Protein AF-A0A2S8ZU62-F1 (afdb_monomer_lite)

Structure (mmCIF, N/CA/C/O backbone):
data_AF-A0A2S8ZU62-F1
#
_entry.id   AF-A0A2S8ZU62-F1
#
loop_
_atom_site.group_PDB
_atom_site.id
_atom_site.type_symbol
_atom_site.label_atom_id
_atom_site.label_alt_id
_atom_site.label_comp_id
_atom_site.label_asym_id
_atom_site.label_entity_id
_atom_site.label_seq_id
_atom_site.pdbx_PDB_ins_code
_atom_site.Cartn_x
_atom_site.Cartn_y
_atom_site.Cartn_z
_atom_site.occupancy
_atom_site.B_iso_or_equiv
_atom_site.auth_seq_id
_atom_site.auth_comp_id
_atom_site.auth_asym_id
_atom_site.auth_atom_id
_atom_site.pdbx_PDB_model_num
ATOM 1 N N . MET A 1 1 ? -13.035 4.120 -35.395 1.00 57.38 1 MET A N 1
ATOM 2 C CA . MET A 1 1 ? -12.995 4.668 -34.028 1.00 57.38 1 MET A CA 1
ATOM 3 C C . MET A 1 1 ? -13.255 3.510 -33.087 1.00 57.38 1 MET A C 1
ATOM 5 O O . MET A 1 1 ? -14.255 2.832 -33.309 1.00 57.38 1 MET A O 1
ATOM 9 N N . PRO A 1 2 ? -12.337 3.222 -32.157 1.00 61.81 2 PRO A N 1
ATOM 10 C CA . PRO A 1 2 ? -12.504 2.146 -31.186 1.00 61.81 2 PRO A CA 1
ATOM 11 C C . PRO A 1 2 ? -13.718 2.410 -30.284 1.00 61.81 2 PRO A C 1
ATOM 13 O O . PRO A 1 2 ? -14.044 3.564 -30.000 1.00 61.81 2 PRO A O 1
ATOM 16 N N . ASP A 1 3 ? -14.416 1.350 -29.869 1.00 70.69 3 ASP A N 1
ATOM 17 C CA . ASP A 1 3 ? -15.508 1.461 -28.899 1.00 70.69 3 ASP A CA 1
ATOM 18 C C . ASP A 1 3 ? -14.925 1.646 -27.494 1.00 70.69 3 ASP A C 1
ATOM 20 O O . ASP A 1 3 ? -14.430 0.697 -26.888 1.00 70.69 3 ASP A O 1
ATOM 24 N N . LEU A 1 4 ? -15.007 2.876 -26.981 1.00 71.31 4 LEU A N 1
ATOM 25 C CA . LEU A 1 4 ? -14.471 3.280 -25.674 1.00 71.31 4 LEU A CA 1
ATOM 26 C C . LEU A 1 4 ? -15.235 2.676 -24.484 1.00 71.31 4 LEU A C 1
ATOM 28 O O . LEU A 1 4 ? -14.855 2.886 -23.337 1.00 71.31 4 LEU A O 1
ATOM 32 N N . ARG A 1 5 ? -16.328 1.946 -24.742 1.00 73.62 5 ARG A N 1
ATOM 33 C CA . ARG A 1 5 ? -17.139 1.253 -23.728 1.00 73.62 5 ARG A CA 1
ATOM 34 C C . ARG A 1 5 ? -16.839 -0.240 -23.654 1.00 73.62 5 ARG A C 1
ATOM 36 O O . ARG A 1 5 ? -17.509 -0.953 -22.910 1.00 73.62 5 ARG A O 1
ATOM 43 N N . SER A 1 6 ? -15.882 -0.724 -24.442 1.00 82.69 6 SER A N 1
ATOM 44 C CA . SER A 1 6 ? -15.531 -2.137 -24.494 1.00 82.69 6 SER A CA 1
ATOM 45 C C . SER A 1 6 ? -14.022 -2.339 -24.565 1.00 82.69 6 SER A C 1
ATOM 47 O O . SER A 1 6 ? -13.287 -1.535 -25.140 1.00 82.69 6 SER A O 1
ATOM 49 N N . VAL A 1 7 ? -13.573 -3.453 -23.997 1.00 88.12 7 VAL A N 1
ATOM 50 C CA . VAL A 1 7 ? -12.202 -3.936 -24.134 1.00 88.12 7 VAL A CA 1
ATOM 51 C C . VAL A 1 7 ? -12.211 -5.072 -25.156 1.00 88.12 7 VAL A C 1
ATOM 53 O O . VAL A 1 7 ? -13.008 -6.004 -25.053 1.00 88.12 7 VAL A O 1
ATOM 56 N N . PHE A 1 8 ? -11.355 -4.983 -26.170 1.00 89.19 8 PHE A N 1
ATOM 57 C CA . PHE A 1 8 ? -11.278 -5.936 -27.278 1.00 89.19 8 PHE A CA 1
ATOM 58 C C . PHE A 1 8 ? -9.836 -6.055 -27.779 1.00 89.19 8 PHE A C 1
ATOM 60 O O . PHE A 1 8 ? -8.986 -5.229 -27.441 1.00 89.19 8 PHE A O 1
ATOM 67 N N . GLY A 1 9 ? -9.576 -7.075 -28.599 1.00 89.19 9 GLY A N 1
ATOM 68 C CA . GLY A 1 9 ? -8.265 -7.285 -29.213 1.00 89.19 9 GLY A CA 1
ATOM 69 C C . GLY A 1 9 ? -7.166 -7.531 -28.183 1.00 89.19 9 GLY A C 1
ATOM 70 O O . GLY A 1 9 ? -7.408 -8.213 -27.185 1.00 89.19 9 GLY A O 1
ATOM 71 N N . THR A 1 10 ? -5.978 -6.969 -28.413 1.00 87.56 10 THR A N 1
ATOM 72 C CA . THR A 1 10 ? -4.809 -7.143 -27.532 1.00 87.56 10 THR A CA 1
ATOM 73 C C . THR A 1 10 ? -5.120 -6.725 -26.094 1.00 87.56 10 THR A C 1
ATOM 75 O O . THR A 1 10 ? -4.904 -7.511 -25.175 1.00 87.56 10 THR A O 1
ATOM 78 N N . ARG A 1 11 ? -5.774 -5.572 -25.890 1.00 90.56 11 ARG A N 1
ATOM 79 C CA . ARG A 1 11 ? -6.209 -5.123 -24.554 1.00 90.56 11 ARG A CA 1
ATOM 80 C C . ARG A 1 11 ? -7.122 -6.109 -23.827 1.00 90.56 11 ARG A C 1
ATOM 82 O O . ARG A 1 11 ? -7.123 -6.120 -22.606 1.00 90.56 11 ARG A O 1
ATOM 89 N N . LEU A 1 12 ? -7.921 -6.923 -24.526 1.00 93.12 12 LEU A N 1
ATOM 90 C CA . LEU A 1 12 ? -8.775 -7.908 -23.847 1.00 93.12 12 LEU A CA 1
ATOM 91 C C . LEU A 1 12 ? -7.947 -9.038 -23.236 1.00 93.12 12 LEU A C 1
ATOM 93 O O . LEU A 1 12 ? -8.287 -9.515 -22.157 1.00 93.12 12 LEU A O 1
ATOM 97 N N . ALA A 1 13 ? -6.869 -9.455 -23.903 1.00 91.69 13 ALA A N 1
ATOM 98 C CA . ALA A 1 13 ? -5.940 -10.424 -23.332 1.00 91.69 13 ALA A CA 1
ATOM 99 C C . ALA A 1 13 ? -5.269 -9.843 -22.078 1.00 91.69 13 ALA A C 1
ATOM 101 O O . ALA A 1 13 ? -5.358 -10.446 -21.014 1.00 91.69 13 ALA A O 1
ATOM 102 N N . GLU A 1 14 ? -4.730 -8.625 -22.179 1.00 93.38 14 GLU A N 1
ATOM 103 C CA . GLU A 1 14 ? -4.063 -7.937 -21.064 1.00 93.38 14 GLU A CA 1
ATOM 104 C C . GLU A 1 14 ? -5.015 -7.696 -19.881 1.00 93.38 14 GLU A C 1
ATOM 106 O O . GLU A 1 14 ? -4.686 -7.991 -18.735 1.00 93.38 14 GLU A O 1
ATOM 111 N N . TYR A 1 15 ? -6.241 -7.247 -20.158 1.00 94.06 15 TYR A N 1
ATOM 112 C CA . TYR A 1 15 ? -7.294 -7.084 -19.159 1.00 94.06 15 TYR A CA 1
ATOM 113 C C . TYR A 1 15 ? -7.600 -8.393 -18.421 1.00 94.06 15 TYR A C 1
ATOM 115 O O . TYR A 1 15 ? -7.717 -8.387 -17.198 1.00 94.06 15 TYR A O 1
ATOM 123 N N . ASN A 1 16 ? -7.719 -9.515 -19.144 1.00 91.88 16 ASN A N 1
ATOM 124 C CA . ASN A 1 16 ? -8.004 -10.824 -18.547 1.00 91.88 16 ASN A CA 1
ATOM 125 C C . ASN A 1 16 ? -6.834 -11.357 -17.703 1.00 91.88 16 ASN A C 1
ATOM 127 O O . ASN 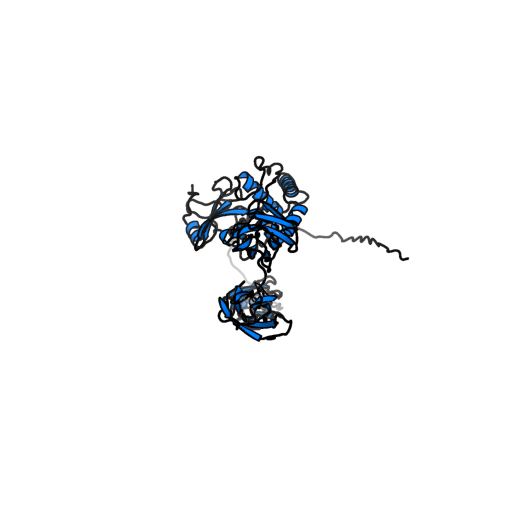A 1 16 ? -7.061 -12.149 -16.791 1.00 91.88 16 ASN A O 1
ATOM 131 N N . GLU A 1 17 ? -5.608 -10.916 -17.986 1.00 92.31 17 GLU A N 1
ATOM 132 C CA . GLU A 1 17 ? -4.413 -11.168 -17.168 1.00 92.31 17 GLU A CA 1
ATOM 133 C C . GLU A 1 17 ? -4.345 -10.261 -15.925 1.00 92.31 17 GLU A C 1
ATOM 135 O O . GLU A 1 17 ? -3.444 -10.405 -15.105 1.00 92.31 17 GLU A O 1
ATOM 140 N N . GLY A 1 18 ? -5.300 -9.339 -15.759 1.00 90.50 18 GLY A N 1
ATOM 141 C CA . GLY A 1 18 ? -5.355 -8.396 -14.641 1.00 90.50 18 GLY A CA 1
ATOM 142 C C . GLY A 1 18 ? -4.547 -7.116 -14.860 1.00 90.50 18 GLY A C 1
ATOM 143 O O . GLY A 1 18 ? -4.494 -6.276 -13.960 1.00 90.50 18 GLY A O 1
ATOM 144 N N . ARG A 1 19 ? -3.958 -6.928 -16.048 1.00 92.69 19 ARG A N 1
ATOM 145 C CA . ARG A 1 19 ? -3.233 -5.702 -16.402 1.00 92.69 19 ARG A CA 1
ATOM 146 C C . ARG A 1 19 ? -4.217 -4.555 -16.616 1.00 92.69 19 ARG A C 1
ATOM 148 O O . ARG A 1 19 ? -5.331 -4.743 -17.114 1.00 92.69 19 ARG A O 1
ATOM 155 N N . VAL A 1 20 ? -3.793 -3.352 -16.243 1.00 93.56 20 VAL A N 1
ATOM 156 C CA . VAL A 1 20 ? -4.570 -2.136 -16.482 1.00 93.56 20 VAL A CA 1
ATOM 157 C C . VAL A 1 20 ? -4.518 -1.755 -17.957 1.00 93.56 20 VAL A C 1
ATOM 159 O O . VAL A 1 20 ? -3.448 -1.690 -18.560 1.00 93.56 20 VAL A O 1
ATOM 162 N N . VAL A 1 21 ? -5.684 -1.500 -18.550 1.00 94.69 21 VAL A N 1
ATOM 163 C CA . VAL A 1 21 ? -5.797 -1.089 -19.952 1.00 94.69 21 VAL A CA 1
ATOM 164 C C . VAL A 1 21 ? -6.487 0.272 -20.077 1.00 94.69 21 VAL A C 1
ATOM 166 O O . VAL A 1 21 ? -7.536 0.484 -19.459 1.00 94.69 21 VAL A O 1
ATOM 169 N N . PRO A 1 22 ? -5.946 1.205 -20.884 1.00 94.06 22 PRO A N 1
ATOM 170 C CA . PRO A 1 22 ? -6.581 2.497 -21.119 1.00 94.06 22 PRO A CA 1
ATOM 171 C C . PRO A 1 22 ? -7.913 2.369 -21.861 1.00 94.06 22 PRO A C 1
ATOM 173 O O . PRO A 1 22 ? -8.057 1.553 -22.781 1.00 94.06 22 PRO A O 1
ATOM 176 N N . LEU A 1 23 ? -8.873 3.215 -21.488 1.00 92.69 23 LEU A N 1
ATOM 177 C CA . LEU A 1 23 ? -10.160 3.368 -22.162 1.00 92.69 23 LEU A CA 1
ATOM 178 C C . LEU A 1 23 ? -10.238 4.698 -22.913 1.00 92.69 23 LEU A C 1
ATOM 180 O O . LEU A 1 23 ? -10.484 4.694 -24.117 1.00 92.69 23 LEU A O 1
ATOM 184 N N . TYR A 1 24 ? -10.065 5.814 -22.201 1.00 92.88 24 TYR A N 1
ATOM 185 C CA . TYR A 1 24 ? -10.188 7.172 -22.735 1.00 92.88 24 TYR A CA 1
ATOM 186 C C . TYR A 1 24 ? -9.576 8.207 -21.781 1.00 92.88 24 TYR A C 1
ATOM 188 O O . TYR A 1 24 ? -9.400 7.939 -20.597 1.00 92.88 24 TYR A O 1
ATOM 196 N N . ASP A 1 25 ? -9.279 9.399 -22.281 1.00 93.25 25 ASP A N 1
ATOM 197 C CA . ASP A 1 25 ? -8.664 10.495 -21.524 1.00 93.25 25 ASP A CA 1
ATOM 198 C C . ASP A 1 25 ? -9.664 11.292 -20.653 1.00 93.25 25 ASP A C 1
ATOM 200 O O . ASP A 1 25 ? -10.862 10.998 -20.626 1.00 93.25 25 ASP A O 1
ATOM 204 N N . SER A 1 26 ? -9.220 12.330 -19.933 1.00 92.06 26 SER A N 1
ATOM 205 C CA . SER A 1 26 ? -10.101 13.104 -19.032 1.00 92.06 26 SER A CA 1
ATOM 206 C C . SER A 1 26 ? -11.332 13.709 -19.733 1.00 92.06 26 SER A C 1
ATOM 208 O O . SER A 1 26 ? -12.353 13.973 -19.088 1.00 92.06 26 SER A O 1
ATOM 210 N N . PHE A 1 27 ? -11.286 13.885 -21.057 1.00 91.94 27 PHE A N 1
ATOM 211 C CA . PHE A 1 27 ? -12.355 14.454 -21.880 1.00 91.94 27 PHE A CA 1
ATOM 212 C C . PHE A 1 27 ? -13.092 13.403 -22.722 1.00 91.94 27 PHE A C 1
ATOM 214 O O . PHE A 1 27 ? -13.802 13.750 -23.669 1.00 91.94 27 PHE A O 1
ATOM 221 N N . ALA A 1 28 ? -12.984 12.128 -22.334 1.00 90.88 28 ALA A N 1
ATOM 222 C CA . ALA A 1 28 ? -13.614 10.991 -22.996 1.00 90.88 28 ALA A CA 1
ATOM 223 C C . ALA A 1 28 ? -13.187 10.818 -24.466 1.00 90.88 28 ALA A C 1
ATOM 225 O O . ALA A 1 28 ? -13.968 10.334 -25.293 1.00 90.88 28 ALA A O 1
ATOM 226 N N . ALA A 1 29 ? -11.951 11.205 -24.789 1.00 91.12 29 ALA A N 1
ATOM 227 C CA . ALA A 1 29 ? -11.347 11.017 -26.097 1.00 91.12 29 ALA A CA 1
ATOM 228 C C . ALA A 1 29 ? -10.373 9.830 -26.109 1.00 91.12 29 ALA A C 1
ATOM 230 O O . ALA A 1 29 ? -9.827 9.420 -25.087 1.00 91.12 29 ALA A O 1
ATOM 231 N N . ASN A 1 30 ? -10.155 9.283 -27.303 1.00 91.69 30 ASN A N 1
ATOM 232 C CA . ASN A 1 30 ? -9.070 8.352 -27.581 1.00 91.69 30 ASN A CA 1
ATOM 233 C C . ASN A 1 30 ? -8.105 9.023 -28.554 1.00 91.69 30 ASN A C 1
ATOM 235 O O . ASN A 1 30 ? -8.405 9.112 -29.747 1.00 91.69 30 ASN A O 1
ATOM 239 N N . ASP A 1 31 ? -6.993 9.511 -28.017 1.00 89.94 31 ASP A N 1
ATOM 240 C CA . ASP A 1 31 ? -5.998 10.318 -28.717 1.00 89.94 31 ASP A CA 1
ATOM 241 C C . ASP A 1 31 ? -4.593 9.792 -28.386 1.00 89.94 31 ASP A C 1
ATOM 243 O O . ASP A 1 31 ? -4.336 9.343 -27.267 1.00 89.94 31 ASP A O 1
ATOM 247 N N . THR A 1 32 ? -3.684 9.827 -29.358 1.00 89.75 32 THR A N 1
ATOM 248 C CA . THR A 1 32 ? -2.269 9.498 -29.133 1.00 89.75 32 THR A CA 1
ATOM 249 C C . THR A 1 32 ? -1.590 10.567 -28.274 1.00 89.75 32 THR A C 1
ATOM 251 O O . THR A 1 32 ? -0.676 10.258 -27.513 1.00 89.75 32 THR A O 1
ATOM 254 N N . ASN A 1 33 ? -2.107 11.799 -28.306 1.00 89.69 33 ASN A N 1
ATOM 255 C CA . ASN A 1 33 ? -1.737 12.905 -27.429 1.00 89.69 33 ASN A CA 1
ATOM 256 C C . ASN A 1 33 ? -2.850 13.208 -26.404 1.00 89.69 33 ASN A C 1
ATOM 258 O O . ASN A 1 33 ? -3.328 14.337 -26.282 1.00 89.69 33 ASN A O 1
ATOM 262 N N . ALA A 1 34 ? -3.301 12.162 -25.710 1.00 90.69 34 ALA A N 1
ATOM 263 C CA . ALA A 1 34 ? -4.347 12.229 -24.693 1.00 90.69 34 ALA A CA 1
ATOM 264 C C . ALA A 1 34 ? -4.051 13.251 -23.586 1.00 90.69 34 ALA A C 1
ATOM 266 O O . ALA A 1 34 ? -2.909 13.395 -23.147 1.00 90.69 34 ALA A O 1
ATOM 267 N N . TYR A 1 35 ? -5.099 13.900 -23.069 1.00 91.50 35 TYR A N 1
ATOM 268 C CA . TYR A 1 35 ? -4.960 14.782 -21.913 1.00 91.50 35 TYR A CA 1
ATOM 269 C C . TYR A 1 35 ? -5.184 14.018 -20.593 1.00 91.50 35 TYR A C 1
ATOM 271 O O . TYR A 1 35 ? -6.276 13.483 -20.376 1.00 91.50 35 TYR A O 1
ATOM 279 N N . PRO A 1 36 ? -4.204 13.979 -19.673 1.00 94.50 36 PRO A N 1
ATOM 280 C CA . PRO A 1 36 ? -4.322 13.198 -18.446 1.00 94.50 36 PRO A CA 1
ATOM 281 C C . PRO A 1 36 ? -5.242 13.847 -17.384 1.00 94.50 36 PRO A C 1
ATOM 283 O O . PRO A 1 36 ? -5.488 15.057 -17.422 1.00 94.50 36 PRO A O 1
ATOM 286 N N . PRO A 1 37 ? -5.753 13.076 -16.404 1.00 96.44 37 PRO A N 1
ATOM 287 C CA . PRO A 1 37 ? -5.545 11.638 -16.218 1.00 96.44 37 PRO A CA 1
ATOM 288 C C . PRO A 1 37 ? -6.330 10.803 -17.234 1.00 96.44 37 PRO A C 1
ATOM 290 O O . PRO A 1 37 ? -7.167 11.319 -17.975 1.00 96.44 37 PRO A O 1
ATOM 293 N N . VAL A 1 38 ? -6.070 9.500 -17.261 1.00 95.75 38 VAL A N 1
ATOM 294 C CA . VAL A 1 38 ? -6.700 8.567 -18.202 1.00 95.75 38 VAL A CA 1
ATOM 295 C C . VAL A 1 38 ? -7.619 7.615 -17.445 1.00 95.75 38 VAL A C 1
ATOM 297 O O . VAL A 1 38 ? -7.269 7.108 -16.385 1.00 95.75 38 VAL A O 1
ATOM 300 N N . CYS A 1 39 ? -8.815 7.367 -17.965 1.00 94.38 39 CYS A N 1
ATOM 301 C CA . CYS A 1 39 ? -9.698 6.332 -17.451 1.00 94.38 39 CYS A CA 1
ATOM 302 C C . CYS A 1 39 ? -9.232 4.974 -17.970 1.00 94.38 39 CYS A C 1
ATOM 304 O O . CYS A 1 39 ? -8.975 4.801 -19.164 1.00 94.38 39 CYS A O 1
ATOM 306 N N . SER A 1 40 ? -9.144 4.003 -17.074 1.00 93.06 40 SER A N 1
ATOM 307 C CA . SER A 1 40 ? -8.636 2.670 -17.362 1.00 93.06 40 SER A CA 1
ATOM 308 C C . SER A 1 40 ? -9.499 1.595 -16.708 1.00 93.06 40 SER A C 1
ATOM 310 O O . SER A 1 40 ? -10.382 1.889 -15.896 1.00 93.06 40 SER A O 1
ATOM 312 N N . THR A 1 41 ? -9.281 0.337 -17.080 1.00 93.31 41 THR A N 1
ATOM 313 C CA . THR A 1 41 ? -9.930 -0.798 -16.422 1.00 93.31 41 THR A CA 1
ATOM 314 C C . THR A 1 41 ? -9.017 -2.010 -16.346 1.00 93.31 41 THR A C 1
ATOM 316 O O . THR A 1 41 ? -8.133 -2.180 -17.182 1.00 93.31 41 THR A O 1
ATOM 319 N N . ARG A 1 42 ? -9.250 -2.868 -15.355 1.00 92.12 42 ARG A N 1
ATOM 320 C CA . ARG A 1 42 ? -8.594 -4.168 -15.190 1.00 92.12 42 ARG A CA 1
ATOM 321 C C . ARG A 1 42 ? -9.568 -5.200 -14.642 1.00 92.12 42 ARG A C 1
ATOM 323 O O . ARG A 1 42 ? -10.590 -4.847 -14.044 1.00 92.12 42 ARG A O 1
ATOM 330 N N . TYR A 1 43 ? -9.260 -6.475 -14.845 1.00 91.38 43 TYR A N 1
ATOM 331 C CA . TYR A 1 43 ? -9.984 -7.558 -14.196 1.00 91.38 43 TYR A CA 1
ATOM 332 C C . TYR A 1 43 ? -9.380 -7.841 -12.821 1.00 91.38 43 TYR A C 1
ATOM 334 O O . TYR A 1 43 ? -8.177 -8.061 -12.702 1.00 91.38 43 TYR A O 1
ATOM 342 N N . VAL A 1 44 ? -10.216 -7.874 -11.784 1.00 87.06 44 VAL A N 1
ATOM 343 C CA . VAL A 1 44 ? -9.805 -8.274 -10.435 1.00 87.06 44 VAL A CA 1
ATOM 344 C C . VAL A 1 44 ? -10.509 -9.573 -10.072 1.00 87.06 44 VAL A C 1
ATOM 346 O O . VAL A 1 44 ? -11.740 -9.645 -10.055 1.00 87.06 44 VAL A O 1
ATOM 349 N N . SER A 1 45 ? -9.733 -10.622 -9.798 1.00 84.06 45 SER A N 1
ATOM 350 C CA . SER A 1 45 ? -10.281 -11.935 -9.446 1.00 84.06 45 SER A CA 1
ATOM 351 C C . SER A 1 45 ? -11.203 -11.835 -8.225 1.00 84.06 45 SER A C 1
ATOM 353 O O . SER A 1 45 ? -10.873 -11.183 -7.241 1.00 84.06 45 SER A O 1
ATOM 355 N N . GLY A 1 46 ? -12.387 -12.447 -8.297 1.00 84.06 46 GLY A N 1
ATOM 356 C CA . GLY A 1 46 ? -13.395 -12.393 -7.229 1.00 84.06 46 GLY A CA 1
ATOM 357 C C . GLY A 1 46 ? -14.238 -11.110 -7.173 1.00 84.06 46 GLY A C 1
ATOM 358 O O . GLY A 1 46 ? -15.296 -11.132 -6.550 1.00 84.06 46 GLY A O 1
ATOM 359 N N . ILE A 1 47 ? -13.835 -10.036 -7.863 1.00 85.50 47 ILE A N 1
ATOM 360 C CA . ILE A 1 47 ? -14.562 -8.751 -7.903 1.00 85.50 47 ILE A CA 1
ATOM 361 C C . ILE A 1 47 ? -15.161 -8.493 -9.292 1.00 85.50 47 ILE A C 1
ATOM 363 O O . ILE A 1 47 ? -16.321 -8.100 -9.408 1.00 85.50 47 ILE A O 1
ATOM 367 N N . GLY A 1 48 ? -14.403 -8.767 -10.356 1.00 87.94 48 GLY A N 1
ATOM 368 C CA . GLY A 1 48 ? -14.774 -8.489 -11.742 1.00 87.94 48 GLY A CA 1
ATOM 369 C C . GLY A 1 48 ? -14.096 -7.226 -12.299 1.00 87.94 48 GLY A C 1
ATOM 370 O O . GLY A 1 48 ? -12.982 -6.905 -11.881 1.00 87.94 48 GLY A O 1
ATOM 371 N N . PRO A 1 49 ? -14.706 -6.527 -13.280 1.00 89.50 49 PRO A N 1
ATOM 372 C CA . PRO A 1 49 ? -14.147 -5.297 -13.840 1.00 89.50 49 PRO A CA 1
ATOM 373 C C . PRO A 1 49 ? -14.063 -4.193 -12.788 1.00 89.50 49 PRO A C 1
ATOM 375 O O . PRO A 1 49 ? -15.076 -3.808 -12.206 1.00 89.50 49 PRO A O 1
ATOM 378 N N . VAL A 1 50 ? -12.870 -3.631 -12.625 1.00 89.25 50 VAL A N 1
ATOM 379 C CA . VAL A 1 50 ? -12.643 -2.408 -11.853 1.00 89.25 50 VAL A CA 1
ATOM 380 C C . VAL A 1 50 ? -12.192 -1.325 -12.823 1.00 89.25 50 VAL A C 1
ATOM 382 O O . VAL A 1 50 ? -11.308 -1.560 -13.650 1.00 89.25 50 VAL A O 1
ATOM 385 N N . SER A 1 51 ? -12.839 -0.163 -12.769 1.00 90.12 51 SER A N 1
ATOM 386 C CA . SER A 1 51 ? -12.454 1.017 -13.544 1.00 90.12 51 SER A CA 1
ATOM 387 C C . SER A 1 51 ? -11.897 2.075 -12.612 1.00 90.12 51 SER A C 1
ATOM 389 O O . SER A 1 51 ? -12.484 2.353 -11.568 1.00 90.12 51 SER A O 1
ATOM 391 N N . GLU A 1 52 ? -10.780 2.668 -13.007 1.00 90.12 52 GLU A N 1
ATOM 392 C CA . GLU A 1 52 ? -10.050 3.634 -12.195 1.00 90.12 52 GLU A CA 1
ATOM 393 C C . GLU A 1 52 ? -9.398 4.711 -13.065 1.00 90.12 52 GLU A C 1
ATOM 395 O O . GLU A 1 52 ? -9.114 4.505 -14.252 1.00 90.12 52 GLU A O 1
ATOM 400 N N . TRP A 1 53 ? -9.187 5.883 -12.470 1.00 94.06 53 TRP A N 1
ATOM 401 C CA . TRP A 1 53 ? -8.394 6.944 -13.078 1.00 94.06 53 TRP A CA 1
ATOM 402 C C . TRP A 1 53 ? -6.920 6.687 -12.804 1.00 94.06 53 TRP A C 1
ATOM 404 O O . TRP A 1 53 ? -6.526 6.501 -11.655 1.00 94.06 53 TRP A O 1
ATOM 414 N N . MET A 1 54 ? -6.122 6.702 -13.864 1.00 95.50 54 MET A N 1
ATOM 415 C CA . MET A 1 54 ? -4.681 6.552 -13.799 1.00 95.50 54 MET A CA 1
ATOM 416 C C . MET A 1 54 ? -4.006 7.901 -14.068 1.00 95.50 54 MET A C 1
ATOM 418 O O . MET A 1 54 ? -4.307 8.578 -15.058 1.00 95.50 54 MET A O 1
ATOM 422 N N . PHE A 1 55 ? -3.126 8.314 -13.160 1.00 97.50 55 PHE A N 1
ATOM 423 C CA . PHE A 1 55 ? -2.530 9.648 -13.151 1.00 97.50 55 PHE A CA 1
ATOM 424 C C . PHE A 1 55 ? -1.070 9.614 -13.587 1.00 97.50 55 PHE A C 1
ATOM 426 O O . PHE A 1 55 ? -0.288 8.771 -13.165 1.00 97.50 55 PHE A O 1
ATOM 433 N N . CYS A 1 56 ? -0.694 10.568 -14.420 1.00 97.50 56 CYS A N 1
ATOM 434 C CA . CYS A 1 56 ? 0.656 10.770 -14.916 1.00 97.50 56 CYS A CA 1
ATOM 435 C C . CYS A 1 56 ? 1.623 11.188 -13.791 1.00 97.50 56 CYS A C 1
ATOM 437 O O . CYS A 1 56 ? 1.298 12.108 -13.045 1.00 97.50 56 CYS A O 1
ATOM 439 N N . THR A 1 57 ? 2.815 10.586 -13.697 1.00 97.00 57 THR A N 1
ATOM 440 C CA . THR A 1 57 ? 3.857 10.973 -12.710 1.00 97.00 57 THR A CA 1
ATOM 441 C C . THR A 1 57 ? 5.156 11.502 -13.308 1.00 97.00 57 THR A C 1
ATOM 443 O O . THR A 1 57 ? 6.111 11.802 -12.598 1.00 97.00 57 THR A O 1
ATOM 446 N N . ASP A 1 58 ? 5.196 11.665 -14.620 1.00 94.44 58 ASP A N 1
ATOM 447 C CA . ASP A 1 58 ? 6.283 12.331 -15.314 1.00 94.44 58 ASP A CA 1
ATOM 448 C C . ASP A 1 58 ? 5.710 13.388 -16.252 1.00 94.44 58 ASP A C 1
ATOM 450 O O . ASP A 1 58 ? 5.060 13.070 -17.246 1.00 94.44 58 ASP A O 1
ATOM 454 N N . TYR A 1 59 ? 5.899 14.657 -15.912 1.00 93.31 59 TYR A N 1
ATOM 455 C CA . TYR A 1 59 ? 5.351 15.764 -16.695 1.00 93.31 59 TYR A CA 1
ATOM 456 C C . TYR A 1 59 ? 5.889 15.830 -18.136 1.00 93.31 59 TYR A C 1
ATOM 458 O O . TYR A 1 59 ? 5.206 16.353 -19.016 1.00 93.31 59 TYR A O 1
ATOM 466 N N . PHE A 1 60 ? 7.092 15.309 -18.392 1.00 91.81 60 PHE A N 1
ATOM 467 C CA . PHE A 1 60 ? 7.770 15.416 -19.686 1.00 91.81 60 PHE A CA 1
ATOM 468 C C . PHE A 1 60 ? 7.666 14.147 -20.542 1.00 91.81 60 PHE A C 1
ATOM 470 O O . PHE A 1 60 ? 8.117 14.155 -21.686 1.00 91.81 60 PHE A O 1
ATOM 477 N N . SER A 1 61 ? 7.084 13.074 -20.006 1.00 94.75 61 SER A N 1
ATOM 478 C CA . SER A 1 61 ? 6.848 11.822 -20.732 1.00 94.75 61 SER A CA 1
ATOM 479 C C . SER A 1 61 ? 5.556 11.857 -21.545 1.00 94.75 61 SER A C 1
ATOM 481 O O . SER A 1 61 ? 4.598 12.556 -21.202 1.00 94.75 61 SER A O 1
ATOM 483 N N . HIS A 1 62 ? 5.495 11.049 -22.603 1.00 95.50 62 HIS A N 1
ATOM 484 C CA . HIS A 1 62 ? 4.282 10.919 -23.410 1.00 95.50 62 HIS A CA 1
ATOM 485 C C . HIS A 1 62 ? 3.223 10.104 -22.681 1.00 95.50 62 HIS A C 1
ATOM 487 O O . HIS A 1 62 ? 3.526 9.113 -22.022 1.00 95.50 62 HIS A O 1
ATOM 493 N N . VAL A 1 63 ? 1.951 10.473 -22.833 1.00 95.19 63 VAL A N 1
ATOM 494 C CA . VAL A 1 63 ? 0.859 9.783 -22.128 1.00 95.19 63 VAL A CA 1
ATOM 495 C C . VAL A 1 63 ? 0.703 8.338 -22.611 1.00 95.19 63 VAL A C 1
ATOM 497 O O . VAL A 1 63 ? 0.439 7.468 -21.794 1.00 95.19 63 VAL A O 1
ATOM 500 N N . CYS A 1 64 ? 0.886 8.058 -23.906 1.00 95.06 64 CYS A N 1
ATOM 501 C CA . CYS A 1 64 ? 0.801 6.701 -24.468 1.00 95.06 64 CYS A CA 1
ATOM 502 C C . CYS A 1 64 ? -0.445 5.923 -24.005 1.00 95.06 64 CYS A C 1
ATOM 504 O O . CYS A 1 64 ? -0.344 4.848 -23.415 1.00 95.06 64 CYS A O 1
ATOM 506 N N . SER A 1 65 ? -1.632 6.496 -24.214 1.00 93.75 65 SER A N 1
ATOM 507 C CA . SER A 1 65 ? -2.905 5.867 -23.824 1.00 93.75 65 SER A CA 1
ATOM 508 C C . SER A 1 65 ? -3.885 5.665 -24.976 1.00 93.75 65 SER A C 1
ATOM 510 O O . SER A 1 65 ? -4.921 5.025 -24.794 1.00 93.75 65 SER A O 1
ATOM 512 N N . GLY A 1 66 ? -3.556 6.189 -26.159 1.00 93.38 66 GLY A N 1
ATOM 513 C CA . GLY A 1 66 ? -4.358 6.013 -27.359 1.00 93.38 66 GLY A CA 1
ATOM 514 C C . GLY A 1 66 ? -4.365 4.558 -27.817 1.00 93.38 66 GLY A C 1
ATOM 515 O O . GLY A 1 66 ? -3.394 3.828 -27.626 1.00 93.38 66 GLY A O 1
ATOM 516 N N . VAL A 1 67 ? -5.464 4.133 -28.435 1.00 93.00 67 VAL A N 1
ATOM 517 C CA . VAL A 1 67 ? -5.630 2.769 -28.950 1.00 93.00 67 VAL A CA 1
ATOM 518 C C . VAL A 1 67 ? -6.111 2.765 -30.397 1.00 93.00 67 VAL A C 1
ATOM 520 O O . VAL A 1 67 ? -6.903 3.623 -30.806 1.00 93.00 67 VAL A O 1
ATOM 523 N N . ASP A 1 68 ? -5.659 1.789 -31.181 1.00 92.62 68 ASP A N 1
ATOM 524 C CA . ASP A 1 68 ? -6.120 1.599 -32.560 1.00 92.62 68 ASP A CA 1
ATOM 525 C C . ASP A 1 68 ? -7.422 0.772 -32.654 1.00 92.62 68 ASP A C 1
ATOM 527 O O . ASP A 1 68 ? -8.082 0.446 -31.663 1.00 92.62 68 ASP A O 1
ATOM 531 N N . ALA A 1 69 ? -7.837 0.466 -33.887 1.00 89.25 69 ALA A N 1
ATOM 532 C CA . ALA A 1 69 ? -9.041 -0.316 -34.165 1.00 89.25 69 ALA A CA 1
ATOM 533 C C . ALA A 1 69 ? -8.914 -1.807 -33.808 1.00 89.25 69 ALA A C 1
ATOM 535 O O . ALA A 1 69 ? -9.944 -2.467 -33.675 1.00 89.25 69 ALA A O 1
ATOM 536 N N . ASP A 1 70 ? -7.690 -2.311 -33.642 1.00 89.75 70 ASP A N 1
ATOM 537 C CA . ASP A 1 70 ? -7.392 -3.683 -33.231 1.00 89.75 70 ASP A CA 1
ATOM 538 C C . ASP A 1 70 ? -7.158 -3.777 -31.713 1.00 89.75 70 ASP A C 1
ATOM 540 O O . ASP A 1 70 ? -7.005 -4.867 -31.163 1.00 89.75 70 ASP A O 1
ATOM 544 N N . GLY A 1 71 ? -7.200 -2.639 -31.014 1.00 89.69 71 GLY A N 1
ATOM 545 C CA . GLY A 1 71 ? -7.042 -2.551 -29.574 1.00 89.69 71 GLY A CA 1
ATOM 546 C C . GLY A 1 71 ? -5.586 -2.634 -29.130 1.00 89.69 71 GLY A C 1
ATOM 547 O O . GLY A 1 71 ? -5.359 -3.043 -27.997 1.00 89.69 71 GLY A O 1
ATOM 548 N N . ASN A 1 72 ? -4.623 -2.274 -29.981 1.00 93.44 72 ASN A N 1
ATOM 549 C CA . ASN A 1 72 ? -3.231 -2.093 -29.570 1.00 93.44 72 ASN A CA 1
ATOM 550 C C . ASN A 1 72 ? -3.052 -0.721 -28.918 1.00 93.44 72 ASN A C 1
ATOM 552 O O . ASN A 1 72 ? -3.689 0.247 -29.338 1.00 93.44 72 ASN A O 1
ATOM 556 N N . LEU A 1 73 ? -2.174 -0.646 -27.916 1.00 94.75 73 LEU A N 1
ATOM 557 C CA . LEU A 1 73 ? -1.734 0.620 -27.336 1.00 94.75 73 LEU A CA 1
ATOM 558 C C . LEU A 1 73 ? -0.838 1.360 -28.335 1.00 94.75 73 LEU A C 1
ATOM 560 O O . LEU A 1 73 ? -0.056 0.722 -29.038 1.00 94.75 73 LEU A O 1
ATOM 564 N N . LEU A 1 74 ? -0.951 2.684 -28.392 1.00 95.12 74 LEU A N 1
ATOM 565 C CA . LEU A 1 74 ? -0.211 3.536 -29.318 1.00 95.12 74 LEU A CA 1
ATOM 566 C C . LEU A 1 74 ? 0.723 4.501 -28.582 1.00 95.12 74 LEU A C 1
ATOM 568 O O . LEU A 1 74 ? 0.375 5.036 -27.525 1.00 95.12 74 LEU A O 1
ATOM 572 N N . ASP A 1 75 ? 1.885 4.755 -29.183 1.00 95.12 75 ASP A N 1
ATOM 573 C CA . ASP A 1 75 ? 2.718 5.912 -28.848 1.00 95.12 75 ASP A CA 1
ATOM 574 C C . ASP A 1 75 ? 2.089 7.224 -29.365 1.00 95.12 75 ASP A C 1
ATOM 576 O O . ASP A 1 75 ? 1.022 7.226 -29.991 1.00 95.12 75 ASP A O 1
ATOM 580 N N . ILE A 1 76 ? 2.748 8.360 -29.110 1.00 94.62 76 ILE A N 1
ATOM 581 C CA . ILE A 1 76 ? 2.267 9.675 -29.567 1.00 94.62 76 ILE A CA 1
ATOM 582 C C . ILE A 1 76 ? 2.213 9.798 -31.102 1.00 94.62 76 ILE A C 1
ATOM 584 O O . ILE A 1 76 ? 1.366 10.519 -31.637 1.00 94.62 76 ILE A O 1
ATOM 588 N N . ASP A 1 77 ? 3.074 9.060 -31.805 1.00 94.00 77 ASP A N 1
ATOM 589 C CA . ASP A 1 77 ? 3.189 9.040 -33.265 1.00 94.00 77 ASP A CA 1
ATOM 590 C C . ASP A 1 77 ? 2.130 8.133 -33.927 1.00 94.00 77 ASP A C 1
ATOM 592 O O . ASP A 1 77 ? 1.976 8.133 -35.153 1.00 94.00 77 ASP A O 1
ATOM 596 N N . GLY A 1 78 ? 1.367 7.381 -33.127 1.00 94.25 78 GLY A N 1
ATOM 597 C CA . GLY A 1 78 ? 0.334 6.453 -33.580 1.00 94.25 78 GLY A CA 1
ATOM 598 C C . GLY A 1 78 ? 0.856 5.071 -33.967 1.00 94.25 78 GLY A C 1
ATOM 599 O O . GLY A 1 78 ? 0.140 4.327 -34.642 1.00 94.25 78 GLY A O 1
ATOM 600 N N . ASN A 1 79 ? 2.073 4.710 -33.558 1.00 95.31 79 ASN A N 1
ATOM 601 C CA . ASN A 1 79 ? 2.621 3.375 -33.762 1.00 95.31 79 ASN A CA 1
ATOM 602 C C . ASN A 1 79 ? 2.214 2.437 -32.616 1.00 95.31 79 ASN A C 1
ATOM 604 O O . ASN A 1 79 ? 2.241 2.846 -31.453 1.00 95.31 79 ASN A O 1
ATOM 608 N N . PRO A 1 80 ? 1.892 1.164 -32.912 1.00 95.44 80 PRO A N 1
ATOM 609 C CA . PRO A 1 80 ? 1.646 0.163 -31.884 1.00 95.44 80 PRO A CA 1
ATOM 610 C C . PRO A 1 80 ? 2.861 -0.067 -30.983 1.00 95.44 80 PRO A C 1
ATOM 612 O O . PRO A 1 80 ? 3.965 -0.329 -31.465 1.00 95.44 80 PRO A O 1
ATOM 615 N N . ILE A 1 81 ? 2.625 -0.045 -29.676 1.00 95.62 81 ILE A N 1
ATOM 616 C CA . ILE A 1 81 ? 3.601 -0.327 -28.621 1.00 95.62 81 ILE A CA 1
ATOM 617 C C . ILE A 1 81 ? 3.082 -1.441 -27.699 1.00 95.62 81 ILE A C 1
ATOM 619 O O . ILE A 1 81 ? 1.881 -1.728 -27.690 1.00 95.62 81 ILE A O 1
ATOM 623 N N . PRO A 1 82 ? 3.958 -2.097 -26.913 1.00 95.25 82 PRO A N 1
ATOM 624 C CA . PRO A 1 82 ? 3.511 -3.046 -25.895 1.00 95.25 82 PRO A CA 1
ATOM 625 C C . PRO A 1 82 ? 2.555 -2.379 -24.894 1.00 95.25 82 PRO A C 1
ATOM 627 O O . PRO A 1 82 ? 2.702 -1.191 -24.607 1.00 95.25 82 PRO A O 1
ATOM 630 N N . GLY A 1 83 ? 1.591 -3.120 -24.342 1.00 94.12 83 GLY A N 1
ATOM 631 C CA . GLY A 1 83 ? 0.668 -2.571 -23.345 1.00 94.12 83 GLY A CA 1
ATOM 632 C C . GLY A 1 83 ? 1.340 -2.211 -22.015 1.00 94.12 83 GLY A C 1
ATOM 633 O O . GLY A 1 83 ? 2.547 -2.381 -21.830 1.00 94.12 83 GLY A O 1
ATOM 634 N N . LEU A 1 84 ? 0.539 -1.748 -21.057 1.00 95.56 84 LEU A N 1
ATOM 635 C CA . LEU A 1 84 ? 1.025 -1.304 -19.748 1.00 95.56 84 LEU A CA 1
ATOM 636 C C . LEU A 1 84 ? 1.410 -2.490 -18.859 1.00 95.56 84 LEU A C 1
ATOM 638 O O . LEU A 1 84 ? 0.624 -3.419 -18.672 1.00 95.56 84 LEU A O 1
ATOM 642 N N . ASN A 1 85 ? 2.625 -2.475 -18.323 1.00 93.62 85 ASN A N 1
ATOM 643 C CA . ASN A 1 85 ? 3.080 -3.421 -17.313 1.00 93.62 85 ASN A CA 1
ATOM 644 C C . ASN A 1 85 ? 3.117 -2.736 -15.959 1.00 93.62 85 ASN A C 1
ATOM 646 O O . ASN A 1 85 ? 3.516 -1.575 -15.862 1.00 93.62 85 ASN A O 1
ATOM 650 N N . GLU A 1 86 ? 2.746 -3.479 -14.926 1.00 92.31 86 GLU A N 1
ATOM 651 C CA . GLU A 1 86 ? 2.998 -3.048 -13.564 1.00 92.31 86 GLU A CA 1
ATOM 652 C C . GLU A 1 86 ? 4.506 -3.094 -13.280 1.00 92.31 86 GLU A C 1
ATOM 654 O O . GLU A 1 86 ? 5.180 -4.078 -13.598 1.00 92.31 86 GLU A O 1
ATOM 659 N N . LEU A 1 87 ? 5.039 -2.020 -12.704 1.00 91.06 87 LEU A N 1
ATOM 660 C CA . LEU A 1 87 ? 6.415 -1.957 -12.232 1.00 91.06 87 LEU A CA 1
ATOM 661 C C . LEU A 1 87 ? 6.528 -2.693 -10.895 1.00 91.06 87 LEU A C 1
ATOM 663 O O . LEU A 1 87 ? 5.662 -2.576 -10.031 1.00 91.06 87 LEU A O 1
ATOM 667 N N . ALA A 1 88 ? 7.618 -3.436 -10.710 1.00 83.06 88 ALA A N 1
ATOM 668 C CA . ALA A 1 88 ? 7.868 -4.133 -9.458 1.00 83.06 88 ALA A CA 1
ATOM 669 C C . ALA A 1 88 ? 8.196 -3.130 -8.338 1.00 83.06 88 ALA A C 1
ATOM 671 O O . ALA A 1 88 ? 9.243 -2.483 -8.361 1.00 83.06 88 ALA A O 1
ATOM 672 N N . GLY A 1 89 ? 7.318 -3.032 -7.339 1.00 81.25 89 GLY A N 1
ATOM 673 C CA . GLY A 1 89 ? 7.535 -2.204 -6.154 1.00 81.25 89 GLY A CA 1
ATOM 674 C C . GLY A 1 89 ? 7.255 -0.720 -6.399 1.00 81.25 89 GLY A C 1
ATOM 675 O O . GLY A 1 89 ? 6.101 -0.324 -6.522 1.00 81.25 89 GLY A O 1
ATOM 676 N N . ALA A 1 90 ? 8.307 0.097 -6.407 1.00 86.00 90 ALA A N 1
ATOM 677 C CA . ALA A 1 90 ? 8.231 1.559 -6.394 1.00 86.00 90 ALA A CA 1
ATOM 678 C C . ALA A 1 90 ? 8.379 2.181 -7.793 1.00 86.00 90 ALA A C 1
ATOM 680 O O . ALA A 1 90 ? 8.894 1.564 -8.729 1.00 86.00 90 ALA A O 1
ATOM 681 N N . ASN A 1 91 ? 7.983 3.445 -7.927 1.00 92.50 91 ASN A N 1
ATOM 682 C CA . ASN A 1 91 ? 8.309 4.254 -9.089 1.00 92.50 91 ASN A CA 1
ATOM 683 C C . ASN A 1 91 ? 9.779 4.698 -8.991 1.00 92.50 91 ASN A C 1
ATOM 685 O O . ASN A 1 91 ? 10.117 5.480 -8.102 1.00 92.50 91 ASN A O 1
ATOM 689 N N . PRO A 1 92 ? 10.663 4.284 -9.918 1.00 90.06 92 PRO A N 1
ATOM 690 C CA . PRO A 1 92 ? 12.104 4.525 -9.804 1.00 90.06 92 PRO A CA 1
ATOM 691 C C . PRO A 1 92 ? 12.498 6.010 -9.825 1.00 90.06 92 PRO A C 1
ATOM 693 O O . PRO A 1 92 ? 13.631 6.350 -9.487 1.00 90.06 92 PRO A O 1
ATOM 696 N N . LYS A 1 93 ? 11.591 6.902 -10.239 1.00 93.75 93 LYS A N 1
ATOM 697 C CA . LYS A 1 93 ? 11.815 8.351 -10.256 1.00 93.75 93 LYS A CA 1
ATOM 698 C C . LYS A 1 93 ? 11.473 9.031 -8.925 1.00 93.75 93 LYS A C 1
ATOM 700 O O . LYS A 1 93 ? 11.974 10.125 -8.668 1.00 93.75 93 LYS A O 1
ATOM 705 N N . LEU A 1 94 ? 10.597 8.437 -8.117 1.00 95.00 94 LEU A N 1
ATOM 706 C CA . LEU A 1 94 ? 9.998 9.090 -6.954 1.00 95.00 94 LEU A CA 1
ATOM 707 C C . LEU A 1 94 ? 10.680 8.671 -5.650 1.00 95.00 94 LEU A C 1
ATOM 709 O O . LEU A 1 94 ? 11.128 7.538 -5.498 1.00 95.00 94 LEU A O 1
ATOM 713 N N . THR A 1 95 ? 10.734 9.585 -4.681 1.00 94.50 95 THR A N 1
ATOM 714 C CA . THR A 1 95 ? 11.073 9.236 -3.296 1.00 94.50 95 THR A CA 1
ATOM 715 C C . THR A 1 95 ? 9.863 8.624 -2.580 1.00 94.50 95 THR A C 1
ATOM 717 O O . THR A 1 95 ? 8.723 8.916 -2.956 1.00 94.50 95 THR A O 1
ATOM 720 N N . PRO A 1 96 ? 10.061 7.852 -1.495 1.00 91.00 96 PRO A N 1
ATOM 721 C CA . PRO A 1 96 ? 8.954 7.313 -0.700 1.00 91.00 96 PRO A CA 1
ATOM 722 C C . PRO A 1 96 ? 7.981 8.385 -0.181 1.00 91.00 96 PRO A C 1
ATOM 724 O O . PRO A 1 96 ? 6.770 8.162 -0.112 1.00 91.00 96 PRO A O 1
ATOM 727 N N . GLU A 1 97 ? 8.479 9.582 0.151 1.00 92.44 97 GLU A N 1
ATOM 728 C CA . GLU A 1 97 ? 7.624 10.706 0.545 1.00 92.44 97 GLU A CA 1
ATOM 729 C C . GLU A 1 97 ? 6.764 11.205 -0.622 1.00 92.44 97 GLU A C 1
ATOM 731 O O . GLU A 1 97 ? 5.582 11.491 -0.433 1.00 92.44 97 GLU A O 1
ATOM 736 N N . GLN A 1 98 ? 7.325 11.290 -1.834 1.00 95.00 98 GLN A N 1
ATOM 737 C CA . GLN A 1 98 ? 6.566 11.672 -3.027 1.00 95.00 98 GLN A CA 1
ATOM 738 C C . GLN A 1 98 ? 5.481 10.639 -3.347 1.00 95.00 98 GLN A C 1
ATOM 740 O O . GLN A 1 98 ? 4.348 11.021 -3.636 1.00 95.00 98 GLN A O 1
ATOM 745 N N . GLU A 1 99 ? 5.792 9.346 -3.242 1.00 93.38 99 GLU A N 1
ATOM 746 C CA . GLU A 1 99 ? 4.799 8.280 -3.405 1.00 93.38 99 GLU A CA 1
ATOM 747 C C . GLU A 1 99 ? 3.670 8.397 -2.376 1.00 93.38 99 GLU A C 1
ATOM 749 O O . GLU A 1 99 ? 2.495 8.321 -2.736 1.00 93.38 99 GLU A O 1
ATOM 754 N N . SER A 1 100 ? 4.012 8.669 -1.112 1.00 90.94 100 SER A N 1
ATOM 755 C CA . SER A 1 100 ? 3.041 8.852 -0.025 1.00 90.94 100 SER A CA 1
ATOM 756 C C . SER A 1 100 ? 2.120 10.051 -0.267 1.00 90.94 100 SER A C 1
ATOM 758 O O . SER A 1 100 ? 0.905 9.956 -0.090 1.00 90.94 100 SER A O 1
ATOM 760 N N . LEU A 1 101 ? 2.678 11.175 -0.724 1.00 93.69 101 LEU A N 1
ATOM 761 C CA . LEU A 1 101 ? 1.914 12.371 -1.082 1.00 93.69 101 LEU A CA 1
ATOM 762 C C . LEU A 1 101 ? 0.967 12.124 -2.264 1.00 93.69 101 LEU A C 1
ATOM 764 O O . LEU A 1 101 ? -0.181 12.570 -2.235 1.00 93.69 101 LEU A O 1
ATOM 768 N N . ILE A 1 102 ? 1.428 11.413 -3.296 1.00 94.44 102 ILE A N 1
ATOM 769 C CA . ILE A 1 102 ? 0.611 11.086 -4.473 1.00 94.44 102 ILE A CA 1
ATOM 770 C C . ILE A 1 102 ? -0.511 10.117 -4.091 1.00 94.44 102 ILE A C 1
ATOM 772 O O . ILE A 1 102 ? -1.658 10.350 -4.469 1.00 94.44 102 ILE A O 1
ATOM 776 N N . ALA A 1 103 ? -0.216 9.081 -3.300 1.00 91.19 103 ALA A N 1
ATOM 777 C CA . ALA A 1 103 ? -1.224 8.150 -2.795 1.00 91.19 103 ALA A CA 1
ATOM 778 C C . ALA A 1 103 ? -2.310 8.883 -1.990 1.00 91.19 103 ALA A C 1
ATOM 780 O O . ALA A 1 103 ? -3.501 8.703 -2.253 1.00 91.19 103 ALA A O 1
ATOM 781 N N . TYR A 1 104 ? -1.905 9.783 -1.086 1.00 91.62 104 TYR A N 1
ATOM 782 C CA . TYR A 1 104 ? -2.828 10.636 -0.337 1.00 91.62 104 TYR A CA 1
ATOM 783 C C . TYR A 1 104 ? -3.708 11.486 -1.261 1.00 91.62 104 TYR A C 1
ATOM 785 O O . TYR A 1 104 ? -4.927 11.519 -1.099 1.00 91.62 104 TYR A O 1
ATOM 793 N N . LEU A 1 105 ? -3.114 12.160 -2.250 1.00 93.12 105 LEU A N 1
ATOM 794 C CA . LEU A 1 105 ? -3.854 13.022 -3.170 1.00 93.12 105 LEU A CA 1
ATOM 795 C C . LEU A 1 105 ? -4.857 12.259 -4.033 1.00 93.12 105 LEU A C 1
ATOM 797 O O . LEU A 1 105 ? -5.950 12.762 -4.267 1.00 93.12 105 LEU A O 1
ATOM 801 N N . ILE A 1 106 ? -4.518 11.066 -4.517 1.00 92.06 106 ILE A N 1
ATOM 802 C CA . ILE A 1 106 ? -5.445 10.281 -5.342 1.00 92.06 106 ILE A CA 1
ATOM 803 C C . ILE A 1 106 ? -6.669 9.849 -4.522 1.00 92.06 106 ILE A C 1
ATOM 805 O O . ILE A 1 106 ? -7.790 9.865 -5.040 1.00 92.06 106 ILE A O 1
ATOM 809 N N . GLN A 1 107 ? -6.460 9.506 -3.247 1.00 87.75 107 GLN A N 1
ATOM 810 C CA . GLN A 1 107 ? -7.516 9.044 -2.349 1.00 87.75 107 GLN A CA 1
ATOM 811 C C . GLN A 1 107 ? -8.383 10.180 -1.792 1.00 87.75 107 GLN A C 1
ATOM 813 O O . GLN A 1 107 ? -9.600 10.035 -1.713 1.00 87.75 107 GLN A O 1
ATOM 818 N N . HIS A 1 108 ? -7.769 11.291 -1.382 1.00 87.81 108 HIS A N 1
ATOM 819 C CA . HIS A 1 108 ? -8.458 12.372 -0.669 1.00 87.81 108 HIS A CA 1
ATOM 820 C C . HIS A 1 108 ? -8.708 13.609 -1.530 1.00 87.81 108 HIS A C 1
ATOM 822 O O . HIS A 1 108 ? -9.623 14.381 -1.251 1.00 87.81 108 HIS A O 1
ATOM 828 N N . GLY A 1 109 ? -7.901 13.813 -2.570 1.00 93.12 109 GLY A N 1
ATOM 829 C CA . GLY A 1 109 ? -7.890 15.042 -3.348 1.00 93.12 109 GLY A CA 1
ATOM 830 C C . GLY A 1 109 ? -7.625 16.285 -2.494 1.00 93.12 109 GLY A C 1
ATOM 831 O O . GLY A 1 109 ? -6.964 16.236 -1.454 1.00 93.12 109 GLY A O 1
ATOM 832 N N . GLN A 1 110 ? -8.129 17.424 -2.962 1.00 93.19 110 GLN A N 1
ATOM 833 C CA . GLN A 1 110 ? -8.162 18.689 -2.236 1.00 93.19 110 GLN A CA 1
ATOM 834 C C . GLN A 1 110 ? -9.455 19.455 -2.523 1.00 93.19 110 GLN A C 1
ATOM 836 O O . GLN A 1 110 ? -9.803 19.699 -3.678 1.00 93.19 110 GLN A O 1
ATOM 841 N N . ASP A 1 111 ? -10.122 19.910 -1.463 1.00 92.25 111 ASP A N 1
ATOM 842 C CA . ASP A 1 111 ? -11.371 20.682 -1.551 1.00 92.25 111 ASP A CA 1
ATOM 843 C C . ASP A 1 111 ? -11.175 22.163 -1.907 1.00 92.25 111 ASP A C 1
ATOM 845 O O . ASP A 1 111 ? -12.145 22.873 -2.173 1.00 92.25 111 ASP A O 1
ATOM 849 N N . ALA A 1 112 ? -9.934 22.647 -1.892 1.00 95.25 112 ALA A N 1
ATOM 850 C CA . ALA A 1 112 ? -9.593 24.012 -2.260 1.00 95.25 112 ALA A CA 1
ATOM 851 C C . ALA A 1 112 ? -8.435 23.988 -3.255 1.00 95.25 112 ALA A C 1
ATOM 853 O O . ALA A 1 112 ? -7.293 23.756 -2.871 1.00 95.25 112 ALA A O 1
ATOM 854 N N . TYR A 1 113 ? -8.751 24.239 -4.523 1.00 97.56 113 TYR A N 1
ATOM 855 C CA . TYR A 1 113 ? -7.785 24.362 -5.605 1.00 97.56 113 TYR A CA 1
ATOM 856 C C . TYR A 1 113 ? -7.717 25.804 -6.121 1.00 97.56 113 TYR A C 1
ATOM 858 O O . TYR A 1 113 ? -8.739 26.465 -6.316 1.00 97.56 113 TYR A O 1
ATOM 866 N N . GLN A 1 114 ? -6.503 26.293 -6.364 1.00 97.06 114 GLN A N 1
ATOM 867 C CA . GLN A 1 114 ? -6.223 27.610 -6.933 1.00 97.06 114 GLN A CA 1
ATOM 868 C C . GLN A 1 114 ? -5.269 27.484 -8.119 1.00 97.06 114 GLN A C 1
ATOM 870 O O . GLN A 1 114 ? -4.052 27.434 -7.961 1.00 97.06 114 GLN A O 1
ATOM 875 N N . GLY A 1 115 ? -5.821 27.432 -9.329 1.00 96.56 115 GLY A N 1
ATOM 876 C CA . GLY A 1 115 ? -5.023 27.349 -10.548 1.00 96.56 115 GLY A CA 1
ATOM 877 C C . GLY A 1 115 ? -4.653 28.714 -11.131 1.00 96.56 115 GLY A C 1
ATOM 878 O O . GLY A 1 115 ? -5.495 29.613 -11.239 1.00 96.56 115 GLY A O 1
ATOM 879 N N . THR A 1 116 ? -3.405 28.844 -11.584 1.00 96.44 116 THR A N 1
ATOM 880 C CA . THR A 1 116 ? -2.885 30.039 -12.261 1.00 96.44 116 THR A CA 1
ATOM 881 C C . THR A 1 116 ? -2.806 29.824 -13.773 1.00 96.44 116 THR A C 1
ATOM 883 O O . THR A 1 116 ? -2.311 28.799 -14.239 1.00 96.44 116 THR A O 1
ATOM 886 N N . GLY A 1 117 ? -3.264 30.812 -14.551 1.00 95.69 117 GLY A N 1
ATOM 887 C CA . GLY A 1 117 ? -3.114 30.825 -16.011 1.00 95.69 117 GLY A CA 1
ATOM 888 C C . GLY A 1 117 ? -3.733 29.598 -16.681 1.00 95.69 117 GLY A C 1
ATOM 889 O O . GLY A 1 117 ? -4.918 29.315 -16.487 1.00 95.69 117 GLY A O 1
ATOM 890 N N . TYR A 1 118 ? -2.927 28.864 -17.450 1.00 93.75 118 TYR A N 1
ATOM 891 C CA . TYR A 1 118 ? -3.336 27.629 -18.122 1.00 93.75 118 TYR A CA 1
ATOM 892 C C . TYR A 1 118 ? -3.911 26.571 -17.163 1.00 93.75 118 TYR A C 1
ATOM 894 O O . TYR A 1 118 ? -4.828 25.837 -17.527 1.00 93.75 118 TYR A O 1
ATOM 902 N N . PHE A 1 119 ? -3.442 26.536 -15.913 1.00 96.31 119 PHE A N 1
ATOM 903 C CA . PHE A 1 119 ? -3.827 25.536 -14.913 1.00 96.31 119 PHE A CA 1
ATOM 904 C C . PHE A 1 119 ? -5.063 25.918 -14.097 1.00 96.31 119 PHE A C 1
ATOM 906 O O . PHE A 1 119 ? -5.413 25.237 -13.139 1.00 96.31 119 PHE A O 1
ATOM 913 N N . ASN A 1 120 ? -5.759 26.998 -14.455 1.00 95.38 120 ASN A N 1
ATOM 914 C CA . ASN A 1 120 ? -7.009 27.384 -13.800 1.00 95.38 120 ASN A CA 1
ATOM 915 C C . ASN A 1 120 ? -8.156 26.378 -14.044 1.00 95.38 120 ASN A C 1
ATOM 917 O O . ASN A 1 120 ? -9.079 26.305 -13.237 1.00 95.38 120 ASN A O 1
ATOM 921 N N . PHE A 1 121 ? -8.091 25.600 -15.135 1.00 94.81 121 PHE A N 1
ATOM 922 C CA . PHE A 1 121 ? -9.047 24.536 -15.478 1.00 94.81 121 PHE A CA 1
ATOM 923 C C . PHE A 1 121 ? -10.512 24.948 -15.321 1.00 94.81 121 PHE A C 1
ATOM 925 O O . PHE A 1 121 ? -11.255 24.387 -14.526 1.00 94.81 121 PHE A O 1
ATOM 932 N N . ASN A 1 122 ? -10.935 25.962 -16.079 1.00 94.00 122 ASN A N 1
ATOM 933 C CA . ASN A 1 122 ? -12.313 26.460 -16.046 1.00 94.00 122 ASN A CA 1
ATOM 934 C C . ASN A 1 122 ? -12.802 26.839 -14.626 1.00 94.00 122 ASN A C 1
ATOM 936 O O . ASN A 1 122 ? -13.971 26.663 -14.291 1.00 94.00 122 ASN A O 1
ATOM 940 N N . ASN A 1 123 ? -11.911 27.407 -13.812 1.00 94.44 123 ASN A N 1
ATOM 941 C CA . ASN A 1 123 ? -12.124 27.742 -12.405 1.00 94.44 123 ASN A CA 1
ATOM 942 C C . ASN A 1 123 ? -12.527 26.531 -11.556 1.00 94.44 123 ASN A C 1
ATOM 944 O O . ASN A 1 123 ? -13.460 26.622 -10.754 1.00 94.44 123 ASN A O 1
ATOM 948 N N . ALA A 1 124 ? -11.828 25.406 -11.732 1.00 96.50 124 ALA A N 1
ATOM 949 C CA . ALA A 1 124 ? -11.961 24.261 -10.843 1.00 96.50 124 ALA A CA 1
ATOM 950 C C . ALA A 1 124 ? -11.768 24.722 -9.389 1.00 96.50 124 ALA A C 1
ATOM 952 O O . ALA A 1 124 ? -10.791 25.394 -9.064 1.00 96.50 124 ALA A O 1
ATOM 953 N N . ALA A 1 125 ? -12.726 24.396 -8.523 1.00 95.88 125 ALA A N 1
ATOM 954 C CA . ALA A 1 125 ? -12.666 24.760 -7.107 1.00 95.88 125 ALA A CA 1
ATOM 955 C C . ALA A 1 125 ? -11.961 23.690 -6.264 1.00 95.88 125 ALA A C 1
ATOM 957 O O . ALA A 1 125 ? -11.525 23.974 -5.151 1.00 95.88 125 ALA A O 1
ATOM 958 N N . ARG A 1 126 ? -11.862 22.469 -6.797 1.00 97.81 126 ARG A N 1
ATOM 959 C CA . ARG A 1 126 ? -11.323 21.279 -6.140 1.00 97.81 126 ARG A CA 1
ATOM 960 C C . ARG A 1 126 ? -10.397 20.532 -7.092 1.00 97.81 126 ARG A C 1
ATOM 962 O O . ARG A 1 126 ? -10.475 20.698 -8.308 1.00 97.81 126 ARG A O 1
ATOM 969 N N . ALA A 1 127 ? -9.568 19.674 -6.522 1.00 97.94 127 ALA A N 1
ATOM 970 C CA . ALA A 1 127 ? -8.698 18.752 -7.229 1.00 97.94 127 ALA A CA 1
ATOM 971 C C . ALA A 1 127 ? -8.963 17.337 -6.701 1.00 97.94 127 ALA A C 1
ATOM 973 O O . ALA A 1 127 ? -8.386 16.936 -5.697 1.00 97.94 127 ALA A O 1
ATOM 974 N N . VAL A 1 128 ? -9.879 16.601 -7.333 1.00 96.19 128 VAL A N 1
ATOM 975 C CA . VAL A 1 128 ? -10.381 15.303 -6.842 1.00 96.19 128 VAL A CA 1
ATOM 976 C C . VAL A 1 128 ? -10.498 14.288 -7.982 1.00 96.19 128 VAL A C 1
ATOM 978 O O . VAL A 1 128 ? -10.712 14.654 -9.139 1.00 96.19 128 VAL A O 1
ATOM 981 N N . SER A 1 129 ? -10.344 13.001 -7.667 1.00 92.50 129 SER A N 1
ATOM 982 C CA . SER A 1 129 ? -10.333 11.912 -8.653 1.00 92.50 129 SER A CA 1
ATOM 983 C C . SER A 1 129 ? -11.735 11.552 -9.168 1.00 92.50 129 SER A C 1
ATOM 985 O O . SER A 1 129 ? -11.893 11.163 -10.328 1.00 92.50 129 SER A O 1
ATOM 987 N N . ASP A 1 130 ? -12.766 11.755 -8.351 1.00 91.50 130 ASP A N 1
ATOM 988 C CA . ASP A 1 130 ? -14.179 11.484 -8.643 1.00 91.50 130 ASP A CA 1
ATOM 989 C C . ASP A 1 130 ? -14.957 12.705 -9.179 1.00 91.50 130 ASP A C 1
ATOM 991 O O . ASP A 1 130 ? -16.162 12.618 -9.425 1.00 91.50 130 ASP A O 1
ATOM 995 N N . GLY A 1 131 ? -14.270 13.833 -9.388 1.00 94.12 131 GLY A N 1
ATOM 996 C CA . GLY A 1 131 ? -14.853 15.096 -9.847 1.00 94.12 131 GLY A CA 1
ATOM 997 C C . GLY A 1 131 ? -15.233 15.129 -11.327 1.00 94.12 131 GLY A C 1
ATOM 998 O O . GLY A 1 131 ? -15.377 14.104 -11.995 1.00 94.12 131 GLY A O 1
ATOM 999 N N . ASP A 1 132 ? -15.399 16.323 -11.886 1.00 95.62 132 ASP A N 1
ATOM 1000 C CA . ASP A 1 132 ? -15.510 16.483 -13.340 1.00 95.62 132 ASP A CA 1
ATOM 1001 C C . ASP A 1 132 ? -14.136 16.415 -14.050 1.00 95.62 132 ASP A C 1
ATOM 1003 O O . ASP A 1 132 ? -13.099 16.150 -13.437 1.00 95.62 132 ASP A O 1
ATOM 1007 N N . SER A 1 133 ? -14.113 16.591 -15.376 1.00 95.94 133 SER A N 1
ATOM 1008 C CA . SER A 1 133 ? -12.865 16.547 -16.155 1.00 95.94 133 SER A CA 1
ATOM 1009 C C . SER A 1 133 ? -11.853 17.606 -15.717 1.00 95.94 133 SER A C 1
ATOM 1011 O O . SER A 1 133 ? -10.657 17.334 -15.724 1.00 95.94 133 SER A O 1
ATOM 1013 N N . TRP A 1 134 ? -12.320 18.789 -15.313 1.00 97.00 134 TRP A N 1
ATOM 1014 C CA . TRP A 1 134 ? -11.470 19.900 -14.898 1.00 97.00 134 TRP A CA 1
ATOM 1015 C C . TRP A 1 134 ? -10.907 19.690 -13.495 1.00 97.00 134 TRP A C 1
ATOM 1017 O O . TRP A 1 134 ? -9.722 19.927 -13.279 1.00 97.00 134 TRP A O 1
ATOM 1027 N N . GLU A 1 135 ? -11.719 19.190 -12.563 1.00 97.50 135 GLU A N 1
ATOM 1028 C CA . GLU A 1 135 ? -11.277 18.832 -11.209 1.00 97.50 135 GLU A CA 1
ATOM 1029 C C . GLU A 1 135 ? -10.249 17.685 -11.235 1.00 97.50 135 GLU A C 1
ATOM 1031 O O . GLU A 1 135 ? -9.263 17.709 -10.496 1.00 97.50 135 GLU A O 1
ATOM 1036 N N . ARG A 1 136 ? -10.407 16.716 -12.148 1.00 96.62 136 ARG A N 1
ATOM 1037 C CA . ARG A 1 136 ? -9.397 15.672 -12.384 1.00 96.62 136 ARG A CA 1
ATOM 1038 C C . ARG A 1 136 ? -8.107 16.211 -12.990 1.00 96.62 136 ARG A C 1
ATOM 1040 O O . ARG A 1 136 ? -7.024 15.790 -12.590 1.00 96.62 136 ARG A O 1
ATOM 1047 N N . SER A 1 137 ? -8.203 17.135 -13.944 1.00 96.69 137 SER A N 1
ATOM 1048 C CA . SER A 1 137 ? -7.029 17.805 -14.514 1.00 96.69 137 SER A CA 1
ATOM 1049 C C . SER A 1 137 ? -6.301 18.659 -13.472 1.00 96.69 137 SER A C 1
ATOM 1051 O O . SER A 1 137 ? -5.072 18.678 -13.451 1.00 96.69 137 SER A O 1
ATOM 1053 N N . ALA A 1 138 ? -7.034 19.293 -12.552 1.00 98.12 138 ALA A N 1
ATOM 1054 C CA . ALA A 1 138 ? -6.455 19.978 -11.400 1.00 98.12 138 ALA A CA 1
ATOM 1055 C C . ALA A 1 138 ? -5.663 19.005 -10.512 1.00 98.12 138 ALA A C 1
ATOM 1057 O O . ALA A 1 138 ? -4.499 19.265 -10.211 1.00 98.12 138 ALA A O 1
ATOM 1058 N N . LEU A 1 139 ? -6.239 17.844 -10.175 1.00 98.06 139 LEU A N 1
ATOM 1059 C CA . LEU A 1 139 ? -5.544 16.800 -9.413 1.00 98.06 139 LEU A CA 1
ATOM 1060 C C . LEU A 1 139 ? -4.286 16.288 -10.126 1.00 98.06 139 LEU A C 1
ATOM 1062 O O . LEU A 1 139 ? -3.235 16.156 -9.502 1.00 98.06 139 LEU A O 1
ATOM 1066 N N . GLN A 1 140 ? -4.361 16.073 -11.439 1.00 97.88 140 GLN A N 1
ATOM 1067 C CA . GLN A 1 140 ? -3.214 15.667 -12.246 1.00 97.88 140 GLN A CA 1
ATOM 1068 C C . GLN A 1 140 ? -2.045 16.658 -12.148 1.00 97.88 140 GLN A C 1
ATOM 1070 O O . GLN A 1 140 ? -0.885 16.252 -12.064 1.00 97.88 140 GLN A O 1
ATOM 1075 N N . VAL A 1 141 ? -2.328 17.959 -12.117 1.00 97.50 141 VAL A N 1
ATOM 1076 C CA . VAL A 1 141 ? -1.278 18.971 -11.956 1.00 97.50 141 VAL A CA 1
ATOM 1077 C C . VAL A 1 141 ? -0.679 18.948 -10.560 1.00 97.50 141 VAL A C 1
ATOM 1079 O O . VAL A 1 141 ? 0.534 19.088 -10.441 1.00 97.50 141 VAL A O 1
ATOM 1082 N N . LEU A 1 142 ? -1.479 18.719 -9.515 1.00 97.88 142 LEU A N 1
ATOM 1083 C CA . LEU A 1 142 ? -0.949 18.583 -8.155 1.00 97.88 142 LEU A CA 1
ATOM 1084 C C . LEU A 1 142 ? -0.021 17.371 -8.014 1.00 97.88 142 LEU A C 1
ATOM 1086 O O . LEU A 1 142 ? 0.990 17.462 -7.322 1.00 97.88 142 LEU A O 1
ATOM 1090 N N . ILE A 1 143 ? -0.309 16.276 -8.721 1.00 97.69 143 ILE A N 1
ATOM 1091 C CA . ILE A 1 143 ? 0.590 15.117 -8.793 1.00 97.69 143 ILE A CA 1
ATOM 1092 C C . ILE A 1 143 ? 1.921 15.514 -9.443 1.00 97.69 143 ILE A C 1
ATOM 1094 O O . ILE A 1 143 ? 2.976 15.227 -8.882 1.00 97.69 143 ILE A O 1
ATOM 1098 N N . TRP A 1 144 ? 1.901 16.276 -10.541 1.00 97.44 144 TRP A N 1
ATOM 1099 C CA . TRP A 1 144 ? 3.128 16.808 -11.150 1.00 97.44 144 TRP A CA 1
ATOM 1100 C C . TRP A 1 144 ? 3.855 17.850 -10.300 1.00 97.44 144 TRP A C 1
ATOM 1102 O O . TRP A 1 144 ? 5.067 18.000 -10.417 1.00 97.44 144 TRP A O 1
ATOM 1112 N N . CYS A 1 145 ? 3.156 18.571 -9.425 1.00 97.25 145 CYS A N 1
ATOM 1113 C CA . CYS A 1 145 ? 3.804 19.443 -8.448 1.00 97.25 145 CYS A CA 1
ATOM 1114 C C . CYS A 1 145 ? 4.665 18.661 -7.449 1.00 97.25 145 CYS A C 1
ATOM 1116 O O . CYS A 1 145 ? 5.637 19.211 -6.932 1.00 97.25 145 CYS A O 1
ATOM 1118 N N . ILE A 1 146 ? 4.316 17.396 -7.196 1.00 97.25 146 ILE A N 1
ATOM 1119 C CA . ILE A 1 146 ? 5.078 16.486 -6.342 1.00 97.25 146 ILE A CA 1
ATOM 1120 C C . ILE A 1 146 ? 6.166 15.788 -7.156 1.00 97.25 146 ILE A C 1
ATOM 1122 O O . ILE A 1 146 ? 7.328 15.844 -6.763 1.00 97.25 146 ILE A O 1
ATOM 1126 N N . SER A 1 147 ? 5.813 15.151 -8.277 1.00 96.88 147 SER A N 1
ATOM 1127 C CA . SER A 1 147 ? 6.738 14.314 -9.055 1.00 96.88 147 SER A CA 1
ATOM 1128 C C . SER A 1 147 ? 7.784 15.103 -9.842 1.00 96.88 147 SER A C 1
ATOM 1130 O O . SER A 1 147 ? 8.906 14.635 -10.025 1.00 96.88 147 SER A O 1
ATOM 1132 N N . ASP A 1 148 ? 7.427 16.309 -10.294 1.00 95.44 148 ASP A N 1
ATOM 1133 C CA . ASP A 1 148 ? 8.221 17.156 -11.185 1.00 95.44 148 ASP A CA 1
ATOM 1134 C C . ASP A 1 148 ? 8.261 18.611 -10.683 1.00 95.44 148 ASP A C 1
ATOM 1136 O O . ASP A 1 148 ? 7.646 19.507 -11.289 1.00 95.44 148 ASP A O 1
ATOM 1140 N N . PRO A 1 149 ? 8.977 18.891 -9.576 1.00 90.38 149 PRO A N 1
ATOM 1141 C CA . PRO A 1 149 ? 9.079 20.239 -9.032 1.00 90.38 149 PRO A CA 1
ATOM 1142 C C . PRO A 1 149 ? 9.564 21.250 -10.078 1.00 90.38 149 PRO A C 1
ATOM 1144 O O . PRO A 1 149 ? 10.533 21.022 -10.804 1.00 90.38 149 PRO A O 1
ATOM 1147 N N . VAL A 1 150 ? 8.890 22.399 -10.146 1.00 92.38 150 VAL A N 1
ATOM 1148 C CA . VAL A 1 150 ? 9.204 23.457 -11.116 1.00 92.38 150 VAL A CA 1
ATOM 1149 C C . VAL A 1 150 ? 10.559 24.087 -10.799 1.00 92.38 150 VAL A C 1
ATOM 1151 O O . VAL A 1 150 ? 10.825 24.498 -9.668 1.00 92.38 150 VAL A O 1
ATOM 1154 N N . ALA A 1 151 ? 11.412 24.222 -11.816 1.00 87.38 151 ALA A N 1
ATOM 1155 C CA . ALA A 1 151 ? 12.715 24.858 -11.664 1.00 87.38 151 ALA A CA 1
ATOM 1156 C C . ALA A 1 151 ? 12.588 26.356 -11.284 1.00 87.38 151 ALA A C 1
ATOM 1158 O O . ALA A 1 151 ? 11.728 27.056 -11.825 1.00 87.38 151 ALA A O 1
ATOM 1159 N N . PRO A 1 152 ? 13.492 26.916 -10.450 1.00 80.00 152 PRO A N 1
ATOM 1160 C CA . PRO A 1 152 ? 13.390 28.298 -9.954 1.00 80.00 152 PRO A CA 1
ATOM 1161 C C . PRO A 1 152 ? 13.368 29.408 -11.021 1.00 80.00 152 PRO A C 1
ATOM 1163 O O . PRO A 1 152 ? 12.989 30.538 -10.726 1.00 80.00 152 PRO A O 1
ATOM 1166 N N . SER A 1 153 ? 13.804 29.120 -12.248 1.00 87.56 153 SER A N 1
ATOM 1167 C CA . SER A 1 153 ? 13.874 30.070 -13.366 1.00 87.56 153 SER A CA 1
ATOM 1168 C C . SER A 1 153 ? 12.887 29.745 -14.493 1.00 87.56 153 SER A C 1
ATOM 1170 O O . SER A 1 153 ? 13.162 30.045 -15.657 1.00 87.56 153 SER A O 1
ATOM 1172 N N . ALA A 1 154 ? 11.775 29.082 -14.171 1.00 89.31 154 ALA A N 1
ATOM 1173 C CA . ALA A 1 154 ? 10.740 28.730 -15.134 1.00 89.31 154 ALA A CA 1
ATOM 1174 C C . ALA A 1 154 ? 10.141 29.960 -15.838 1.00 89.31 154 ALA A C 1
ATOM 1176 O O . ALA A 1 154 ? 10.057 31.057 -15.284 1.00 89.31 154 ALA A O 1
ATOM 1177 N N . THR A 1 155 ? 9.710 29.768 -17.086 1.00 92.00 155 THR A N 1
ATOM 1178 C CA . THR A 1 155 ? 9.063 30.804 -17.904 1.00 92.00 155 THR A CA 1
ATOM 1179 C C . THR A 1 155 ? 7.841 30.225 -18.611 1.00 92.00 155 THR A C 1
ATOM 1181 O O . THR A 1 155 ? 7.697 29.008 -18.707 1.00 92.00 155 THR A O 1
ATOM 1184 N N . GLY A 1 156 ? 6.953 31.091 -19.106 1.00 93.12 156 GLY A N 1
ATOM 1185 C CA . GLY A 1 156 ? 5.750 30.657 -19.818 1.00 93.12 156 GLY A CA 1
ATOM 1186 C C . GLY A 1 156 ? 4.832 29.807 -18.939 1.00 93.12 156 GLY A C 1
ATOM 1187 O O . GLY A 1 156 ? 4.632 30.123 -17.768 1.00 93.12 156 GLY A O 1
ATOM 1188 N N . THR A 1 157 ? 4.304 28.720 -19.498 1.00 92.06 157 THR A N 1
ATOM 1189 C CA . THR A 1 157 ? 3.401 27.805 -18.786 1.00 92.06 157 THR A CA 1
ATOM 1190 C C . THR A 1 157 ? 4.058 27.183 -17.556 1.00 92.06 157 THR A C 1
ATOM 1192 O O . THR A 1 157 ? 3.408 27.070 -16.529 1.00 92.06 157 THR A O 1
ATOM 1195 N N . GLU A 1 158 ? 5.359 26.885 -17.569 1.00 94.19 158 GLU A N 1
ATOM 1196 C CA . GLU A 1 158 ? 6.031 26.348 -16.376 1.00 94.19 158 GLU A CA 1
ATOM 1197 C C . GLU A 1 158 ? 6.067 27.343 -15.206 1.00 94.19 158 GLU A C 1
ATOM 1199 O O . GLU A 1 158 ? 6.014 26.933 -14.049 1.00 94.19 158 GLU A O 1
ATOM 1204 N N . LEU A 1 159 ? 6.090 28.655 -15.473 1.00 95.00 159 LEU A N 1
ATOM 1205 C CA . LEU A 1 159 ? 5.969 29.664 -14.414 1.00 95.00 159 LEU A CA 1
ATOM 1206 C C . LEU A 1 159 ? 4.565 29.646 -13.785 1.00 95.00 159 LEU A C 1
ATOM 1208 O O . LEU A 1 159 ? 4.428 29.747 -12.567 1.00 95.00 159 LEU A O 1
ATOM 1212 N N . GLU A 1 160 ? 3.527 29.490 -14.609 1.00 96.31 160 GLU A N 1
ATOM 1213 C CA . GLU A 1 160 ? 2.134 29.366 -14.160 1.00 96.31 160 GLU A CA 1
ATOM 1214 C C . GLU A 1 160 ? 1.908 28.062 -13.376 1.00 96.31 160 GLU A C 1
ATOM 1216 O O . GLU A 1 160 ? 1.194 28.059 -12.368 1.00 96.31 160 GLU A O 1
ATOM 1221 N N . ARG A 1 161 ? 2.572 26.970 -13.788 1.00 96.19 161 ARG A N 1
ATOM 1222 C CA . ARG A 1 161 ? 2.592 25.703 -13.046 1.00 96.19 161 ARG A CA 1
ATOM 1223 C C . ARG A 1 161 ? 3.246 25.897 -11.690 1.00 96.19 161 ARG A C 1
ATOM 1225 O O . ARG A 1 161 ? 2.680 25.484 -10.690 1.00 96.19 161 ARG A O 1
ATOM 1232 N N . GLY A 1 162 ? 4.384 26.591 -11.639 1.00 96.19 162 GLY A N 1
ATOM 1233 C CA . GLY A 1 162 ? 5.101 26.883 -10.395 1.00 96.19 162 GLY A CA 1
ATOM 1234 C C . GLY A 1 162 ? 4.257 27.657 -9.390 1.00 96.19 162 GLY A C 1
ATOM 1235 O O . GLY A 1 162 ? 4.232 27.295 -8.216 1.00 96.19 162 GLY A O 1
ATOM 1236 N N . ALA A 1 163 ? 3.516 28.668 -9.853 1.00 95.69 163 ALA A N 1
ATOM 1237 C CA . ALA A 1 163 ? 2.568 29.403 -9.017 1.00 95.69 163 ALA A CA 1
ATOM 1238 C C . ALA A 1 163 ? 1.448 28.488 -8.492 1.00 95.69 163 ALA A C 1
ATOM 1240 O O . ALA A 1 163 ? 1.216 28.428 -7.289 1.00 95.69 163 ALA A O 1
ATOM 1241 N N . THR A 1 164 ? 0.838 27.694 -9.377 1.00 96.94 164 THR A N 1
ATOM 1242 C CA . THR A 1 164 ? -0.190 26.708 -9.004 1.00 96.94 164 THR A CA 1
ATOM 1243 C C . THR A 1 164 ? 0.339 25.696 -7.980 1.00 96.94 164 THR A C 1
ATOM 1245 O O . THR A 1 164 ? -0.329 25.399 -6.993 1.00 96.94 164 THR A O 1
ATOM 1248 N N . CYS A 1 165 ? 1.560 25.193 -8.160 1.00 96.94 165 CYS A N 1
ATOM 1249 C CA . CYS A 1 165 ? 2.182 24.273 -7.217 1.00 96.94 165 CYS A CA 1
ATOM 1250 C C . CYS A 1 165 ? 2.421 24.921 -5.858 1.00 96.94 165 CYS A C 1
ATOM 1252 O O . CYS A 1 165 ? 2.154 24.289 -4.845 1.00 96.94 165 CYS A O 1
ATOM 1254 N N . LEU A 1 166 ? 2.878 26.172 -5.812 1.00 95.06 166 LEU A N 1
ATOM 1255 C CA . LEU A 1 166 ? 3.113 26.868 -4.551 1.00 95.06 166 LEU A CA 1
ATOM 1256 C C . LEU A 1 166 ? 1.814 27.100 -3.764 1.00 95.06 166 LEU A C 1
ATOM 1258 O O . LEU A 1 166 ? 1.808 26.896 -2.552 1.00 95.06 166 LEU A O 1
ATOM 1262 N N . ASP A 1 167 ? 0.730 27.470 -4.451 1.00 95.44 167 ASP A N 1
ATOM 1263 C CA . ASP A 1 167 ? -0.557 27.792 -3.821 1.00 95.44 167 ASP A CA 1
ATOM 1264 C C . ASP A 1 167 ? -1.287 26.557 -3.263 1.00 95.44 167 ASP A C 1
ATOM 1266 O O . ASP A 1 167 ? -2.048 26.676 -2.304 1.00 95.44 167 ASP A O 1
ATOM 1270 N N . ASN A 1 168 ? -1.056 25.370 -3.837 1.00 96.31 168 ASN A N 1
ATOM 1271 C CA . ASN A 1 168 ? -1.826 24.158 -3.511 1.00 96.31 168 ASN A CA 1
ATOM 1272 C C . ASN A 1 168 ? -0.989 23.023 -2.906 1.00 96.31 168 ASN A C 1
ATOM 1274 O O . ASN A 1 168 ? -1.487 22.216 -2.121 1.00 96.31 168 ASN A O 1
ATOM 1278 N N . MET A 1 169 ? 0.285 22.929 -3.289 1.00 95.94 169 MET A N 1
ATOM 1279 C CA . MET A 1 169 ? 1.183 21.823 -2.950 1.00 95.94 169 MET A CA 1
ATOM 1280 C C . MET A 1 169 ? 2.608 22.319 -2.667 1.00 95.94 169 MET A C 1
ATOM 1282 O O . MET A 1 169 ? 3.599 21.691 -3.046 1.00 95.94 169 MET A O 1
ATOM 1286 N N . GLY A 1 170 ? 2.717 23.478 -2.013 1.00 94.31 170 GLY A N 1
ATOM 1287 C CA . GLY A 1 170 ? 3.994 24.023 -1.566 1.00 94.31 170 GLY A CA 1
ATOM 1288 C C . GLY A 1 170 ? 4.649 23.166 -0.469 1.00 94.31 170 GLY A C 1
ATOM 1289 O O . GLY A 1 170 ? 3.998 22.290 0.108 1.00 94.31 170 GLY A O 1
ATOM 1290 N N . PRO A 1 171 ? 5.921 23.433 -0.118 1.00 93.31 171 PRO A N 1
ATOM 1291 C CA . PRO A 1 171 ? 6.665 22.620 0.850 1.00 93.31 171 PRO A CA 1
ATOM 1292 C C . PRO A 1 171 ? 5.986 22.485 2.220 1.00 93.31 171 PRO A C 1
ATOM 1294 O O . PRO A 1 171 ? 6.018 21.415 2.818 1.00 93.31 171 PRO A O 1
ATOM 1297 N N . GLU A 1 172 ? 5.342 23.551 2.710 1.00 93.50 172 GLU A N 1
ATOM 1298 C CA . GLU A 1 172 ? 4.616 23.524 3.988 1.00 93.50 172 GLU A CA 1
ATOM 1299 C C . GLU A 1 172 ? 3.409 22.583 3.934 1.00 93.50 172 GLU A C 1
ATOM 1301 O O . GLU A 1 172 ? 3.213 21.782 4.846 1.00 93.50 172 GLU A O 1
ATOM 1306 N N . ARG A 1 173 ? 2.642 22.623 2.838 1.00 94.25 173 ARG A N 1
ATOM 1307 C CA . ARG A 1 173 ? 1.481 21.749 2.645 1.00 94.25 173 ARG A CA 1
ATOM 1308 C C . ARG A 1 173 ? 1.894 20.288 2.488 1.00 94.25 173 ARG A C 1
ATOM 1310 O O . ARG A 1 173 ? 1.253 19.413 3.059 1.00 94.25 173 ARG A O 1
ATOM 1317 N N . GLN A 1 174 ? 2.975 20.020 1.757 1.00 95.19 174 GLN A N 1
ATOM 1318 C CA . GLN A 1 174 ? 3.527 18.668 1.644 1.00 95.19 174 GLN A CA 1
ATOM 1319 C C . GLN A 1 174 ? 3.973 18.129 3.009 1.00 95.19 174 GLN A C 1
ATOM 1321 O O . GLN A 1 174 ? 3.625 17.009 3.371 1.00 95.19 174 GLN A O 1
ATOM 1326 N N . ALA A 1 175 ? 4.682 18.938 3.802 1.00 93.69 175 ALA A N 1
ATOM 1327 C CA . ALA A 1 175 ? 5.101 18.548 5.146 1.00 93.69 175 ALA A CA 1
ATOM 1328 C C . ALA A 1 175 ? 3.909 18.293 6.085 1.00 93.69 175 ALA A C 1
ATOM 1330 O O . ALA A 1 175 ? 3.946 17.354 6.875 1.00 93.69 175 ALA A O 1
ATOM 1331 N N . GLU A 1 176 ? 2.846 19.096 5.985 1.00 91.38 176 GLU A N 1
ATOM 1332 C CA . GLU A 1 176 ? 1.603 18.894 6.738 1.00 91.38 176 GLU A CA 1
ATOM 1333 C C . GLU A 1 176 ? 0.940 17.554 6.390 1.00 91.38 176 GLU A C 1
ATOM 1335 O O . GLU A 1 176 ? 0.596 16.788 7.290 1.00 91.38 176 GLU A O 1
ATOM 1340 N N . ILE A 1 177 ? 0.801 17.249 5.094 1.00 91.69 177 ILE A N 1
ATOM 1341 C CA . ILE A 1 177 ? 0.216 15.986 4.630 1.00 91.69 177 ILE A CA 1
ATOM 1342 C C . ILE A 1 177 ? 1.065 14.808 5.114 1.00 91.69 177 ILE A C 1
ATOM 1344 O O . ILE A 1 177 ? 0.525 13.895 5.732 1.00 91.69 177 ILE A O 1
ATOM 1348 N N . LEU A 1 178 ? 2.384 14.846 4.910 1.00 91.06 178 LEU A N 1
ATOM 1349 C CA . LEU A 1 178 ? 3.293 13.786 5.358 1.00 91.06 178 LEU A CA 1
ATOM 1350 C C . LEU A 1 178 ? 3.210 13.555 6.869 1.00 91.06 178 LEU A C 1
ATOM 1352 O O . LEU A 1 178 ? 3.173 12.414 7.308 1.00 91.06 178 LEU A O 1
ATOM 1356 N N . ALA A 1 179 ? 3.108 14.618 7.669 1.00 88.75 179 ALA A N 1
ATOM 1357 C CA . ALA A 1 179 ? 2.965 14.500 9.119 1.00 88.75 179 ALA A CA 1
ATOM 1358 C C . ALA A 1 179 ? 1.620 13.888 9.564 1.00 88.75 179 ALA A C 1
ATOM 1360 O O . ALA A 1 179 ? 1.507 13.446 10.712 1.00 88.75 179 ALA A O 1
ATOM 1361 N N . SER A 1 180 ? 0.611 13.885 8.684 1.00 87.25 180 SER A N 1
ATOM 1362 C CA . SER A 1 180 ? -0.704 13.270 8.914 1.00 87.25 180 SER A CA 1
ATOM 1363 C C . SER A 1 180 ? -0.784 11.800 8.484 1.00 87.25 180 SER A C 1
ATOM 1365 O O . SER A 1 180 ? -1.737 11.111 8.852 1.00 87.25 180 SER A O 1
ATOM 1367 N N . ILE A 1 181 ? 0.189 11.326 7.701 1.00 87.50 181 ILE A N 1
ATOM 1368 C CA . ILE A 1 181 ? 0.262 9.948 7.213 1.00 87.50 181 ILE A CA 1
ATOM 1369 C C . ILE A 1 181 ? 1.141 9.158 8.183 1.00 87.50 181 ILE A C 1
ATOM 1371 O O . ILE A 1 181 ? 2.338 9.414 8.298 1.00 87.50 181 ILE A O 1
ATOM 1375 N N . SER A 1 182 ? 0.546 8.193 8.884 1.00 84.06 182 SER A N 1
ATOM 1376 C CA . SER A 1 182 ? 1.319 7.216 9.653 1.00 84.06 182 SER A CA 1
ATOM 1377 C C . SER A 1 182 ? 1.840 6.123 8.724 1.00 84.06 182 SER A C 1
ATOM 1379 O O . SER A 1 182 ? 1.093 5.611 7.890 1.00 84.06 182 SER A O 1
ATOM 1381 N N . ALA A 1 183 ? 3.119 5.768 8.869 1.00 75.44 183 ALA A N 1
ATOM 1382 C CA . ALA A 1 183 ? 3.732 4.672 8.117 1.00 75.44 183 ALA A CA 1
ATOM 1383 C C . ALA A 1 183 ? 3.198 3.295 8.552 1.00 75.44 183 ALA A C 1
ATOM 1385 O O . ALA A 1 183 ? 3.192 2.364 7.751 1.00 75.44 183 ALA A O 1
ATOM 1386 N N . ASP A 1 184 ? 2.741 3.179 9.803 1.00 79.38 184 ASP A N 1
ATOM 1387 C CA . ASP A 1 184 ? 2.111 1.978 10.353 1.00 79.38 184 ASP A CA 1
ATOM 1388 C C . ASP A 1 184 ? 0.884 2.398 11.180 1.00 79.38 184 ASP A C 1
ATOM 1390 O O . ASP A 1 184 ? 0.985 2.596 12.393 1.00 79.38 184 ASP A O 1
ATOM 1394 N N . PRO A 1 185 ? -0.256 2.662 10.520 1.00 86.12 185 PRO A N 1
ATOM 1395 C CA . PRO A 1 185 ? -1.414 3.258 11.165 1.00 86.12 185 PRO A CA 1
ATOM 1396 C C . PRO A 1 185 ? -2.033 2.314 12.201 1.00 86.12 185 PRO A C 1
ATOM 1398 O O . PRO A 1 185 ? -2.352 1.158 11.920 1.00 86.12 185 PRO A O 1
ATOM 1401 N N . THR A 1 186 ? -2.283 2.840 13.394 1.00 88.00 186 THR A N 1
ATOM 1402 C CA . THR A 1 186 ? -2.823 2.109 14.540 1.00 88.00 186 THR A CA 1
ATOM 1403 C C . THR A 1 186 ? -4.179 2.656 14.966 1.00 88.00 186 THR A C 1
ATOM 1405 O O . THR A 1 186 ? -4.441 3.858 14.936 1.00 88.00 186 THR A O 1
ATOM 1408 N N . LEU A 1 187 ? -5.062 1.758 15.405 1.00 92.50 187 LEU A N 1
ATOM 1409 C CA . LEU A 1 187 ? -6.367 2.101 15.960 1.00 92.50 187 LEU A CA 1
ATOM 1410 C C . LEU A 1 187 ? -6.717 1.129 17.083 1.00 92.50 187 LEU A C 1
ATOM 1412 O O . LEU A 1 187 ? -6.791 -0.077 16.869 1.00 92.50 187 LEU A O 1
ATOM 1416 N N . SER A 1 188 ? -6.983 1.663 18.272 1.00 91.94 188 SER A N 1
ATOM 1417 C CA . SER A 1 188 ? -7.464 0.890 19.418 1.00 91.94 188 SER A CA 1
ATOM 1418 C C . SER A 1 188 ? -8.625 1.596 20.111 1.00 91.94 188 SER A C 1
ATOM 1420 O O . SER A 1 188 ? -8.701 2.824 20.151 1.00 91.94 188 SER A O 1
ATOM 1422 N N . VAL A 1 189 ? -9.544 0.802 20.656 1.00 90.94 189 VAL A N 1
ATOM 1423 C CA . VAL A 1 189 ? -10.694 1.253 21.442 1.00 90.94 189 VAL A CA 1
ATOM 1424 C C . VAL A 1 189 ? -10.671 0.491 22.758 1.00 90.94 189 VAL A C 1
ATOM 1426 O O . VAL A 1 189 ? -10.770 -0.731 22.760 1.00 90.94 189 VAL A O 1
ATOM 1429 N N . ALA A 1 190 ? -10.568 1.208 23.872 1.00 88.50 190 ALA A N 1
ATOM 1430 C CA . ALA A 1 190 ? -10.731 0.662 25.213 1.00 88.50 190 ALA A CA 1
ATOM 1431 C C . ALA A 1 190 ? -12.073 1.113 25.799 1.00 88.50 190 ALA A C 1
ATOM 1433 O O . ALA A 1 190 ? -12.519 2.233 25.556 1.00 88.50 190 ALA A O 1
ATOM 1434 N N . GLY A 1 191 ? -12.726 0.235 26.555 1.00 87.31 191 GLY A N 1
ATOM 1435 C CA . GLY A 1 191 ? -14.007 0.503 27.205 1.00 87.31 191 GLY A CA 1
ATOM 1436 C C . GLY A 1 191 ? -13.909 0.411 28.729 1.00 87.31 191 GLY A C 1
ATOM 1437 O O . GLY A 1 191 ? -12.891 -0.036 29.264 1.00 87.31 191 GLY A O 1
ATOM 1438 N N . PRO A 1 192 ? -14.968 0.806 29.444 1.00 79.31 192 PRO A N 1
ATOM 1439 C CA . PRO A 1 192 ? -15.026 0.703 30.893 1.00 79.31 192 PRO A CA 1
ATOM 1440 C C . PRO A 1 192 ? -15.188 -0.761 31.321 1.00 79.31 192 PRO A C 1
ATOM 1442 O O . PRO A 1 192 ? -16.027 -1.488 30.793 1.00 79.31 192 PRO A O 1
ATOM 1445 N N . SER A 1 193 ? -14.407 -1.185 32.316 1.00 79.19 193 SER A N 1
ATOM 1446 C CA . SER A 1 193 ? -14.448 -2.554 32.852 1.00 79.19 193 SER A CA 1
ATOM 1447 C C . SER A 1 193 ? -15.542 -2.766 33.902 1.00 79.19 193 SER A C 1
ATOM 1449 O O . SER A 1 193 ? -16.038 -3.879 34.067 1.00 79.19 193 SER A O 1
ATOM 1451 N N . ALA A 1 194 ? -15.941 -1.707 34.613 1.00 77.62 194 ALA A N 1
ATOM 1452 C CA . ALA A 1 194 ? -16.987 -1.767 35.628 1.00 77.62 194 ALA A CA 1
ATOM 1453 C C . ALA A 1 194 ? -18.387 -1.546 35.022 1.00 77.62 194 ALA A C 1
ATOM 1455 O O . ALA A 1 194 ? -18.533 -0.722 34.113 1.00 77.62 194 ALA A O 1
ATOM 1456 N N . PRO A 1 195 ? -19.437 -2.209 35.549 1.00 81.25 195 PRO A N 1
ATOM 1457 C CA . PRO A 1 195 ? -20.813 -1.911 35.171 1.00 81.25 195 PRO A CA 1
ATOM 1458 C C . PRO A 1 195 ? -21.179 -0.452 35.462 1.00 81.25 195 PRO A C 1
ATOM 1460 O O . PRO A 1 195 ? -20.881 0.080 36.532 1.00 81.25 195 PRO A O 1
ATOM 1463 N N . ILE A 1 196 ? -21.871 0.177 34.521 1.00 87.25 196 ILE A N 1
ATOM 1464 C CA . ILE A 1 196 ? -22.311 1.568 34.602 1.00 87.25 196 ILE A CA 1
ATOM 1465 C C . ILE A 1 196 ? -23.792 1.586 34.992 1.00 87.25 196 ILE A C 1
ATOM 1467 O O . ILE A 1 196 ? -24.581 0.819 34.435 1.00 87.25 196 ILE A O 1
ATOM 1471 N N . PRO A 1 197 ? -24.219 2.464 35.911 1.00 85.44 197 PRO A N 1
ATOM 1472 C CA . PRO A 1 197 ? -25.636 2.679 36.165 1.00 85.44 197 PRO A CA 1
ATOM 1473 C C . PRO A 1 197 ? -26.390 3.072 34.888 1.00 85.44 197 PRO A C 1
ATOM 1475 O O . PRO A 1 197 ? -25.900 3.880 34.100 1.00 85.44 197 PRO A O 1
ATOM 1478 N N . ILE A 1 198 ? -27.603 2.555 34.685 1.00 88.06 198 ILE A N 1
ATOM 1479 C CA . ILE A 1 198 ? -28.473 2.998 33.579 1.00 88.06 198 ILE A CA 1
ATOM 1480 C C . ILE A 1 198 ? -28.670 4.522 33.644 1.00 88.06 198 ILE A C 1
ATOM 1482 O O . ILE A 1 198 ? -28.968 5.072 34.704 1.00 88.06 198 ILE A O 1
ATOM 1486 N N . GLY A 1 199 ? -28.508 5.210 32.510 1.00 82.62 199 GLY A N 1
ATOM 1487 C CA . GLY A 1 199 ? -28.507 6.675 32.428 1.00 82.62 199 GLY A CA 1
ATOM 1488 C C . GLY A 1 199 ? -27.167 7.331 32.793 1.00 82.62 199 GLY A C 1
ATOM 1489 O O . GLY A 1 199 ? -27.016 8.538 32.610 1.00 82.62 199 GLY A O 1
ATOM 1490 N N . GLY A 1 200 ? -26.193 6.554 33.274 1.00 86.69 200 GLY A N 1
ATOM 1491 C CA . GLY A 1 200 ? -24.792 6.946 33.387 1.00 86.69 200 GLY A CA 1
ATOM 1492 C C . GLY A 1 200 ? -24.075 6.923 32.034 1.00 86.69 200 GLY A C 1
ATOM 1493 O O . GLY A 1 200 ? -24.615 6.459 31.030 1.00 86.69 200 GLY A O 1
ATOM 1494 N N . SER A 1 201 ? -22.847 7.441 32.004 1.00 88.31 201 SER A N 1
ATOM 1495 C CA . SER A 1 201 ? -22.020 7.484 30.792 1.00 88.31 201 SER A CA 1
ATOM 1496 C C . SER A 1 201 ? -20.820 6.557 30.931 1.00 88.31 201 SER A C 1
ATOM 1498 O O . SER A 1 201 ? -20.048 6.696 31.877 1.00 88.31 201 SER A O 1
ATOM 1500 N N . GLY A 1 202 ? -20.678 5.617 29.998 1.00 87.31 202 GLY A N 1
ATOM 1501 C CA . GLY A 1 202 ? -19.485 4.790 29.857 1.00 87.31 202 GLY A CA 1
ATOM 1502 C C . GLY A 1 202 ? -18.440 5.498 29.015 1.00 87.31 202 GLY A C 1
ATOM 1503 O O . GLY A 1 202 ? -18.744 5.908 27.895 1.00 87.31 202 GLY A O 1
ATOM 1504 N N . GLU A 1 203 ? -17.229 5.643 29.544 1.00 94.25 203 GLU A N 1
ATOM 1505 C CA . GLU A 1 203 ? -16.123 6.266 28.821 1.00 94.25 203 GLU A CA 1
ATOM 1506 C C . GLU A 1 203 ? -15.375 5.232 27.979 1.00 94.25 203 GLU A C 1
ATOM 1508 O O . GLU A 1 203 ? -14.844 4.250 28.494 1.00 94.25 203 GLU A O 1
ATOM 1513 N N . PHE A 1 204 ? -15.331 5.481 26.676 1.00 93.81 204 PHE A N 1
ATOM 1514 C CA . PHE A 1 204 ? -14.525 4.764 25.707 1.00 93.81 204 PHE A CA 1
ATOM 1515 C C . PHE A 1 204 ? -13.318 5.611 25.332 1.00 93.81 204 PHE A C 1
ATOM 1517 O O . PHE A 1 204 ? -13.445 6.798 25.044 1.00 93.81 204 PHE A O 1
ATOM 1524 N N . VAL A 1 205 ? -12.145 4.998 25.311 1.00 96.06 205 VAL A N 1
ATOM 1525 C CA . VAL A 1 205 ? -10.878 5.652 25.003 1.00 96.06 205 VAL A CA 1
ATOM 1526 C C . VAL A 1 205 ? -10.406 5.142 23.649 1.00 96.06 205 VAL A C 1
ATOM 1528 O O . VAL A 1 205 ? -10.023 3.982 23.522 1.00 96.06 205 VAL A O 1
ATOM 1531 N N . ILE A 1 206 ? -10.459 5.999 22.634 1.00 96.62 206 ILE A N 1
ATOM 1532 C CA . ILE A 1 206 ? -9.934 5.706 21.300 1.00 96.62 206 ILE A CA 1
ATOM 1533 C C . ILE A 1 206 ? -8.504 6.227 21.230 1.00 96.62 206 ILE A C 1
ATOM 1535 O O . ILE A 1 206 ? -8.287 7.409 21.482 1.00 96.62 206 ILE A O 1
ATOM 1539 N N . THR A 1 207 ? -7.546 5.377 20.867 1.00 95.94 207 THR A N 1
ATOM 1540 C CA . THR A 1 207 ? -6.160 5.785 20.590 1.00 95.94 207 THR A CA 1
ATOM 1541 C C . THR A 1 207 ? -5.826 5.475 19.137 1.00 95.94 207 THR A C 1
ATOM 1543 O O . THR A 1 207 ? -5.983 4.331 18.708 1.00 95.94 207 THR A O 1
ATOM 1546 N N . THR A 1 208 ? -5.421 6.494 18.377 1.00 95.12 208 THR A N 1
ATOM 1547 C CA . THR A 1 208 ? -5.183 6.394 16.929 1.00 95.12 208 THR A CA 1
ATOM 1548 C C . THR A 1 208 ? -4.136 7.395 16.452 1.00 95.12 208 THR A C 1
ATOM 1550 O O . THR A 1 208 ? -4.026 8.487 17.013 1.00 95.12 208 THR A O 1
ATOM 1553 N N . ASP A 1 209 ? -3.407 7.056 15.395 1.00 92.06 209 ASP A N 1
ATOM 1554 C CA . ASP A 1 209 ? -2.587 7.981 14.597 1.00 92.06 209 ASP A CA 1
ATOM 1555 C C . ASP A 1 209 ? -3.149 8.215 13.180 1.00 92.06 209 ASP A C 1
ATOM 1557 O O . ASP A 1 209 ? -2.507 8.843 12.336 1.00 92.06 209 ASP A O 1
ATOM 1561 N N . VAL A 1 210 ? -4.373 7.751 12.910 1.00 91.12 210 VAL A N 1
ATOM 1562 C CA . VAL A 1 210 ? -5.059 8.017 11.645 1.00 91.12 210 VAL A CA 1
ATOM 1563 C C . VAL A 1 210 ? -5.659 9.420 11.676 1.00 91.12 210 VAL A C 1
ATOM 1565 O O . VAL A 1 210 ? -6.751 9.639 12.201 1.00 91.12 210 VAL A O 1
ATOM 1568 N N . PHE A 1 211 ? -4.926 10.378 11.108 1.00 90.56 211 PHE A N 1
ATOM 1569 C CA . PHE A 1 211 ? -5.332 11.789 11.035 1.00 90.56 211 PHE A CA 1
ATOM 1570 C C . PHE A 1 211 ? -5.857 12.195 9.658 1.00 90.56 211 PHE A C 1
ATOM 1572 O O . PHE A 1 211 ? -6.661 13.119 9.533 1.00 90.56 211 PHE A O 1
ATOM 1579 N N . SER A 1 212 ? -5.399 11.498 8.622 1.00 85.50 212 SER A N 1
ATOM 1580 C CA . SER A 1 212 ? -5.680 11.782 7.214 1.00 85.50 212 SER A CA 1
ATOM 1581 C C . SER A 1 212 ? -7.134 11.536 6.799 1.00 85.50 212 SER A C 1
ATOM 1583 O O . SER A 1 212 ? -7.558 12.048 5.765 1.00 85.50 212 SER A O 1
ATOM 1585 N N . SER A 1 213 ? -7.913 10.793 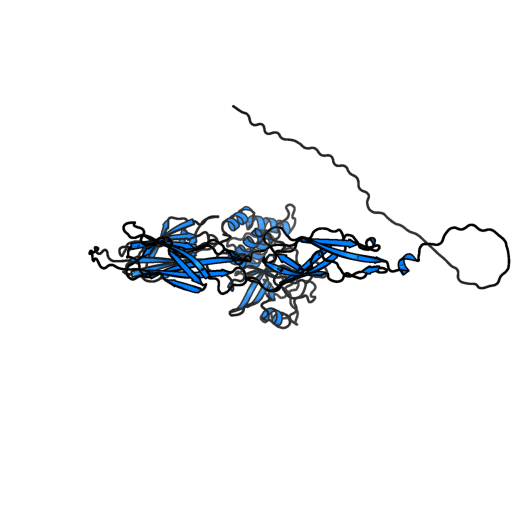7.594 1.00 86.50 213 SER A N 1
ATOM 1586 C CA . SER A 1 213 ? -9.334 10.529 7.347 1.00 86.50 213 SER A CA 1
ATOM 1587 C C . SER A 1 213 ? -10.145 10.401 8.644 1.00 86.50 213 SER A C 1
ATOM 1589 O O . SER A 1 213 ? -9.578 10.059 9.685 1.00 86.50 213 SER A O 1
ATOM 1591 N N . PRO A 1 214 ? -11.467 10.667 8.613 1.00 91.94 214 PRO A N 1
ATOM 1592 C CA . PRO A 1 214 ? -12.337 10.408 9.755 1.00 91.94 214 PRO A CA 1
ATOM 1593 C C . PRO A 1 214 ? -12.443 8.911 10.077 1.00 91.94 214 PRO A C 1
ATOM 1595 O O . PRO A 1 214 ? -12.519 8.071 9.179 1.00 91.94 214 PRO A O 1
ATOM 1598 N N . LEU A 1 215 ? -12.534 8.581 11.367 1.00 95.69 215 LEU A N 1
ATOM 1599 C CA . LEU A 1 215 ? -12.893 7.238 11.819 1.00 95.69 215 LEU A CA 1
ATOM 1600 C C . LEU A 1 215 ? -14.405 7.040 11.676 1.00 95.69 215 LEU A C 1
ATOM 1602 O O . LEU A 1 215 ? -15.183 7.843 12.193 1.00 95.69 215 LEU A O 1
ATOM 1606 N N . THR A 1 216 ? -14.828 5.939 11.063 1.00 96.62 216 THR A N 1
ATOM 1607 C CA . THR A 1 216 ? -16.233 5.520 11.073 1.00 96.62 216 THR A CA 1
ATOM 1608 C C . THR A 1 216 ? -16.532 4.783 12.372 1.00 96.62 216 THR A C 1
ATOM 1610 O O . THR A 1 216 ? -15.916 3.763 12.685 1.00 96.62 216 THR A O 1
ATOM 1613 N N . LEU A 1 217 ? -17.485 5.297 13.140 1.00 96.38 217 LEU A N 1
ATOM 1614 C CA . LEU A 1 217 ? -17.936 4.732 14.402 1.00 96.38 217 LEU A CA 1
ATOM 1615 C C . LEU A 1 217 ? -19.243 3.966 14.209 1.00 96.38 217 LEU A C 1
ATOM 1617 O O . LEU A 1 217 ? -20.149 4.407 13.512 1.00 96.38 217 LEU A O 1
ATOM 1621 N N . SER A 1 218 ? -19.384 2.835 14.889 1.00 93.06 218 SER A N 1
ATOM 1622 C CA . SER A 1 218 ? -20.650 2.107 14.957 1.00 93.06 218 SER A CA 1
ATOM 1623 C C . SER A 1 218 ? -20.931 1.638 16.376 1.00 93.06 218 SER A C 1
ATOM 1625 O O . SER A 1 218 ? -20.021 1.286 17.129 1.00 93.06 218 SER A O 1
ATOM 1627 N N . THR A 1 219 ? -22.208 1.649 16.749 1.00 90.50 219 THR A N 1
ATOM 1628 C CA . THR A 1 219 ? -22.679 1.129 18.031 1.00 90.50 219 THR A CA 1
ATOM 1629 C C . THR A 1 219 ? -23.578 -0.082 17.809 1.00 90.50 219 THR A C 1
ATOM 1631 O O . THR A 1 219 ? -24.403 -0.105 16.895 1.00 90.50 219 THR A O 1
ATOM 1634 N N . ALA A 1 220 ? -23.408 -1.109 18.638 1.00 88.44 220 ALA A N 1
ATOM 1635 C CA . ALA A 1 220 ? -24.210 -2.328 18.618 1.00 88.44 220 ALA A CA 1
ATOM 1636 C C . ALA A 1 220 ? -24.689 -2.691 20.031 1.00 88.44 220 ALA A C 1
ATOM 1638 O O . ALA A 1 220 ? -24.116 -2.246 21.027 1.00 88.44 220 ALA A O 1
ATOM 1639 N N . GLY A 1 221 ? -25.732 -3.520 20.119 1.00 90.06 221 GLY A N 1
ATOM 1640 C CA . GLY A 1 221 ? -26.364 -3.888 21.386 1.00 90.06 221 GLY A CA 1
ATOM 1641 C C . GLY A 1 221 ? -27.480 -2.917 21.766 1.00 90.06 221 GLY A C 1
ATOM 1642 O O . GLY A 1 221 ? -28.373 -2.660 20.958 1.00 90.06 221 GLY A O 1
ATOM 1643 N N . ILE A 1 222 ? -27.454 -2.410 22.998 1.00 87.56 222 ILE A N 1
ATOM 1644 C CA . ILE A 1 222 ? -28.460 -1.446 23.467 1.00 87.56 222 ILE A CA 1
ATOM 1645 C C . ILE A 1 222 ? -28.246 -0.051 22.846 1.00 87.56 222 ILE A C 1
ATOM 1647 O O . ILE A 1 222 ? -27.102 0.350 22.613 1.00 87.56 222 ILE A O 1
ATOM 1651 N N . PRO A 1 223 ? -29.320 0.719 22.589 1.00 86.44 223 PRO A N 1
ATOM 1652 C CA . PRO A 1 223 ? -29.201 2.058 22.024 1.00 86.44 223 PRO A CA 1
ATOM 1653 C C . PRO A 1 223 ? -28.523 3.023 23.007 1.00 86.44 223 PRO A C 1
ATOM 1655 O O . PRO A 1 223 ? -28.814 3.030 24.207 1.00 86.44 223 PRO A O 1
ATOM 1658 N N . GLY A 1 224 ? -27.660 3.892 22.481 1.00 87.75 224 GLY A N 1
ATOM 1659 C CA . GLY A 1 224 ? -26.982 4.915 23.270 1.00 87.75 224 GLY A CA 1
ATOM 1660 C C . GLY A 1 224 ? -26.570 6.133 22.450 1.00 87.75 224 GLY A C 1
ATOM 1661 O O . GLY A 1 224 ? -26.485 6.078 21.224 1.00 87.75 224 GLY A O 1
ATOM 1662 N N . THR A 1 225 ? -26.324 7.240 23.147 1.00 90.56 225 THR A N 1
ATOM 1663 C CA . THR A 1 225 ? -25.867 8.504 22.554 1.00 90.56 225 THR A CA 1
ATOM 1664 C C . THR A 1 225 ? -24.378 8.675 22.801 1.00 90.56 225 THR A C 1
ATOM 1666 O O . THR A 1 225 ? -23.930 8.541 23.940 1.00 90.56 225 THR A O 1
ATOM 1669 N N . LEU A 1 226 ? -23.631 8.999 21.747 1.00 94.31 226 LEU A N 1
ATOM 1670 C CA . LEU A 1 226 ? -22.189 9.215 21.794 1.00 94.31 226 LEU A CA 1
ATOM 1671 C C . LEU A 1 226 ? -21.866 10.713 21.864 1.00 94.31 226 LEU A C 1
ATOM 1673 O O . LEU A 1 226 ? -22.443 11.508 21.121 1.00 94.31 226 LEU A O 1
ATOM 1677 N N . THR A 1 227 ? -20.931 11.106 22.725 1.00 94.12 227 THR A N 1
ATOM 1678 C CA . THR A 1 227 ? -20.409 12.481 22.787 1.00 94.12 227 THR A CA 1
ATOM 1679 C C . THR A 1 227 ? -18.900 12.480 23.014 1.00 94.12 227 THR A C 1
ATOM 1681 O O . THR A 1 227 ? -18.374 11.566 23.641 1.00 94.12 227 THR A O 1
ATOM 1684 N N . VAL A 1 228 ? -18.190 13.494 22.511 1.00 96.12 228 VAL A N 1
ATOM 1685 C CA . VAL A 1 228 ? -16.755 13.665 22.793 1.00 96.12 228 VAL A CA 1
ATOM 1686 C C . VAL A 1 228 ? -16.595 14.310 24.168 1.00 96.12 228 VAL A C 1
ATOM 1688 O O . VAL A 1 228 ? -17.148 15.380 24.416 1.00 96.12 228 VAL A O 1
ATOM 1691 N N . VAL A 1 229 ? -15.836 13.664 25.051 1.00 95.88 229 VAL A N 1
ATOM 1692 C CA . VAL A 1 229 ? -15.539 14.149 26.407 1.00 95.88 229 VAL A CA 1
ATOM 1693 C C . VAL A 1 229 ? -14.235 14.936 26.420 1.00 95.88 229 VAL A C 1
ATOM 1695 O O . VAL A 1 229 ? -14.162 16.016 27.006 1.00 95.88 229 VAL A O 1
ATOM 1698 N N . SER A 1 230 ? -13.194 14.397 25.784 1.00 95.75 230 SER A N 1
ATOM 1699 C CA . SER A 1 230 ? -11.862 14.998 25.751 1.00 95.75 230 SER A CA 1
ATOM 1700 C C . SER A 1 230 ? -11.045 14.499 24.554 1.00 95.75 230 SER A C 1
ATOM 1702 O O . SER A 1 230 ? -11.411 13.527 23.890 1.00 95.75 230 SER A O 1
ATOM 1704 N N . GLY A 1 231 ? -9.923 15.171 24.292 1.00 95.44 231 GLY A N 1
ATOM 1705 C CA . GLY A 1 231 ? -9.020 14.855 23.186 1.00 95.44 231 GLY A CA 1
ATOM 1706 C C . GLY A 1 231 ? -9.323 15.634 21.900 1.00 95.44 231 GLY A C 1
ATOM 1707 O O . GLY A 1 231 ? -10.309 16.373 21.830 1.00 95.44 231 GLY A O 1
ATOM 1708 N N . PRO A 1 232 ? -8.458 15.513 20.880 1.00 95.06 232 PRO A N 1
ATOM 1709 C CA . PRO A 1 232 ? -8.535 16.297 19.649 1.00 95.06 232 PRO A CA 1
ATOM 1710 C C . PRO A 1 232 ? -9.507 15.683 18.621 1.00 95.06 232 PRO A C 1
ATOM 1712 O O . PRO A 1 232 ? -9.161 15.523 17.454 1.00 95.06 232 PRO A O 1
ATOM 1715 N N . GLY A 1 233 ? -10.712 15.302 19.059 1.00 94.88 233 GLY A N 1
ATOM 1716 C CA . GLY A 1 233 ? -11.725 14.645 18.228 1.00 94.88 233 GLY A CA 1
ATOM 1717 C C . GLY A 1 233 ? -12.965 15.509 17.995 1.00 94.88 233 GLY A C 1
ATOM 1718 O O . GLY A 1 233 ? -13.491 16.114 18.929 1.00 94.88 233 GLY A O 1
ATOM 1719 N N . VAL A 1 234 ? -13.474 15.533 16.763 1.00 96.44 234 VAL A N 1
ATOM 1720 C CA . VAL A 1 234 ? -14.751 16.168 16.406 1.00 96.44 234 VAL A CA 1
ATOM 1721 C C . VAL A 1 234 ? -15.688 15.113 15.830 1.00 96.44 234 VAL A C 1
ATOM 1723 O O . VAL A 1 234 ? -15.415 14.536 14.780 1.00 96.44 234 VAL A O 1
ATOM 1726 N N . LEU A 1 235 ? -16.799 14.862 16.527 1.00 95.50 235 LEU A N 1
ATOM 1727 C CA . LEU A 1 235 ? -17.818 13.899 16.113 1.00 95.50 235 LEU A CA 1
ATOM 1728 C C . LEU A 1 235 ? -18.897 14.584 15.262 1.00 95.50 235 LEU A C 1
ATOM 1730 O O . LEU A 1 235 ? -19.513 15.557 15.700 1.00 95.50 235 LEU A O 1
ATOM 1734 N N . SER A 1 236 ? -19.160 14.044 14.076 1.00 94.88 236 SER A N 1
ATOM 1735 C CA . SER A 1 236 ? -20.222 14.473 13.166 1.00 94.88 236 SER A CA 1
ATOM 1736 C C . SER A 1 236 ? -20.981 13.253 12.648 1.00 94.88 236 SER A C 1
ATOM 1738 O O . SER A 1 236 ? -20.538 12.579 11.721 1.00 94.88 236 SER A O 1
ATOM 1740 N N . GLY A 1 237 ? -22.141 12.969 13.245 1.00 92.50 237 GLY A N 1
ATOM 1741 C CA . GLY A 1 237 ? -22.885 11.744 12.950 1.00 92.50 237 GLY A CA 1
ATOM 1742 C C . GLY A 1 237 ? -22.118 10.516 13.438 1.00 92.50 237 GLY A C 1
ATOM 1743 O O . GLY A 1 237 ? -21.821 10.418 14.627 1.00 92.50 237 GLY A O 1
ATOM 1744 N N . ASP A 1 238 ? -21.806 9.603 12.523 1.00 93.69 238 ASP A N 1
ATOM 1745 C CA . ASP A 1 238 ? -20.990 8.411 12.768 1.00 93.69 238 ASP A CA 1
ATOM 1746 C C . ASP A 1 238 ? -19.499 8.620 12.448 1.00 93.69 238 ASP A C 1
ATOM 1748 O O . ASP A 1 238 ? -18.714 7.693 12.594 1.00 93.69 238 ASP A O 1
ATOM 1752 N N . GLN A 1 239 ? -19.083 9.826 12.050 1.00 96.12 239 GLN A N 1
ATOM 1753 C CA . GLN A 1 239 ? -17.695 10.127 11.702 1.00 96.12 239 GLN A CA 1
ATOM 1754 C C . GLN A 1 239 ? -16.990 10.883 12.828 1.00 96.12 239 GLN A C 1
ATOM 1756 O O . GLN A 1 239 ? -17.450 11.945 13.255 1.00 96.12 239 GLN A O 1
ATOM 1761 N N . LEU A 1 240 ? -15.848 10.372 13.283 1.00 96.69 240 LEU A N 1
ATOM 1762 C CA . LEU A 1 240 ? -14.961 11.043 14.230 1.00 96.69 240 LEU A CA 1
ATOM 1763 C C . LEU A 1 240 ? -13.693 11.508 13.514 1.00 96.69 240 LEU A C 1
ATOM 1765 O O . LEU A 1 240 ? -12.801 10.709 13.239 1.00 96.69 240 LEU A O 1
ATOM 1769 N N . GLN A 1 241 ? -13.588 12.810 13.254 1.00 95.38 241 GLN A N 1
ATOM 1770 C CA . GLN A 1 241 ? -12.347 13.403 12.763 1.00 95.38 241 GLN A CA 1
ATOM 1771 C C . GLN A 1 241 ? -11.382 13.598 13.932 1.00 95.38 241 GLN A C 1
ATOM 1773 O O . GLN A 1 241 ? -11.720 14.287 14.897 1.00 95.38 241 GLN A O 1
ATOM 1778 N N . VAL A 1 242 ? -10.182 13.031 13.830 1.00 95.19 242 VAL A N 1
ATOM 1779 C CA . VAL A 1 242 ? -9.119 13.178 14.830 1.00 95.19 242 VAL A CA 1
ATOM 1780 C C . VAL A 1 242 ? -8.023 14.080 14.267 1.00 95.19 242 VAL A C 1
ATOM 1782 O O . VAL A 1 242 ? -7.597 13.905 13.128 1.00 95.19 242 VAL A O 1
ATOM 1785 N N . SER A 1 243 ? -7.578 15.063 15.049 1.00 92.25 243 SER A N 1
ATOM 1786 C CA . SER A 1 243 ? -6.457 15.937 14.691 1.00 92.25 243 SER A CA 1
ATOM 1787 C C . SER A 1 243 ? -5.194 15.524 15.449 1.00 92.25 243 SER A C 1
ATOM 1789 O O . SER A 1 243 ? -5.221 15.370 16.669 1.00 92.25 243 SER A O 1
ATOM 1791 N N . GLY A 1 244 ? -4.067 15.415 14.751 1.00 88.31 244 GLY A N 1
ATOM 1792 C CA . GLY A 1 244 ? -2.777 15.083 15.351 1.00 88.31 244 GLY A CA 1
ATOM 1793 C C . GLY A 1 244 ? -1.656 15.036 14.317 1.00 88.31 244 GLY A C 1
ATOM 1794 O O . GLY A 1 244 ? -1.874 15.345 13.146 1.00 88.31 244 GLY A O 1
ATOM 1795 N N . SER A 1 245 ? -0.451 14.695 14.770 1.00 85.56 245 SER A N 1
ATOM 1796 C CA . SER A 1 245 ? 0.696 14.434 13.901 1.00 85.56 245 SER A CA 1
ATOM 1797 C C . SER A 1 245 ? 1.707 13.508 14.578 1.00 85.56 245 SER A C 1
ATOM 1799 O O . SER A 1 245 ? 1.957 13.607 15.783 1.00 85.56 245 SER A O 1
ATOM 1801 N N . GLY A 1 246 ? 2.308 12.617 13.789 1.00 78.31 246 GLY A N 1
ATOM 1802 C CA . GLY A 1 246 ? 3.409 11.742 14.202 1.00 78.31 246 GLY A CA 1
ATOM 1803 C C . GLY A 1 246 ? 3.032 10.582 15.133 1.00 78.31 246 GLY A C 1
ATOM 1804 O O . GLY A 1 246 ? 3.195 9.434 14.746 1.00 78.31 246 GLY A O 1
ATOM 1805 N N . ALA A 1 247 ? 2.590 10.859 16.362 1.00 85.31 247 ALA A N 1
ATOM 1806 C CA . ALA A 1 247 ? 2.315 9.832 17.374 1.00 85.31 247 ALA A CA 1
ATOM 1807 C C . ALA A 1 247 ? 0.807 9.642 17.610 1.00 85.31 247 ALA A C 1
ATOM 1809 O O . ALA A 1 247 ? 0.064 10.624 17.503 1.00 85.31 247 ALA A O 1
ATOM 1810 N N . PRO A 1 248 ? 0.354 8.435 18.010 1.00 91.62 248 PRO A N 1
ATOM 1811 C CA . PRO A 1 248 ? -1.042 8.204 18.353 1.00 91.62 248 PRO A CA 1
ATOM 1812 C C . PRO A 1 248 ? -1.550 9.169 19.427 1.00 91.62 248 PRO A C 1
ATOM 1814 O O . PRO A 1 248 ? -0.888 9.415 20.439 1.00 91.62 248 PRO A O 1
ATOM 1817 N N . VAL A 1 249 ? -2.751 9.702 19.216 1.00 95.44 249 VAL A N 1
ATOM 1818 C CA . VAL A 1 249 ? -3.459 10.566 20.165 1.00 95.44 249 VAL A CA 1
ATOM 1819 C C . VAL A 1 249 ? -4.678 9.852 20.720 1.00 95.44 249 VAL A C 1
ATOM 1821 O O . VAL A 1 249 ? -5.235 8.948 20.097 1.00 95.44 249 VAL A O 1
ATOM 1824 N N . THR A 1 250 ? -5.122 10.303 21.887 1.00 97.06 250 THR A N 1
ATOM 1825 C CA . THR A 1 250 ? -6.274 9.732 22.575 1.00 97.06 250 THR A CA 1
ATOM 1826 C C . THR A 1 250 ? -7.480 10.669 22.517 1.00 97.06 250 THR A C 1
ATOM 1828 O O . THR A 1 250 ? -7.373 11.852 22.847 1.00 97.06 250 THR A O 1
ATOM 1831 N N . VAL A 1 251 ? -8.639 10.127 22.138 1.00 97.56 251 VAL A N 1
ATOM 1832 C CA . VAL A 1 251 ? -9.955 10.775 22.199 1.00 97.56 251 VAL A CA 1
ATOM 1833 C C . VAL A 1 251 ? -10.857 9.961 23.121 1.00 97.56 251 VAL A C 1
ATOM 1835 O O . VAL A 1 251 ? -11.068 8.770 22.897 1.00 97.56 251 VAL A O 1
ATOM 1838 N N . THR A 1 252 ? -11.420 10.600 24.144 1.00 97.38 252 THR A N 1
ATOM 1839 C CA . THR A 1 252 ? -12.381 9.955 25.045 1.00 97.38 252 THR A CA 1
ATOM 1840 C C . THR A 1 252 ? -13.801 10.279 24.602 1.00 97.38 252 THR A C 1
ATOM 1842 O O . THR A 1 252 ? -14.181 11.448 24.505 1.00 97.38 252 THR A O 1
ATOM 1845 N N . LEU A 1 253 ? -14.600 9.242 24.367 1.00 96.88 253 LEU A N 1
ATOM 1846 C CA . LEU A 1 253 ? -16.016 9.327 24.035 1.00 96.88 253 LEU A CA 1
ATOM 1847 C C . LEU A 1 253 ? -16.865 8.822 25.200 1.00 96.88 253 LEU A C 1
ATOM 1849 O O . LEU A 1 253 ? -16.558 7.799 25.798 1.00 96.88 253 LEU A O 1
ATOM 1853 N N . ALA A 1 254 ? -17.965 9.501 25.495 1.00 95.56 254 ALA A N 1
ATOM 1854 C CA . ALA A 1 254 ? -18.978 9.030 26.427 1.00 95.56 254 ALA A CA 1
ATOM 1855 C C . ALA A 1 254 ? -20.135 8.413 25.648 1.00 95.56 254 ALA A C 1
ATOM 1857 O O . ALA A 1 254 ? -20.734 9.079 24.800 1.00 95.56 254 ALA A O 1
ATOM 1858 N N . LEU A 1 255 ? -20.475 7.168 25.979 1.00 94.50 255 LEU A N 1
ATOM 1859 C CA . LEU A 1 255 ? -21.697 6.508 25.541 1.00 94.50 255 LEU A CA 1
ATOM 1860 C C . LEU A 1 255 ? -22.694 6.474 26.702 1.00 94.50 255 LEU A C 1
ATOM 1862 O O . LEU A 1 255 ? -22.433 5.859 27.736 1.00 94.50 255 LEU A O 1
ATOM 1866 N N . THR A 1 256 ? -23.847 7.111 26.533 1.00 93.06 256 THR A N 1
ATOM 1867 C CA . THR A 1 256 ? -24.942 7.070 27.512 1.00 93.06 256 THR A CA 1
ATOM 1868 C C . THR A 1 256 ? -26.043 6.151 27.001 1.00 93.06 256 THR A C 1
ATOM 1870 O O . THR A 1 256 ? -26.637 6.437 25.960 1.00 93.06 256 THR A O 1
ATOM 1873 N N . ALA A 1 257 ? -26.353 5.085 27.740 1.00 90.31 257 ALA A N 1
ATOM 1874 C CA . ALA A 1 257 ? -27.468 4.189 27.440 1.00 90.31 257 ALA A CA 1
ATOM 1875 C C . ALA A 1 257 ? -28.564 4.286 28.514 1.00 90.31 257 ALA A C 1
ATOM 1877 O O . ALA A 1 257 ? -28.290 4.496 29.698 1.00 90.31 257 ALA A O 1
ATOM 1878 N N . THR A 1 258 ? -29.823 4.142 28.096 1.00 89.12 258 THR A N 1
ATOM 1879 C CA . THR A 1 258 ? -31.005 4.237 28.985 1.00 89.12 258 THR A CA 1
ATOM 1880 C C . THR A 1 258 ? -31.669 2.889 29.259 1.00 89.12 258 THR A C 1
ATOM 1882 O O . THR A 1 258 ? -32.650 2.816 29.997 1.00 89.12 258 THR A O 1
ATOM 1885 N N . GLU A 1 259 ? -31.104 1.817 28.711 1.00 89.00 259 GLU A N 1
ATOM 1886 C CA . GLU A 1 259 ? -31.578 0.445 28.860 1.00 89.00 259 GLU A CA 1
ATOM 1887 C C . GLU A 1 259 ? -30.525 -0.404 29.583 1.00 89.00 259 GLU A C 1
ATOM 1889 O O . GLU A 1 259 ? -29.349 -0.045 29.647 1.00 89.00 259 GLU A O 1
ATOM 1894 N N . 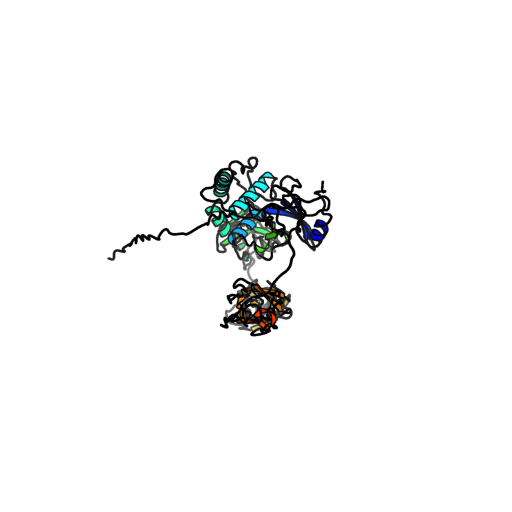GLN A 1 260 ? -30.952 -1.528 30.157 1.00 88.50 260 GLN A N 1
ATOM 1895 C CA . GLN A 1 260 ? -30.042 -2.516 30.730 1.00 88.50 260 GLN A CA 1
ATOM 1896 C C . GLN A 1 260 ? -29.466 -3.393 29.618 1.00 88.50 260 GLN A C 1
ATOM 1898 O O . GLN A 1 260 ? -30.218 -3.892 28.782 1.00 88.50 260 GLN A O 1
ATOM 1903 N N . GLY A 1 261 ? -28.163 -3.651 29.653 1.00 83.06 261 GLY A N 1
ATOM 1904 C CA . GLY A 1 261 ? -27.507 -4.562 28.720 1.00 83.06 261 GLY A CA 1
ATOM 1905 C C . GLY A 1 261 ? -26.109 -4.102 28.340 1.00 83.06 261 GLY A C 1
ATOM 1906 O O . GLY A 1 261 ? -25.529 -3.222 28.973 1.00 83.06 261 GLY A O 1
ATOM 1907 N N . THR A 1 262 ? -25.563 -4.710 27.297 1.00 86.62 262 THR A N 1
ATOM 1908 C CA . THR A 1 262 ? -24.229 -4.389 26.789 1.00 86.62 262 THR A CA 1
ATOM 1909 C C . THR A 1 262 ? -24.346 -3.507 25.554 1.00 86.62 262 THR A C 1
ATOM 1911 O O . THR A 1 262 ? -25.148 -3.787 24.660 1.00 86.62 262 THR A O 1
ATOM 1914 N N . ALA A 1 263 ? -23.543 -2.448 25.511 1.00 88.38 263 ALA A N 1
ATOM 1915 C CA . ALA A 1 263 ? -23.334 -1.639 24.321 1.00 88.38 263 ALA A CA 1
ATOM 1916 C C . ALA A 1 263 ? -21.885 -1.798 23.855 1.00 88.38 263 ALA A C 1
ATOM 1918 O O . ALA A 1 263 ? -20.958 -1.679 24.658 1.00 88.38 263 ALA A O 1
ATOM 1919 N N . THR A 1 264 ? -21.694 -2.049 22.566 1.00 87.75 264 THR A N 1
ATOM 1920 C CA . THR A 1 264 ? -20.377 -2.163 21.934 1.00 87.75 264 THR A CA 1
ATOM 1921 C C . THR A 1 264 ? -20.146 -0.942 21.060 1.00 87.75 264 THR A C 1
ATOM 1923 O O . THR A 1 264 ? -21.007 -0.602 20.251 1.00 87.75 264 THR A O 1
ATOM 1926 N N . LEU A 1 265 ? -18.992 -0.297 21.212 1.00 92.88 265 LEU A N 1
ATOM 1927 C CA . LEU A 1 265 ? -18.514 0.754 20.323 1.00 92.88 265 LEU A CA 1
ATOM 1928 C C . LEU A 1 265 ? -17.396 0.178 19.459 1.00 92.88 265 LEU A C 1
ATOM 1930 O O . LEU A 1 265 ? -16.405 -0.319 19.992 1.00 92.88 265 LEU A O 1
ATOM 1934 N N . SER A 1 266 ? -17.545 0.290 18.143 1.00 92.31 266 SER A N 1
ATOM 1935 C CA . SER A 1 266 ? -16.501 -0.050 17.178 1.00 92.31 266 SER A CA 1
ATOM 1936 C C . SER A 1 266 ? -16.061 1.201 16.431 1.00 92.31 266 SER A C 1
ATOM 1938 O O . SER A 1 266 ? -16.896 2.032 16.074 1.00 92.31 266 SER A O 1
ATOM 1940 N N . ALA A 1 267 ? -14.764 1.317 16.180 1.00 93.94 267 ALA A N 1
ATOM 1941 C CA . ALA A 1 267 ? -14.170 2.322 15.314 1.00 93.94 267 ALA A CA 1
ATOM 1942 C C . ALA A 1 267 ? -13.450 1.617 14.163 1.00 93.94 267 ALA A C 1
ATOM 1944 O O . ALA A 1 267 ? -12.792 0.598 14.381 1.00 93.94 267 ALA A O 1
ATOM 1945 N N . ALA A 1 268 ? -13.565 2.163 12.958 1.00 92.25 268 ALA A N 1
ATOM 1946 C CA . ALA A 1 268 ? -12.890 1.672 11.768 1.00 92.25 268 ALA A CA 1
ATOM 1947 C C . ALA A 1 268 ? -12.292 2.830 10.967 1.00 92.25 268 ALA A C 1
ATOM 1949 O O . ALA A 1 268 ? -12.856 3.925 10.932 1.00 92.25 268 ALA A O 1
ATOM 1950 N N . ALA A 1 269 ? -11.168 2.578 10.307 1.00 89.75 269 ALA A N 1
ATOM 1951 C CA . ALA A 1 269 ? -10.527 3.523 9.406 1.00 89.75 269 ALA A CA 1
ATOM 1952 C C . ALA A 1 269 ? -9.877 2.796 8.233 1.00 89.75 269 ALA A C 1
ATOM 1954 O O . ALA A 1 269 ? -9.451 1.650 8.370 1.00 89.75 269 ALA A O 1
ATOM 1955 N N . THR A 1 270 ? -9.749 3.494 7.109 1.00 84.69 270 THR A N 1
ATOM 1956 C CA . THR A 1 270 ? -9.023 3.015 5.928 1.00 84.69 270 THR A CA 1
ATOM 1957 C C . THR A 1 270 ? -7.907 4.013 5.614 1.00 84.69 270 THR A C 1
ATOM 1959 O O . THR A 1 270 ? -8.128 4.956 4.849 1.00 84.69 270 THR A O 1
ATOM 1962 N N . PRO A 1 271 ? -6.737 3.876 6.261 1.00 80.25 271 PRO A N 1
ATOM 1963 C CA . PRO A 1 271 ? -5.637 4.821 6.112 1.00 80.25 271 PRO A CA 1
ATOM 1964 C C . PRO A 1 271 ? -5.108 4.872 4.668 1.00 80.25 271 PRO A C 1
ATOM 1966 O O . PRO A 1 271 ? -5.125 3.851 3.974 1.00 80.25 271 PRO A O 1
ATOM 1969 N N . PRO A 1 272 ? -4.599 6.028 4.207 1.00 69.00 272 PRO A N 1
ATOM 1970 C CA . PRO A 1 272 ? -3.829 6.099 2.976 1.00 69.00 272 PRO A CA 1
ATOM 1971 C C . PRO A 1 272 ? -2.559 5.272 3.125 1.00 69.00 272 PRO A C 1
ATOM 1973 O O . PRO A 1 272 ? -1.815 5.435 4.088 1.00 69.00 272 PRO A O 1
ATOM 1976 N N . SER A 1 273 ? -2.313 4.392 2.160 1.00 69.62 273 SER A N 1
ATOM 1977 C CA . SER A 1 273 ? -1.116 3.562 2.132 1.00 69.62 273 SER A CA 1
ATOM 1978 C C . SER A 1 273 ? -0.536 3.528 0.728 1.00 69.62 273 SER A C 1
ATOM 1980 O O . SER A 1 273 ? -1.252 3.320 -0.256 1.00 69.62 273 SER A O 1
ATOM 1982 N N . THR A 1 274 ? 0.783 3.690 0.649 1.00 67.00 274 THR A N 1
ATOM 1983 C CA . THR A 1 274 ? 1.558 3.431 -0.568 1.00 67.00 274 THR A CA 1
ATOM 1984 C C . THR A 1 274 ? 1.491 1.961 -0.976 1.00 67.00 274 THR A C 1
ATOM 1986 O O . THR A 1 274 ? 1.708 1.656 -2.136 1.00 67.00 274 THR A O 1
ATOM 1989 N N . ALA A 1 275 ? 1.087 1.041 -0.095 1.00 69.44 275 ALA A N 1
ATOM 1990 C CA . ALA A 1 275 ? 0.866 -0.357 -0.471 1.00 69.44 275 ALA A CA 1
ATOM 1991 C C . ALA A 1 275 ? -0.316 -0.553 -1.444 1.00 69.44 275 ALA A C 1
ATOM 1993 O O . ALA A 1 275 ? -0.463 -1.627 -2.023 1.00 69.44 275 ALA A O 1
ATOM 1994 N N . HIS A 1 276 ? -1.178 0.457 -1.616 1.00 79.69 276 HIS A N 1
ATOM 1995 C CA . HIS A 1 276 ? -2.349 0.386 -2.499 1.00 79.69 276 HIS A CA 1
ATOM 1996 C C . HIS A 1 276 ? -2.192 1.212 -3.778 1.00 79.69 276 HIS A C 1
ATOM 1998 O O . HIS A 1 276 ? -3.083 1.183 -4.630 1.00 79.69 276 HIS A O 1
ATOM 2004 N N . ILE A 1 277 ? -1.080 1.936 -3.933 1.00 87.62 277 ILE A N 1
ATOM 2005 C CA . ILE A 1 277 ? -0.730 2.552 -5.210 1.00 87.62 277 ILE A CA 1
ATOM 2006 C C . ILE A 1 277 ? 0.008 1.518 -6.061 1.00 87.62 277 ILE A C 1
ATOM 2008 O O . ILE A 1 277 ? 0.805 0.735 -5.554 1.00 87.62 277 ILE A O 1
ATOM 2012 N N . ALA A 1 278 ? -0.272 1.494 -7.357 1.00 90.06 278 ALA A N 1
ATOM 2013 C CA . ALA A 1 278 ? 0.469 0.677 -8.307 1.00 90.06 278 ALA A CA 1
ATOM 2014 C C . ALA A 1 278 ? 0.920 1.527 -9.487 1.00 90.06 278 ALA A C 1
ATOM 2016 O O . ALA A 1 278 ? 0.205 2.432 -9.936 1.00 90.06 278 ALA A O 1
ATOM 2017 N N . TRP A 1 279 ? 2.103 1.207 -9.995 1.00 94.50 279 TRP A N 1
ATOM 2018 C CA . TRP A 1 279 ? 2.783 1.967 -11.033 1.00 94.50 279 TRP A CA 1
ATOM 2019 C C . TRP A 1 279 ? 2.743 1.191 -12.336 1.00 94.50 279 TRP A C 1
ATOM 2021 O O . TRP A 1 279 ? 3.194 0.054 -12.381 1.00 94.50 279 TRP A O 1
ATOM 2031 N N . ASN A 1 280 ? 2.204 1.785 -13.397 1.00 95.75 280 ASN A N 1
ATOM 2032 C CA . ASN A 1 280 ? 2.017 1.089 -14.667 1.00 95.75 280 ASN A CA 1
ATOM 2033 C C . ASN A 1 280 ? 2.641 1.870 -15.815 1.00 95.75 280 ASN A C 1
ATOM 2035 O O . ASN A 1 280 ? 2.364 3.055 -15.977 1.00 95.75 280 ASN A O 1
ATOM 2039 N N . GLN A 1 281 ? 3.453 1.212 -16.634 1.00 95.94 281 GLN A N 1
ATOM 2040 C CA . GLN A 1 281 ? 4.144 1.850 -17.749 1.00 95.94 2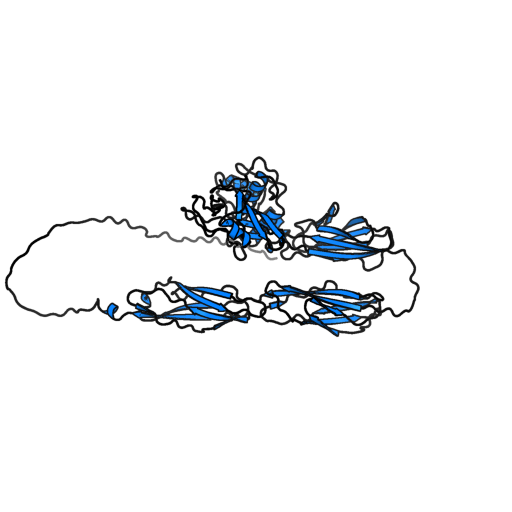81 GLN A CA 1
ATOM 2041 C C . GLN A 1 281 ? 4.226 0.904 -18.947 1.00 95.94 281 GLN A C 1
ATOM 2043 O O . GLN A 1 281 ? 4.428 -0.302 -18.800 1.00 95.94 281 GLN A O 1
ATOM 2048 N N . SER A 1 282 ? 4.087 1.451 -20.154 1.00 95.88 282 SER A N 1
ATOM 2049 C CA . SER A 1 282 ? 4.487 0.733 -21.365 1.00 95.88 282 SER A CA 1
ATOM 2050 C C . SER A 1 282 ? 6.003 0.853 -21.542 1.00 95.88 282 SER A C 1
ATOM 2052 O O . SER A 1 282 ? 6.518 1.969 -21.485 1.00 95.88 282 SER A O 1
ATOM 2054 N N . PRO A 1 283 ? 6.729 -0.237 -21.843 1.00 94.06 283 PRO A N 1
ATOM 2055 C CA . PRO A 1 283 ? 8.146 -0.156 -22.197 1.00 94.06 283 PRO A CA 1
ATOM 2056 C C . PRO A 1 283 ? 8.385 0.496 -23.575 1.00 94.06 283 PRO A C 1
ATOM 2058 O O . PRO A 1 283 ? 9.531 0.604 -24.011 1.00 94.06 283 PRO A O 1
ATOM 2061 N N . GLY A 1 284 ? 7.321 0.881 -24.291 1.00 91.38 284 GLY A N 1
ATOM 2062 C CA . GLY A 1 284 ? 7.394 1.567 -25.573 1.00 91.38 284 GLY A CA 1
ATOM 2063 C C . GLY A 1 284 ? 8.051 2.946 -25.486 1.00 91.38 284 GLY A C 1
ATOM 2064 O O . GLY A 1 284 ? 8.013 3.628 -24.460 1.00 91.38 284 GLY A O 1
ATOM 2065 N N . ARG A 1 285 ? 8.647 3.354 -26.606 1.00 90.50 285 ARG A N 1
ATOM 2066 C CA . ARG A 1 285 ? 9.236 4.677 -26.820 1.00 90.50 285 ARG A CA 1
ATOM 2067 C C . ARG A 1 285 ? 8.801 5.186 -28.185 1.00 90.50 285 ARG A C 1
ATOM 2069 O O . ARG A 1 285 ? 8.747 4.403 -29.133 1.00 90.50 285 ARG A O 1
ATOM 2076 N N . SER A 1 286 ? 8.493 6.472 -28.262 1.00 88.38 286 SER A N 1
ATOM 2077 C CA . SER A 1 286 ? 8.164 7.171 -29.507 1.00 88.38 286 SER A CA 1
ATOM 2078 C C . SER A 1 286 ? 9.412 7.465 -30.341 1.00 88.38 286 SER A C 1
ATOM 2080 O O . SER A 1 286 ? 10.546 7.230 -29.915 1.00 88.38 286 SER A O 1
ATOM 2082 N N . ALA A 1 287 ? 9.219 8.003 -31.547 1.00 90.00 287 ALA A N 1
ATOM 2083 C CA . ALA A 1 287 ? 10.315 8.291 -32.471 1.00 90.00 287 ALA A CA 1
ATOM 2084 C C . ALA A 1 287 ? 11.300 9.360 -31.957 1.00 90.00 287 ALA A C 1
ATOM 2086 O O . ALA A 1 287 ? 12.438 9.418 -32.424 1.00 90.00 287 ALA A O 1
ATOM 2087 N N . ASP A 1 288 ? 10.876 10.201 -31.012 1.00 91.25 288 ASP A N 1
ATOM 2088 C CA . ASP A 1 288 ? 11.706 11.193 -30.320 1.00 91.25 288 ASP A CA 1
ATOM 2089 C C . ASP A 1 288 ? 12.450 10.633 -29.090 1.00 91.25 288 ASP A C 1
ATOM 2091 O O . ASP A 1 288 ? 13.114 11.395 -28.388 1.00 91.25 288 ASP A O 1
ATOM 2095 N N . ASP A 1 289 ? 12.381 9.315 -28.856 1.00 91.56 289 ASP A N 1
ATOM 2096 C CA . ASP A 1 289 ? 13.016 8.591 -27.742 1.00 91.56 289 ASP A CA 1
ATOM 2097 C C . ASP A 1 289 ? 12.543 9.035 -26.342 1.00 91.56 289 ASP A C 1
ATOM 2099 O O . ASP A 1 289 ? 13.167 8.741 -25.318 1.00 91.56 289 ASP A O 1
ATOM 2103 N N . VAL A 1 290 ? 11.403 9.723 -26.270 1.00 93.31 290 VAL A N 1
ATOM 2104 C CA . VAL A 1 290 ? 10.750 10.058 -25.004 1.00 93.31 290 VAL A CA 1
ATOM 2105 C C . VAL A 1 290 ? 9.955 8.834 -24.519 1.00 93.31 290 VAL A C 1
ATOM 2107 O O . VAL A 1 290 ? 9.213 8.225 -25.296 1.00 93.31 290 VAL A O 1
ATOM 2110 N N . PRO A 1 291 ? 10.108 8.419 -23.248 1.00 94.19 291 PRO A N 1
ATOM 2111 C CA . PRO A 1 291 ? 9.393 7.265 -22.724 1.00 94.19 291 PRO A CA 1
ATOM 2112 C C . PRO A 1 291 ? 7.897 7.545 -22.551 1.00 94.19 291 PRO A C 1
ATOM 2114 O O . PRO A 1 291 ? 7.453 8.688 -22.404 1.00 94.19 291 PRO A O 1
ATOM 2117 N N . CYS A 1 292 ? 7.123 6.464 -22.514 1.00 95.50 292 CYS A N 1
ATOM 2118 C CA . CYS A 1 292 ? 5.742 6.515 -22.066 1.00 95.50 292 CYS A CA 1
ATOM 2119 C C . CYS A 1 292 ? 5.647 6.784 -20.563 1.00 95.50 292 CYS A C 1
ATOM 2121 O O . CYS A 1 292 ? 6.553 6.483 -19.788 1.00 95.50 292 CYS A O 1
ATOM 2123 N N . GLN A 1 293 ? 4.512 7.325 -20.150 1.00 94.62 293 GLN A N 1
ATOM 2124 C CA . GLN A 1 293 ? 4.245 7.688 -18.776 1.00 94.62 293 GLN A CA 1
ATOM 2125 C C . GLN A 1 293 ? 4.298 6.495 -17.810 1.00 94.62 293 GLN A C 1
ATOM 2127 O O . GLN A 1 293 ? 3.802 5.411 -18.118 1.00 94.62 293 GLN A O 1
ATOM 2132 N N . VAL A 1 294 ? 4.799 6.743 -16.597 1.00 96.75 294 VAL A N 1
ATOM 2133 C CA . VAL A 1 294 ? 4.497 5.924 -15.420 1.00 96.75 294 VAL A CA 1
ATOM 2134 C C . VAL A 1 294 ? 3.198 6.422 -14.786 1.00 96.75 294 VAL A C 1
ATOM 2136 O O . VAL A 1 294 ? 3.111 7.543 -14.271 1.00 96.75 294 VAL A O 1
ATOM 2139 N N . PHE A 1 295 ? 2.164 5.595 -14.857 1.00 96.81 295 PHE A N 1
ATOM 2140 C CA . PHE A 1 295 ? 0.846 5.885 -14.322 1.00 96.81 295 PHE A CA 1
ATOM 2141 C C . PHE A 1 295 ? 0.706 5.415 -12.878 1.00 96.81 295 PHE A C 1
ATOM 2143 O O . PHE A 1 295 ? 0.889 4.234 -12.589 1.00 96.81 295 PHE A O 1
ATOM 2150 N N . ALA A 1 296 ? 0.293 6.323 -11.999 1.00 95.50 296 ALA A N 1
ATOM 2151 C CA . ALA A 1 296 ? -0.246 6.007 -10.688 1.00 95.50 296 ALA A CA 1
ATOM 2152 C C . ALA A 1 296 ? -1.677 5.475 -10.828 1.00 95.50 296 ALA A C 1
ATOM 2154 O O . ALA A 1 296 ? -2.558 6.178 -11.325 1.00 95.50 296 ALA A O 1
ATOM 2155 N N . THR A 1 297 ? -1.913 4.258 -10.359 1.00 90.12 297 THR A N 1
ATOM 2156 C CA . THR A 1 297 ? -3.241 3.642 -10.193 1.00 90.12 297 THR A CA 1
ATOM 2157 C C . THR A 1 297 ? -3.477 3.368 -8.716 1.00 90.12 297 THR A C 1
ATOM 2159 O O . THR A 1 297 ? -2.508 3.242 -7.968 1.00 90.12 297 THR A O 1
ATOM 2162 N N . PHE A 1 298 ? -4.732 3.296 -8.276 1.00 84.81 298 PHE A N 1
ATOM 2163 C CA . PHE A 1 298 ? -5.041 3.139 -6.859 1.00 84.81 298 PHE A CA 1
ATOM 2164 C C . PHE A 1 298 ? -6.013 1.984 -6.645 1.00 84.81 298 PHE A C 1
ATOM 2166 O O . PHE A 1 298 ? -7.195 2.033 -6.993 1.00 84.81 298 PHE A O 1
ATOM 2173 N N . ARG A 1 299 ? -5.520 0.933 -5.995 1.00 80.25 299 ARG A N 1
ATOM 2174 C CA . ARG A 1 299 ? -6.242 -0.314 -5.770 1.00 80.25 299 ARG A CA 1
ATOM 2175 C C . ARG A 1 299 ? -7.180 -0.188 -4.581 1.00 80.25 299 ARG A C 1
ATOM 2177 O O . ARG A 1 299 ? -6.930 -0.730 -3.512 1.00 80.25 299 ARG A O 1
ATOM 2184 N N . VAL A 1 300 ? -8.304 0.494 -4.789 1.00 72.31 300 VAL A N 1
ATOM 2185 C CA . VAL A 1 300 ? -9.344 0.666 -3.756 1.00 72.31 300 VAL A CA 1
ATOM 2186 C C . VAL A 1 300 ? -9.788 -0.682 -3.172 1.00 72.31 300 VAL A C 1
ATOM 2188 O O . VAL A 1 300 ? -10.013 -0.791 -1.974 1.00 72.31 300 VAL A O 1
ATOM 2191 N N . ALA A 1 301 ? -9.864 -1.725 -4.003 1.00 67.38 301 ALA A N 1
ATOM 2192 C CA . ALA A 1 301 ? -10.237 -3.074 -3.580 1.00 67.38 301 ALA A CA 1
ATOM 2193 C C . ALA A 1 301 ? -9.245 -3.740 -2.610 1.00 67.38 301 ALA A C 1
ATOM 2195 O O . ALA A 1 301 ? -9.648 -4.626 -1.861 1.00 67.38 301 ALA A O 1
ATOM 2196 N N . ASP A 1 302 ? -7.983 -3.312 -2.620 1.00 69.94 302 ASP A N 1
ATOM 2197 C CA . ASP A 1 302 ? -6.919 -3.913 -1.814 1.00 69.94 302 ASP A CA 1
ATOM 2198 C C . ASP A 1 302 ? -6.692 -3.128 -0.513 1.00 69.94 302 ASP A C 1
ATOM 2200 O O . ASP A 1 302 ? -5.835 -3.496 0.288 1.00 69.94 302 ASP A O 1
ATOM 2204 N N . GLN A 1 303 ? -7.455 -2.047 -0.296 1.00 73.06 303 GLN A N 1
ATOM 2205 C CA . GLN A 1 303 ? -7.365 -1.229 0.905 1.00 73.06 303 GLN A CA 1
ATOM 2206 C C . GLN A 1 303 ? -7.658 -2.043 2.164 1.00 73.06 303 GLN A C 1
ATOM 2208 O O . GLN A 1 303 ? -8.689 -2.708 2.279 1.00 73.06 303 GLN A O 1
ATOM 2213 N N . VAL A 1 304 ? -6.774 -1.923 3.152 1.00 74.56 304 VAL A N 1
ATOM 2214 C CA . VAL A 1 304 ? -6.960 -2.561 4.456 1.00 74.56 304 VAL A CA 1
ATOM 2215 C C . VAL A 1 304 ? -7.699 -1.610 5.393 1.00 74.56 304 VAL A C 1
ATOM 2217 O O . VAL A 1 304 ? -7.247 -0.500 5.672 1.00 74.56 304 VAL A O 1
ATOM 2220 N N . THR A 1 305 ? -8.836 -2.065 5.920 1.00 82.75 305 THR A N 1
ATOM 2221 C CA . THR A 1 305 ? -9.546 -1.371 6.998 1.00 82.75 305 THR A CA 1
ATOM 2222 C C . THR A 1 305 ? -9.035 -1.857 8.350 1.00 82.75 305 THR A C 1
ATOM 2224 O O . THR A 1 305 ? -9.237 -3.017 8.719 1.00 82.75 305 THR A O 1
ATOM 2227 N N . ILE A 1 306 ? -8.437 -0.958 9.128 1.00 86.00 306 ILE A N 1
ATOM 2228 C CA . ILE A 1 306 ? -8.138 -1.217 10.538 1.00 86.00 306 ILE A CA 1
ATOM 2229 C C . ILE A 1 306 ? -9.394 -0.963 11.367 1.00 86.00 306 ILE A C 1
ATOM 2231 O O . ILE A 1 306 ? -10.137 -0.011 11.126 1.00 86.00 306 ILE A O 1
ATOM 2235 N N . ASN A 1 307 ? -9.665 -1.834 12.333 1.00 90.81 307 ASN A N 1
ATOM 2236 C CA . ASN A 1 307 ? -10.841 -1.732 13.183 1.00 90.81 307 ASN A CA 1
ATOM 2237 C C . ASN A 1 307 ? -10.525 -2.188 14.606 1.00 90.81 307 ASN A C 1
ATOM 2239 O O . ASN A 1 307 ? -9.676 -3.046 14.826 1.00 90.81 307 ASN A O 1
ATOM 2243 N N . SER A 1 308 ? -11.218 -1.597 15.573 1.00 90.75 308 SER A N 1
ATOM 2244 C CA . SER A 1 308 ? -11.144 -1.987 16.976 1.00 90.75 308 SER A CA 1
ATOM 2245 C C . SER A 1 308 ? -12.487 -1.736 17.645 1.00 90.75 308 SER A C 1
ATOM 2247 O O . SER A 1 308 ? -13.213 -0.808 17.287 1.00 90.75 308 SER A O 1
ATOM 2249 N N . SER A 1 309 ? -12.813 -2.541 18.654 1.00 91.50 309 SER A N 1
ATOM 2250 C CA . SER A 1 309 ? -14.063 -2.406 19.400 1.00 91.50 309 SER A CA 1
ATOM 2251 C C . SER A 1 309 ? -13.872 -2.674 20.883 1.00 91.50 309 SER A C 1
ATOM 2253 O O . SER A 1 309 ? -13.038 -3.493 21.258 1.00 91.50 309 SER A O 1
ATOM 2255 N N . ALA A 1 310 ? -14.693 -2.038 21.709 1.00 83.50 310 ALA A N 1
ATOM 2256 C CA . ALA A 1 310 ? -14.827 -2.371 23.120 1.00 83.50 310 ALA A CA 1
ATOM 2257 C C . ALA A 1 310 ? -16.299 -2.364 23.526 1.00 83.50 310 ALA A C 1
ATOM 2259 O O . ALA A 1 310 ? -17.151 -1.810 22.830 1.00 83.50 310 ALA A O 1
ATOM 2260 N N . SER A 1 311 ? -16.599 -2.956 24.678 1.00 91.12 311 SER A N 1
ATOM 2261 C CA . SER A 1 311 ? -17.960 -3.023 25.208 1.00 91.12 311 SER A CA 1
ATOM 2262 C C . SER A 1 311 ? -18.062 -2.401 26.596 1.00 91.12 311 SER A C 1
ATOM 2264 O O . SER A 1 311 ? -17.099 -2.394 27.355 1.00 91.12 311 SER A O 1
ATOM 2266 N N . ALA A 1 312 ? -19.251 -1.903 26.917 1.00 86.56 312 ALA A N 1
ATOM 2267 C CA . ALA A 1 312 ? -19.635 -1.382 28.220 1.00 86.56 312 ALA A CA 1
ATOM 2268 C C . ALA A 1 312 ? -20.943 -2.044 28.668 1.00 86.56 312 ALA A C 1
ATOM 2270 O O . ALA A 1 312 ? -21.861 -2.221 27.864 1.00 86.56 312 ALA A O 1
ATOM 2271 N N . THR A 1 313 ? -21.047 -2.392 29.951 1.00 90.69 313 THR A N 1
ATOM 2272 C CA . THR A 1 313 ? -22.260 -3.004 30.519 1.00 90.69 313 THR A CA 1
ATOM 2273 C C . THR A 1 313 ? -23.029 -1.984 31.346 1.00 90.69 313 THR A C 1
ATOM 2275 O O . THR A 1 313 ? -22.475 -1.404 32.275 1.00 90.69 313 THR A O 1
ATOM 2278 N N . PHE A 1 314 ? -24.313 -1.797 31.042 1.00 87.31 314 PHE A N 1
ATOM 2279 C CA . PHE A 1 314 ? -25.226 -0.911 31.759 1.00 87.31 314 PHE A CA 1
ATOM 2280 C C . PHE A 1 314 ? -26.202 -1.730 32.605 1.00 87.31 314 PHE A C 1
ATOM 2282 O O . PHE A 1 314 ? -26.909 -2.600 32.091 1.00 87.31 314 PHE A O 1
ATOM 2289 N N . ALA A 1 315 ? -26.252 -1.462 33.908 1.00 85.19 315 ALA A N 1
ATOM 2290 C CA . ALA A 1 315 ? -27.062 -2.207 34.867 1.00 85.19 315 ALA A CA 1
ATOM 2291 C C . ALA A 1 315 ? -27.751 -1.281 35.877 1.00 85.19 315 ALA A C 1
ATOM 2293 O O . ALA A 1 315 ? -27.314 -0.162 36.137 1.00 85.19 315 ALA A O 1
ATOM 2294 N N . THR A 1 316 ? -28.861 -1.734 36.457 1.00 79.38 316 THR A N 1
ATOM 2295 C CA . THR A 1 316 ? -29.490 -1.044 37.592 1.00 79.38 316 THR A CA 1
ATOM 2296 C C . THR A 1 316 ? -28.578 -1.130 38.816 1.00 79.38 316 THR A C 1
ATOM 2298 O O . THR A 1 316 ? -28.127 -2.230 39.134 1.00 79.38 316 THR A O 1
ATOM 2301 N N . GLU A 1 317 ? -28.346 -0.023 39.534 1.00 59.78 317 GLU A N 1
ATOM 2302 C CA . GLU A 1 317 ? -27.654 -0.077 40.831 1.00 59.78 317 GLU A CA 1
ATOM 2303 C C . GLU A 1 317 ? -28.406 -1.023 41.783 1.00 59.78 317 GLU A C 1
ATOM 2305 O O . GLU A 1 317 ? -29.529 -0.749 42.209 1.00 59.78 317 GLU A O 1
ATOM 2310 N N . GLY A 1 318 ? -27.792 -2.164 42.095 1.00 47.66 318 GLY A N 1
ATOM 2311 C CA . GLY A 1 318 ? -28.344 -3.190 42.971 1.00 47.66 318 GLY A CA 1
ATOM 2312 C C . GLY A 1 318 ? -27.237 -3.799 43.821 1.00 47.66 318 GLY A C 1
ATOM 2313 O O . GLY A 1 318 ? -26.281 -4.353 43.289 1.00 47.66 318 GLY A O 1
ATOM 2314 N N . GLY A 1 319 ? -27.360 -3.646 45.143 1.00 45.25 319 GLY A N 1
ATOM 2315 C CA . GLY A 1 319 ? -26.347 -4.003 46.135 1.00 45.25 319 GLY A CA 1
ATOM 2316 C C . GLY A 1 319 ? -25.875 -5.455 46.055 1.00 45.25 319 GLY A C 1
ATOM 2317 O O . GLY A 1 319 ? -26.681 -6.385 46.032 1.00 45.25 319 GLY A O 1
ATOM 2318 N N . GLY A 1 320 ? -24.551 -5.624 46.064 1.00 41.59 320 GLY A N 1
ATOM 2319 C CA . GLY A 1 320 ? -23.887 -6.922 46.088 1.00 41.59 320 GLY A CA 1
ATOM 2320 C C . GLY A 1 320 ? -24.258 -7.716 47.338 1.00 41.59 320 GLY A C 1
ATOM 2321 O O . GLY A 1 320 ? -23.792 -7.428 48.441 1.00 41.59 320 GLY A O 1
ATOM 2322 N N . GLY A 1 321 ? -25.108 -8.724 47.158 1.00 37.72 321 GLY A N 1
ATOM 2323 C CA . GLY A 1 321 ? -25.240 -9.827 48.096 1.00 37.72 321 GLY A CA 1
ATOM 2324 C C . GLY A 1 321 ? -23.989 -10.697 48.020 1.00 37.72 321 GLY A C 1
ATOM 2325 O O . GLY A 1 321 ? -23.600 -11.144 46.946 1.00 37.72 321 GLY A O 1
ATOM 2326 N N . THR A 1 322 ? -23.363 -10.935 49.167 1.00 49.88 322 THR A N 1
ATOM 2327 C CA . THR A 1 322 ? -22.251 -11.872 49.336 1.00 49.88 322 THR A CA 1
ATOM 2328 C C . THR A 1 322 ? -22.762 -13.307 49.181 1.00 49.88 322 THR A C 1
ATOM 2330 O O . THR A 1 322 ? -23.272 -13.893 50.139 1.00 49.88 322 THR A O 1
ATOM 2333 N N . GLY A 1 323 ? -22.667 -13.862 47.977 1.00 42.34 323 GLY A N 1
ATOM 2334 C CA . GLY A 1 323 ? -22.832 -15.290 47.720 1.00 42.34 323 GLY A CA 1
ATOM 2335 C C . GLY A 1 323 ? -21.469 -15.920 47.456 1.00 42.34 323 GLY A C 1
ATOM 2336 O O . GLY A 1 323 ? -20.873 -15.659 46.423 1.00 42.34 323 GLY A O 1
ATOM 2337 N N . THR A 1 324 ? -20.975 -16.735 48.387 1.00 47.84 324 THR A N 1
ATOM 2338 C CA . THR A 1 324 ? -19.731 -17.516 48.276 1.00 47.84 324 THR A CA 1
ATOM 2339 C C . THR A 1 324 ? -19.932 -18.762 47.403 1.00 47.84 324 THR A C 1
ATOM 2341 O O . THR A 1 324 ? -19.815 -19.890 47.884 1.00 47.84 324 THR A O 1
ATOM 2344 N N . GLY A 1 325 ? -20.317 -18.565 46.143 1.00 46.91 325 GLY A N 1
ATOM 2345 C CA . GLY A 1 325 ? -20.094 -19.566 45.104 1.00 46.91 325 GLY A CA 1
ATOM 2346 C C . GLY A 1 325 ? -18.706 -19.312 44.534 1.00 46.91 325 GLY A C 1
ATOM 2347 O O . GLY A 1 325 ? -18.444 -18.197 44.099 1.00 46.91 325 GLY A O 1
ATOM 2348 N N . GLU A 1 326 ? -17.804 -20.286 44.612 1.00 59.34 326 GLU A N 1
ATOM 2349 C CA . GLU A 1 326 ? -16.488 -20.197 43.972 1.00 59.34 326 GLU A CA 1
ATOM 2350 C C . GLU A 1 326 ? -16.704 -20.212 42.457 1.00 59.34 326 GLU A C 1
ATOM 2352 O O . GLU A 1 326 ? -16.836 -21.267 41.840 1.00 59.34 326 GLU A O 1
ATOM 2357 N N . GLY A 1 327 ? -16.864 -19.023 41.886 1.00 71.75 327 GLY A N 1
ATOM 2358 C CA . GLY A 1 327 ? -16.988 -18.827 40.456 1.00 71.75 327 GLY A CA 1
ATOM 2359 C C . GLY A 1 327 ? -15.639 -19.001 39.780 1.00 71.75 327 GLY A C 1
ATOM 2360 O O . GLY A 1 327 ? -14.652 -18.427 40.250 1.00 71.75 327 GLY A O 1
ATOM 2361 N N . PHE A 1 328 ? -15.579 -19.743 38.676 1.00 82.31 328 PHE A N 1
ATOM 2362 C CA . PHE A 1 328 ? -14.352 -19.927 37.898 1.00 82.31 328 PHE A CA 1
ATOM 2363 C C . PHE A 1 328 ? -14.523 -19.363 36.487 1.00 82.31 328 PHE A C 1
ATOM 2365 O O . PHE A 1 328 ? -15.525 -19.626 35.824 1.00 82.31 328 PHE A O 1
ATOM 2372 N N . GLY A 1 329 ? -13.522 -18.618 36.024 1.00 86.06 329 GLY A N 1
ATOM 2373 C CA . GLY A 1 329 ? -13.404 -18.119 34.657 1.00 86.06 329 GLY A CA 1
ATOM 2374 C C . GLY A 1 329 ? -12.171 -18.695 33.964 1.00 86.06 329 GLY A C 1
ATOM 2375 O O . GLY A 1 329 ? -11.242 -19.164 34.615 1.00 86.06 329 GLY A O 1
ATOM 2376 N N . ALA A 1 330 ? -12.149 -18.663 32.639 1.00 90.81 330 ALA A N 1
ATOM 2377 C CA . ALA A 1 330 ? -11.026 -19.126 31.827 1.00 90.81 330 ALA A CA 1
ATOM 2378 C C . ALA A 1 330 ? -10.649 -18.074 30.779 1.00 90.81 330 ALA A C 1
ATOM 2380 O O . ALA A 1 330 ? -11.312 -17.046 30.620 1.00 90.81 330 ALA A O 1
ATOM 2381 N N . PHE A 1 331 ? -9.594 -18.335 30.021 1.00 95.50 331 PHE A N 1
ATOM 2382 C CA . PHE A 1 331 ? -9.259 -17.556 28.839 1.00 95.50 331 PHE A CA 1
ATOM 2383 C C . PHE A 1 331 ? -8.779 -18.468 27.714 1.00 95.50 331 PHE A C 1
ATOM 2385 O O . PHE A 1 331 ? -8.357 -19.604 27.931 1.00 95.50 331 PHE A O 1
ATOM 2392 N N . SER A 1 332 ? -8.872 -17.976 26.487 1.00 95.88 332 SER A N 1
ATOM 2393 C CA . SER A 1 332 ? -8.432 -18.690 25.296 1.00 95.88 332 SER A CA 1
ATOM 2394 C C . SER A 1 332 ? -7.528 -17.809 24.454 1.00 95.88 332 SER A C 1
ATOM 2396 O O . SER A 1 332 ? -7.829 -16.633 24.285 1.00 95.88 332 SER A O 1
ATOM 2398 N N . ILE A 1 333 ? -6.469 -18.378 23.889 1.00 98.25 333 ILE A N 1
ATOM 2399 C CA . ILE A 1 333 ? -5.519 -17.687 23.019 1.00 98.25 333 ILE A CA 1
ATOM 2400 C C . ILE A 1 333 ? -5.656 -18.266 21.614 1.00 98.25 333 ILE A C 1
ATOM 2402 O O . ILE A 1 333 ? -5.335 -19.433 21.395 1.00 98.25 333 ILE A O 1
ATOM 2406 N N . THR A 1 334 ? -6.121 -17.460 20.667 1.00 97.12 334 THR A N 1
ATOM 2407 C CA . THR A 1 334 ? -6.135 -17.795 19.239 1.00 97.12 334 THR A CA 1
ATOM 2408 C C . THR A 1 334 ? -4.924 -17.173 18.564 1.00 97.12 334 THR A C 1
ATOM 2410 O O . THR A 1 334 ? -4.668 -15.981 18.732 1.00 97.12 334 THR A O 1
ATOM 2413 N N . LYS A 1 335 ? -4.175 -17.962 17.793 1.00 97.31 335 LYS A N 1
ATOM 2414 C CA . LYS A 1 335 ? -2.996 -17.461 17.085 1.00 97.31 335 LYS A CA 1
ATOM 2415 C C . LYS A 1 335 ? -3.360 -16.924 15.707 1.00 97.31 335 LYS A C 1
ATOM 2417 O O . LYS A 1 335 ? -3.963 -17.636 14.908 1.00 97.31 335 LYS A O 1
ATOM 2422 N N . ALA A 1 336 ? -2.910 -15.713 15.411 1.00 95.44 336 ALA A N 1
ATOM 2423 C CA . ALA A 1 336 ? -2.902 -15.139 14.071 1.00 95.44 336 ALA A CA 1
ATOM 2424 C C . ALA A 1 336 ? -1.466 -14.817 13.639 1.00 95.44 336 ALA A C 1
ATOM 2426 O O . ALA A 1 336 ? -0.623 -14.469 14.476 1.00 95.44 336 ALA A O 1
ATOM 2427 N N . VAL A 1 337 ? -1.183 -14.923 12.343 1.00 96.25 337 VAL A N 1
ATOM 2428 C CA . VAL A 1 337 ? 0.091 -14.495 11.760 1.00 96.25 337 VAL A CA 1
ATOM 2429 C C . VAL A 1 337 ? -0.185 -13.615 10.547 1.00 96.25 337 VAL A C 1
ATOM 2431 O O . VAL A 1 337 ? -1.039 -13.928 9.724 1.00 96.25 337 VAL A O 1
ATOM 2434 N N . THR A 1 338 ? 0.533 -12.502 10.453 1.00 96.06 338 THR A N 1
ATOM 2435 C CA . THR A 1 338 ? 0.551 -11.645 9.267 1.00 96.06 338 THR A CA 1
ATOM 2436 C C . THR A 1 338 ? 1.848 -11.905 8.517 1.00 96.06 338 THR A C 1
ATOM 2438 O O . THR A 1 338 ? 2.924 -11.651 9.057 1.00 96.06 338 THR A O 1
ATOM 2441 N N . TRP A 1 339 ? 1.743 -12.406 7.290 1.00 94.06 339 TRP A N 1
ATOM 2442 C CA . TRP A 1 339 ? 2.881 -12.737 6.436 1.00 94.06 339 TRP A CA 1
ATOM 2443 C C . TRP A 1 339 ? 3.090 -11.646 5.379 1.00 94.06 339 TRP A C 1
ATOM 2445 O O . TRP A 1 339 ? 2.185 -11.386 4.590 1.00 94.06 339 TRP A O 1
ATOM 2455 N N . ASP A 1 340 ? 4.276 -11.028 5.344 1.00 88.00 340 ASP A N 1
ATOM 2456 C CA . ASP A 1 340 ? 4.672 -10.117 4.253 1.00 88.00 340 ASP A CA 1
ATOM 2457 C C . ASP A 1 340 ? 5.175 -10.897 3.014 1.00 88.00 340 ASP A C 1
ATOM 2459 O O . ASP A 1 340 ? 5.280 -10.347 1.919 1.00 88.00 340 ASP A O 1
ATOM 2463 N N . GLY A 1 341 ? 5.496 -12.185 3.195 1.00 82.12 341 GLY A N 1
ATOM 2464 C CA . GLY A 1 341 ? 5.956 -13.114 2.161 1.00 82.12 341 GLY A CA 1
ATOM 2465 C C . GLY A 1 341 ? 5.129 -14.402 2.120 1.00 82.12 341 GLY A C 1
ATOM 2466 O O . GLY A 1 341 ? 3.949 -14.419 2.472 1.00 82.12 341 GLY A O 1
ATOM 2467 N N . GLN A 1 342 ? 5.745 -15.502 1.689 1.00 88.62 342 GLN A N 1
ATOM 2468 C CA . GLN A 1 342 ? 5.068 -16.796 1.640 1.00 88.62 342 GLN A CA 1
ATOM 2469 C C . GLN A 1 342 ? 4.817 -17.333 3.055 1.00 88.62 342 GLN A C 1
ATOM 2471 O O . GLN A 1 342 ? 5.734 -17.413 3.871 1.00 88.62 342 GLN A O 1
ATOM 2476 N N . ALA A 1 343 ? 3.573 -17.730 3.330 1.00 91.38 343 ALA A N 1
ATOM 2477 C CA . ALA A 1 343 ? 3.202 -18.322 4.610 1.00 91.38 343 ALA A CA 1
ATOM 2478 C C . ALA A 1 343 ? 3.860 -19.693 4.816 1.00 91.38 343 ALA A C 1
ATOM 2480 O O . ALA A 1 343 ? 3.989 -20.483 3.876 1.00 91.38 343 ALA A O 1
ATOM 2481 N N . ILE A 1 344 ? 4.246 -19.978 6.061 1.00 88.75 344 ILE A N 1
ATOM 2482 C CA . ILE A 1 344 ? 4.867 -21.244 6.452 1.00 88.75 344 ILE A CA 1
ATOM 2483 C C . ILE A 1 344 ? 3.918 -22.000 7.376 1.00 88.75 344 ILE A C 1
ATOM 2485 O O . ILE A 1 344 ? 3.652 -21.583 8.504 1.00 88.75 344 ILE A O 1
ATOM 2489 N N . ASP A 1 345 ? 3.449 -23.152 6.908 1.00 87.62 345 ASP A N 1
ATOM 2490 C CA . ASP A 1 345 ? 2.569 -24.011 7.687 1.00 87.62 345 ASP A CA 1
ATOM 2491 C C . ASP A 1 345 ? 3.315 -24.740 8.813 1.00 87.62 345 ASP A C 1
ATOM 2493 O O . ASP A 1 345 ? 4.490 -25.095 8.712 1.00 87.62 345 ASP A O 1
ATOM 2497 N N . GLY A 1 346 ? 2.587 -25.054 9.885 1.00 84.00 346 GLY A N 1
ATOM 2498 C CA . GLY A 1 346 ? 3.073 -25.941 10.945 1.00 84.00 346 GLY A CA 1
ATOM 2499 C C . GLY A 1 346 ? 3.971 -25.280 11.992 1.00 84.00 346 GLY A C 1
ATOM 2500 O O . GLY A 1 346 ? 4.481 -25.985 12.865 1.00 84.00 346 GLY A O 1
ATOM 2501 N N . ILE A 1 347 ? 4.129 -23.952 11.963 1.00 89.25 347 ILE A N 1
ATOM 2502 C CA . ILE A 1 347 ? 4.794 -23.218 13.043 1.00 89.25 347 ILE A CA 1
ATOM 2503 C C . ILE A 1 347 ? 3.917 -23.249 14.299 1.00 89.25 347 ILE A C 1
ATOM 2505 O O . ILE A 1 347 ? 2.731 -22.907 14.280 1.00 89.25 347 ILE A O 1
ATOM 2509 N N . VAL A 1 348 ? 4.526 -23.669 15.408 1.00 90.81 348 VAL A N 1
ATOM 2510 C CA . VAL A 1 348 ? 3.914 -23.650 16.736 1.00 90.81 348 VAL A CA 1
ATOM 2511 C C . VAL A 1 348 ? 4.533 -22.513 17.528 1.00 90.81 348 VAL A C 1
ATOM 2513 O O . VAL A 1 348 ? 5.748 -22.465 17.710 1.00 90.81 348 VAL A O 1
ATOM 2516 N N . PHE A 1 349 ? 3.682 -21.624 18.022 1.00 95.75 349 PHE A N 1
ATOM 2517 C CA . PHE A 1 349 ? 4.081 -20.485 18.830 1.00 95.75 349 PHE A CA 1
ATOM 2518 C C . PHE A 1 349 ? 3.950 -20.842 20.302 1.00 95.75 349 PHE A C 1
ATOM 2520 O O . PHE A 1 349 ? 2.959 -21.455 20.714 1.00 95.75 349 PHE A O 1
ATOM 2527 N N . ALA A 1 350 ? 4.963 -20.471 21.076 1.00 93.12 350 ALA A N 1
ATOM 2528 C CA . ALA A 1 350 ? 5.051 -20.764 22.494 1.00 93.12 350 ALA A CA 1
ATOM 2529 C C . ALA A 1 350 ? 4.956 -19.473 23.301 1.00 93.12 350 ALA A C 1
ATOM 2531 O O . ALA A 1 350 ? 5.434 -18.424 22.885 1.00 93.12 350 ALA A O 1
ATOM 2532 N N . GLY A 1 351 ? 4.385 -19.559 24.490 1.00 94.81 351 GLY A N 1
ATOM 2533 C CA . GLY A 1 351 ? 4.356 -18.445 25.422 1.00 94.81 351 GLY A CA 1
ATOM 2534 C C . GLY A 1 351 ? 4.149 -18.918 26.844 1.00 94.81 351 GLY A C 1
ATOM 2535 O O . GLY A 1 351 ? 4.049 -20.119 27.110 1.00 94.81 351 GLY A O 1
ATOM 2536 N N . THR A 1 352 ? 4.084 -17.963 27.757 1.00 93.94 352 THR A N 1
ATOM 2537 C CA . THR A 1 352 ? 3.802 -18.188 29.166 1.00 93.94 352 THR A CA 1
ATOM 2538 C C . THR A 1 352 ? 2.662 -17.309 29.643 1.00 93.94 352 THR A C 1
ATOM 2540 O O . THR A 1 352 ? 2.425 -16.229 29.112 1.00 93.94 352 THR A O 1
ATOM 2543 N N . TYR A 1 353 ? 1.951 -17.757 30.671 1.00 94.06 353 TYR A N 1
ATOM 2544 C CA . TYR A 1 353 ? 0.973 -16.931 31.362 1.00 94.06 353 TYR A CA 1
ATOM 2545 C C . TYR A 1 353 ? 1.126 -17.034 32.880 1.00 94.06 353 TYR A C 1
ATOM 2547 O O . TYR A 1 353 ? 1.563 -18.055 33.418 1.00 94.06 353 TYR A O 1
ATOM 2555 N N . THR A 1 354 ? 0.733 -15.972 33.570 1.00 93.19 354 THR A N 1
ATOM 2556 C CA . THR A 1 354 ? 0.730 -15.862 35.029 1.00 93.19 354 THR A CA 1
ATOM 2557 C C . THR A 1 354 ? -0.656 -15.427 35.480 1.00 93.19 354 THR A C 1
ATOM 2559 O O . THR A 1 354 ? -1.222 -14.484 34.928 1.00 93.19 354 THR A O 1
ATOM 2562 N N . VAL A 1 355 ? -1.205 -16.110 36.486 1.00 91.81 355 VAL A N 1
ATOM 2563 C CA . VAL A 1 355 ? -2.507 -15.789 37.080 1.00 91.81 355 VAL A CA 1
ATOM 2564 C C . VAL A 1 355 ? -2.318 -15.434 38.547 1.00 91.81 355 VAL A C 1
ATOM 2566 O O . VAL A 1 355 ? -1.759 -16.220 39.314 1.00 91.81 355 VAL A O 1
ATOM 2569 N N . THR A 1 356 ? -2.798 -14.259 38.946 1.00 90.62 356 THR A N 1
ATOM 2570 C CA . THR A 1 356 ? -2.748 -13.775 40.333 1.00 90.62 356 THR A CA 1
ATOM 2571 C C . THR A 1 356 ? -4.158 -13.701 40.898 1.00 90.62 356 THR A C 1
ATOM 2573 O O . THR A 1 356 ? -5.051 -13.152 40.258 1.00 90.62 356 THR A O 1
ATOM 2576 N N . ALA A 1 357 ? -4.367 -14.262 42.086 1.00 83.31 357 ALA A N 1
ATOM 2577 C CA . ALA A 1 357 ? -5.660 -14.293 42.749 1.00 83.31 357 ALA A CA 1
ATOM 2578 C C . ALA A 1 357 ? -6.116 -12.879 43.152 1.00 83.31 357 ALA A C 1
ATOM 2580 O O . ALA A 1 357 ? -5.282 -11.974 43.284 1.00 83.31 357 ALA A O 1
ATOM 2581 N N . PRO A 1 358 ? -7.416 -12.679 43.440 1.00 81.56 358 PRO A N 1
ATOM 2582 C CA . PRO A 1 358 ? -7.939 -11.384 43.881 1.00 81.56 358 PRO A CA 1
ATOM 2583 C C . PRO A 1 358 ? -7.260 -10.825 45.143 1.00 81.56 358 PRO A C 1
ATOM 2585 O O . PRO A 1 358 ? -7.210 -9.611 45.338 1.00 81.56 358 PRO A O 1
ATOM 2588 N N . ASP A 1 359 ? -6.740 -11.695 46.015 1.00 79.19 359 ASP A N 1
ATOM 2589 C CA . ASP A 1 359 ? -6.022 -11.309 47.236 1.00 79.19 359 ASP A CA 1
ATOM 2590 C C . ASP A 1 359 ? -4.549 -10.913 46.996 1.00 79.19 359 ASP A C 1
ATOM 2592 O O . ASP A 1 359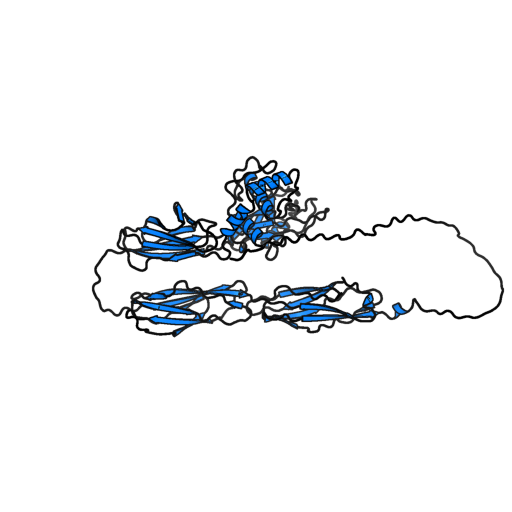 ? -3.837 -10.554 47.938 1.00 79.19 359 ASP A O 1
ATOM 2596 N N . GLY A 1 360 ? -4.104 -10.938 45.736 1.00 74.69 360 GLY A N 1
ATOM 2597 C CA . GLY A 1 360 ? -2.754 -10.586 45.309 1.00 74.69 360 GLY A CA 1
ATOM 2598 C C . GLY A 1 360 ? -1.738 -11.723 45.417 1.00 74.69 360 GLY A C 1
ATOM 2599 O O . GLY A 1 360 ? -0.554 -11.494 45.161 1.00 74.69 360 GLY A O 1
ATOM 2600 N N . THR A 1 361 ? -2.150 -12.937 45.793 1.00 74.88 361 THR A N 1
ATOM 2601 C CA . THR A 1 361 ? -1.266 -14.108 45.775 1.00 74.88 361 THR A CA 1
ATOM 2602 C C . THR A 1 361 ? -1.181 -14.708 44.372 1.00 74.88 361 THR A C 1
ATOM 2604 O O . THR A 1 361 ? -2.188 -14.889 43.694 1.00 74.88 361 THR A O 1
ATOM 2607 N N . ALA A 1 362 ? 0.029 -15.011 43.893 1.00 69.81 362 ALA A N 1
ATOM 2608 C CA . ALA A 1 362 ? 0.191 -15.699 42.613 1.00 69.81 362 ALA A CA 1
ATOM 2609 C C . ALA A 1 362 ? -0.391 -17.121 42.715 1.00 69.81 362 ALA A C 1
ATOM 2611 O O . ALA A 1 362 ? 0.019 -17.892 43.585 1.00 69.81 362 ALA A O 1
ATOM 2612 N N . ILE A 1 363 ? -1.340 -17.459 41.835 1.00 72.25 363 ILE A N 1
ATOM 2613 C CA . ILE A 1 363 ? -1.950 -18.797 41.755 1.00 72.25 363 ILE A CA 1
ATOM 2614 C C . ILE A 1 363 ? -1.046 -19.708 40.929 1.00 72.25 363 ILE A C 1
ATOM 2616 O O . ILE A 1 363 ? -0.668 -20.792 41.370 1.00 72.25 363 ILE A O 1
ATOM 2620 N N . VAL A 1 364 ? -0.681 -19.247 39.732 1.00 80.19 364 VAL A N 1
ATOM 2621 C CA . VAL A 1 364 ? 0.257 -19.920 38.836 1.00 80.19 364 VAL A CA 1
ATOM 2622 C C . VAL A 1 364 ? 1.157 -18.886 38.177 1.00 80.19 364 VAL A C 1
ATOM 2624 O O . VAL A 1 364 ? 0.707 -17.803 37.813 1.00 80.19 364 VAL A O 1
ATOM 2627 N N . GLU A 1 365 ? 2.431 -19.223 38.024 1.00 86.94 365 GLU A N 1
ATOM 2628 C CA . GLU A 1 365 ? 3.450 -18.337 37.465 1.00 86.94 365 GLU A CA 1
ATOM 2629 C C . GLU A 1 365 ? 4.116 -19.025 36.269 1.00 86.94 365 GLU A C 1
ATOM 2631 O O . GLU A 1 365 ? 4.463 -20.211 36.346 1.00 86.94 365 GLU A O 1
ATOM 2636 N N . ASN A 1 366 ? 4.263 -18.283 35.169 1.00 80.75 366 ASN A N 1
ATOM 2637 C CA . ASN A 1 366 ? 4.952 -18.686 33.941 1.00 80.75 366 ASN A CA 1
ATOM 2638 C C . ASN A 1 366 ? 4.532 -20.061 33.389 1.00 80.75 366 ASN A C 1
ATOM 2640 O O . ASN A 1 366 ? 5.371 -20.873 32.990 1.00 80.75 366 ASN A O 1
ATOM 2644 N N . GLN A 1 367 ? 3.229 -20.352 33.376 1.00 85.00 367 GLN A N 1
ATOM 2645 C CA . GLN A 1 367 ? 2.711 -21.597 32.811 1.00 85.00 367 GLN A CA 1
ATOM 2646 C C . GLN A 1 367 ? 2.803 -21.582 31.285 1.00 85.00 367 GLN A C 1
ATOM 2648 O O . GLN A 1 367 ? 2.371 -20.607 30.675 1.00 85.00 367 GLN A O 1
ATOM 2653 N N . PRO A 1 368 ? 3.344 -22.637 30.650 1.00 90.12 368 PRO A N 1
ATOM 2654 C CA . PRO A 1 368 ? 3.553 -22.642 29.213 1.00 90.12 368 PRO A CA 1
ATOM 2655 C C . PRO A 1 368 ? 2.253 -22.906 28.449 1.00 90.12 368 PRO A C 1
ATOM 2657 O O . PRO A 1 368 ? 1.440 -23.744 28.844 1.00 90.12 368 PRO A O 1
ATOM 2660 N N . PHE A 1 369 ? 2.114 -22.279 27.285 1.00 92.25 369 PHE A N 1
ATOM 2661 C CA . PHE A 1 369 ? 1.135 -22.660 26.271 1.00 92.25 369 PHE A CA 1
ATOM 2662 C C . PHE A 1 369 ? 1.806 -22.803 24.905 1.00 92.25 369 PHE A C 1
ATOM 2664 O O . PHE A 1 369 ? 2.850 -22.210 24.645 1.00 92.25 369 PHE A O 1
ATOM 2671 N N . ASN A 1 370 ? 1.187 -23.605 24.038 1.00 92.38 370 ASN A N 1
ATOM 2672 C CA . ASN A 1 370 ? 1.576 -23.760 22.641 1.00 92.38 370 ASN A CA 1
ATOM 2673 C C . ASN A 1 370 ? 0.331 -23.623 21.770 1.00 92.38 370 ASN A C 1
ATOM 2675 O O . ASN A 1 370 ? -0.692 -24.252 22.054 1.00 92.38 370 ASN A O 1
ATOM 2679 N N . VAL A 1 371 ? 0.423 -22.838 20.704 1.00 95.31 371 VAL A N 1
ATOM 2680 C CA . VAL A 1 371 ? -0.688 -22.601 19.785 1.00 95.31 371 VAL A CA 1
ATOM 2681 C C . VAL A 1 371 ? -0.163 -22.473 18.354 1.00 95.31 371 VAL A C 1
ATOM 2683 O O . VAL A 1 371 ? 0.792 -21.749 18.088 1.00 95.31 371 VAL A O 1
ATOM 2686 N N . ALA A 1 372 ? -0.750 -23.231 17.430 1.00 91.62 372 ALA A N 1
ATOM 2687 C CA . ALA A 1 372 ? -0.451 -23.120 16.003 1.00 91.62 372 ALA A CA 1
ATOM 2688 C C . ALA A 1 372 ? -1.304 -22.017 15.368 1.00 91.62 372 ALA A C 1
ATOM 2690 O O . ALA A 1 372 ? -2.377 -21.699 15.884 1.00 91.62 372 ALA A O 1
ATOM 2691 N N . GLU A 1 373 ? -0.860 -21.465 14.239 1.00 91.75 373 GLU A N 1
ATOM 2692 C CA . GLU A 1 373 ? -1.636 -20.480 13.477 1.00 91.75 373 GLU A CA 1
ATOM 2693 C C . GLU A 1 373 ? -3.078 -20.959 13.212 1.00 91.75 373 GLU A C 1
ATOM 2695 O O . GLU A 1 373 ? -3.330 -22.135 12.935 1.00 91.75 373 GLU A O 1
ATOM 2700 N N . GLY A 1 374 ? -4.049 -20.057 13.388 1.00 88.00 374 GLY A N 1
ATOM 2701 C CA . GLY A 1 374 ? -5.480 -20.329 13.231 1.00 88.00 374 GLY A CA 1
ATOM 2702 C C . GLY A 1 374 ? -6.091 -21.223 14.317 1.00 88.00 374 GLY A C 1
ATOM 2703 O O . GLY A 1 374 ? -7.309 -21.398 14.348 1.00 88.00 374 GLY A O 1
ATOM 2704 N N . SER A 1 375 ? -5.279 -21.784 15.216 1.00 89.56 375 SER A N 1
ATOM 2705 C CA . SER A 1 375 ? -5.740 -22.623 16.321 1.00 89.56 375 SER A CA 1
ATOM 2706 C C . SER A 1 375 ? -5.980 -21.805 17.585 1.00 89.56 375 SER A C 1
ATOM 2708 O O . SER A 1 375 ? -5.422 -20.723 17.772 1.00 89.56 375 SER A O 1
ATOM 2710 N N . THR A 1 376 ? -6.783 -22.371 18.484 1.00 92.94 376 THR A N 1
ATOM 2711 C CA . THR A 1 376 ? -7.084 -21.795 19.795 1.00 92.94 376 THR A CA 1
ATOM 2712 C C . THR A 1 376 ? -6.599 -22.729 20.897 1.00 92.94 376 THR A C 1
ATOM 2714 O O . THR A 1 376 ? -6.983 -23.897 20.948 1.00 92.94 376 THR A O 1
ATOM 2717 N N . TRP A 1 377 ? -5.775 -22.204 21.798 1.00 95.56 377 TRP A N 1
ATOM 2718 C CA . TRP A 1 377 ? -5.457 -22.823 23.081 1.00 95.56 377 TRP A CA 1
ATOM 2719 C C . TRP A 1 377 ? -6.408 -22.281 24.157 1.00 95.56 377 TRP A C 1
ATOM 2721 O O . TRP A 1 377 ? -6.862 -21.143 24.067 1.00 95.56 377 TRP A O 1
ATOM 2731 N N . THR A 1 378 ? -6.761 -23.073 25.166 1.00 91.25 378 THR A N 1
ATOM 2732 C CA . THR A 1 378 ? -7.665 -22.648 26.250 1.00 91.25 378 THR A CA 1
ATOM 2733 C C . THR A 1 378 ? -7.083 -23.053 27.592 1.00 91.25 378 THR A C 1
ATOM 2735 O O . THR A 1 378 ? -6.615 -24.183 27.743 1.00 91.25 378 THR A O 1
ATOM 2738 N N . SER A 1 379 ? -7.110 -22.127 28.547 1.00 93.00 379 SER A N 1
ATOM 2739 C CA . SER A 1 379 ? -6.640 -22.356 29.906 1.00 93.00 379 SER A CA 1
ATOM 2740 C C . SER A 1 379 ? -7.576 -23.285 30.681 1.00 93.00 379 SER A C 1
ATOM 2742 O O . SER A 1 379 ? -8.732 -23.500 30.314 1.00 93.00 379 SER A O 1
ATOM 2744 N N . GLU A 1 380 ? -7.101 -23.793 31.816 1.00 88.00 380 GLU A N 1
ATOM 2745 C CA . GLU A 1 380 ? -8.002 -24.266 32.870 1.00 88.00 380 GLU A CA 1
ATOM 2746 C C . GLU A 1 380 ? -8.789 -23.094 33.496 1.00 88.00 380 GLU A C 1
ATOM 2748 O O . GLU A 1 380 ? -8.574 -21.925 33.159 1.00 88.00 380 GLU A O 1
ATOM 2753 N N . GLY A 1 381 ? -9.727 -23.411 34.391 1.00 88.62 381 GLY A N 1
ATOM 2754 C CA . GLY A 1 381 ? -10.502 -22.408 35.119 1.00 88.62 381 GLY A CA 1
ATOM 2755 C C . GLY A 1 381 ? -9.758 -21.882 36.348 1.00 88.62 381 GLY A C 1
ATOM 2756 O O . GLY A 1 381 ? -9.217 -22.665 37.126 1.00 88.62 381 GLY A O 1
ATOM 2757 N N . TYR A 1 382 ? -9.801 -20.569 36.555 1.00 89.38 382 TYR A N 1
ATOM 2758 C CA . TYR A 1 382 ? -9.239 -19.866 37.709 1.00 89.38 382 TYR A CA 1
ATOM 2759 C C . TYR A 1 382 ? -10.316 -19.061 38.437 1.00 89.38 382 TYR A C 1
ATOM 2761 O O . TYR A 1 382 ? -11.351 -18.733 37.860 1.00 89.38 382 TYR A O 1
ATOM 2769 N N . GLU A 1 383 ? -10.076 -18.752 39.712 1.00 87.88 383 GLU A N 1
ATOM 2770 C CA . GLU A 1 383 ? -11.024 -18.024 40.560 1.00 87.88 383 GLU A CA 1
ATOM 2771 C C . GLU A 1 383 ? -11.434 -16.686 39.927 1.00 87.88 383 GLU A C 1
ATOM 2773 O O . GLU A 1 383 ? -10.603 -15.929 39.412 1.00 87.88 383 GLU A O 1
ATOM 2778 N N . THR A 1 384 ? -12.725 -16.378 39.992 1.00 86.25 384 THR A N 1
ATOM 2779 C CA . THR A 1 384 ? -13.279 -15.097 39.549 1.00 86.25 384 THR A CA 1
ATOM 2780 C C . THR A 1 384 ? -12.573 -13.932 40.233 1.00 86.25 384 THR A C 1
ATOM 2782 O O . THR A 1 384 ? -12.379 -13.921 41.445 1.00 86.25 384 THR A O 1
ATOM 2785 N N . GLY A 1 385 ? -12.225 -12.912 39.453 1.00 84.00 385 GLY A N 1
ATOM 2786 C CA . GLY A 1 385 ? -11.478 -11.752 39.926 1.00 84.00 385 GLY A CA 1
ATOM 2787 C C . GLY A 1 385 ? -9.959 -11.905 39.828 1.00 84.00 385 GLY A C 1
ATOM 2788 O O . GLY A 1 385 ? -9.258 -10.930 40.090 1.00 84.00 385 GLY A O 1
ATOM 2789 N N . SER A 1 386 ? -9.443 -13.077 39.441 1.00 89.00 386 SER A N 1
ATOM 2790 C CA . SER A 1 386 ? -8.007 -13.256 39.200 1.00 89.00 386 SER A CA 1
ATOM 2791 C C . SER A 1 386 ? -7.539 -12.437 37.995 1.00 89.00 386 SER A C 1
ATOM 2793 O O . SER A 1 386 ? -8.252 -12.356 36.991 1.00 89.00 386 SER A O 1
ATOM 2795 N N . THR A 1 387 ? -6.338 -11.861 38.072 1.00 93.50 387 THR A N 1
ATOM 2796 C CA . THR A 1 387 ? -5.688 -11.163 36.955 1.00 93.50 387 THR A CA 1
ATOM 2797 C C . THR A 1 387 ? -4.814 -12.116 36.148 1.00 93.50 387 THR A C 1
ATOM 2799 O O . THR A 1 387 ? -4.141 -12.974 36.718 1.00 93.50 387 THR A O 1
ATOM 2802 N N . VAL A 1 388 ? -4.800 -11.953 34.826 1.00 94.25 388 VAL A N 1
ATOM 2803 C CA . VAL A 1 388 ? -4.033 -12.773 33.881 1.00 94.25 388 VAL A CA 1
ATOM 2804 C C . VAL A 1 388 ? -3.054 -11.893 33.114 1.00 94.25 388 VAL A C 1
ATOM 2806 O O . VAL A 1 388 ? -3.469 -10.932 32.474 1.00 94.25 388 VAL A O 1
ATOM 2809 N N . HIS A 1 389 ? -1.776 -12.263 33.142 1.00 95.19 389 HIS A N 1
ATOM 2810 C CA . HIS A 1 389 ? -0.718 -11.695 32.308 1.00 95.19 389 HIS A CA 1
ATOM 2811 C C . HIS A 1 389 ? -0.194 -12.764 31.348 1.00 95.19 389 HIS A C 1
ATOM 2813 O O . HIS A 1 389 ? 0.037 -13.900 31.766 1.00 95.19 389 HIS A O 1
ATOM 2819 N N . ILE A 1 390 ? -0.010 -12.414 30.079 1.00 97.25 390 ILE A N 1
ATOM 2820 C CA . ILE A 1 390 ? 0.431 -13.313 29.009 1.00 97.25 390 ILE A CA 1
ATOM 2821 C C . ILE A 1 390 ? 1.691 -12.736 28.364 1.00 97.25 390 ILE A C 1
ATOM 2823 O O . ILE A 1 390 ? 1.744 -11.557 28.025 1.00 97.25 390 ILE A O 1
ATOM 2827 N N . GLU A 1 391 ? 2.680 -13.587 28.135 1.00 95.94 391 GLU A N 1
ATOM 2828 C CA . GLU A 1 391 ? 3.893 -13.279 27.384 1.00 95.94 391 GLU A CA 1
ATOM 2829 C C . GLU A 1 391 ? 4.062 -14.317 26.272 1.00 95.94 391 GLU A C 1
ATOM 2831 O O . GLU A 1 391 ? 3.823 -15.507 26.476 1.00 95.94 391 GLU A O 1
ATOM 2836 N N . GLU A 1 392 ? 4.478 -13.893 25.080 1.00 96.25 392 GLU A N 1
ATOM 2837 C CA . GLU A 1 392 ? 4.913 -14.832 24.044 1.00 96.25 392 GLU A CA 1
ATOM 2838 C C . GLU A 1 392 ? 6.436 -14.983 24.099 1.00 96.25 392 GLU A C 1
ATOM 2840 O O . GLU A 1 392 ? 7.171 -14.012 24.286 1.00 96.25 392 GLU A O 1
ATOM 2845 N N . ILE A 1 393 ? 6.912 -16.206 23.884 1.00 92.69 393 ILE A N 1
ATOM 2846 C CA . ILE A 1 393 ? 8.310 -16.480 23.584 1.00 92.69 393 ILE A CA 1
ATOM 2847 C C . ILE A 1 393 ? 8.479 -16.301 22.074 1.00 92.69 393 ILE A C 1
ATOM 2849 O O . ILE A 1 393 ? 8.045 -17.151 21.294 1.00 92.69 393 ILE A O 1
ATOM 2853 N N . LEU A 1 394 ? 9.108 -15.192 21.674 1.00 90.62 394 LEU A N 1
ATOM 2854 C CA . LEU A 1 394 ? 9.292 -14.851 20.264 1.00 90.62 394 LEU A CA 1
ATOM 2855 C C . LEU A 1 394 ? 9.992 -16.002 19.509 1.00 90.62 394 LEU A C 1
ATOM 2857 O O . LEU A 1 394 ? 11.032 -16.485 19.979 1.00 90.62 394 LEU A O 1
ATOM 2861 N N . PRO A 1 395 ? 9.469 -16.446 18.351 1.00 91.56 395 PRO A N 1
ATOM 2862 C CA . PRO A 1 395 ? 10.110 -17.507 17.588 1.00 91.56 395 PRO A CA 1
ATOM 2863 C C . PRO A 1 395 ? 11.503 -17.088 17.102 1.00 91.56 395 PRO A C 1
ATOM 2865 O O . PRO A 1 395 ? 11.710 -15.966 16.648 1.00 91.56 395 PRO A O 1
ATOM 2868 N N . THR A 1 396 ? 12.464 -18.011 17.157 1.00 86.00 396 THR A N 1
ATOM 2869 C CA . THR A 1 396 ? 13.840 -17.785 16.672 1.00 86.00 396 THR A CA 1
ATOM 2870 C C . THR A 1 396 ? 14.083 -18.342 15.270 1.00 86.00 396 THR A C 1
ATOM 2872 O O . THR A 1 396 ? 15.220 -18.370 14.812 1.00 86.00 396 THR A O 1
ATOM 2875 N N . GLY A 1 397 ? 13.051 -18.870 14.615 1.00 85.56 397 GLY A N 1
ATOM 2876 C CA . GLY A 1 397 ? 13.165 -19.446 13.283 1.00 85.56 397 GLY A CA 1
ATOM 2877 C C . GLY A 1 397 ? 11.842 -19.419 12.513 1.00 85.56 397 GLY A C 1
ATOM 2878 O O . GLY A 1 397 ? 10.799 -19.133 13.111 1.00 85.56 397 GLY A O 1
ATOM 2879 N N . PRO A 1 398 ? 11.880 -19.738 11.209 1.00 91.38 398 PRO A N 1
ATOM 2880 C CA . PRO A 1 398 ? 13.097 -20.011 10.427 1.00 91.38 398 PRO A CA 1
ATOM 2881 C C . PRO A 1 398 ? 13.932 -18.743 10.176 1.00 91.38 398 PRO A C 1
ATOM 2883 O O . PRO A 1 398 ? 13.416 -17.638 10.293 1.00 91.38 398 PRO A O 1
ATOM 2886 N N . SER A 1 399 ? 15.229 -18.885 9.867 1.00 91.06 399 SER A N 1
ATOM 2887 C CA . SER A 1 399 ? 16.159 -17.744 9.691 1.00 91.06 399 SER A CA 1
ATOM 2888 C C . SER A 1 399 ? 15.809 -16.837 8.508 1.00 91.06 399 SER A C 1
ATOM 2890 O O . SER A 1 399 ? 16.226 -15.683 8.457 1.00 91.06 399 SER A O 1
ATOM 2892 N N . SER A 1 400 ? 15.019 -17.357 7.571 1.00 93.50 400 SER A N 1
ATOM 2893 C CA . SER A 1 400 ? 14.425 -16.612 6.466 1.00 93.50 400 SER A CA 1
ATOM 2894 C C . SER A 1 400 ? 13.335 -15.636 6.911 1.00 93.50 400 SER A C 1
ATOM 2896 O O . SER A 1 400 ? 12.881 -14.846 6.092 1.00 93.50 400 SER A O 1
ATOM 2898 N N . ILE A 1 401 ? 12.899 -15.660 8.174 1.00 95.62 401 ILE A N 1
ATOM 2899 C CA . ILE A 1 401 ? 11.821 -14.816 8.690 1.00 95.62 401 ILE A CA 1
ATOM 2900 C C . ILE A 1 401 ? 12.303 -14.002 9.889 1.00 95.62 401 ILE A C 1
ATOM 2902 O O . ILE A 1 401 ? 12.828 -14.534 10.866 1.00 95.62 401 ILE A O 1
ATOM 2906 N N . ILE A 1 402 ? 12.039 -12.700 9.840 1.00 94.31 402 ILE A N 1
ATOM 2907 C CA . ILE A 1 402 ? 12.154 -11.790 10.974 1.00 94.31 402 ILE A CA 1
ATOM 2908 C C . ILE A 1 402 ? 10.780 -11.686 11.633 1.00 94.31 402 ILE A C 1
ATOM 2910 O O . ILE A 1 402 ? 9.807 -11.248 11.015 1.00 94.31 402 ILE A O 1
ATOM 2914 N N . TRP A 1 403 ? 10.708 -12.077 12.905 1.00 95.38 403 TRP A N 1
ATOM 2915 C CA . TRP A 1 403 ? 9.497 -11.963 13.710 1.00 95.38 403 TRP A CA 1
ATOM 2916 C C . TRP A 1 403 ? 9.457 -10.624 14.443 1.00 95.38 403 TRP A C 1
ATOM 2918 O O . TRP A 1 403 ? 10.350 -10.304 15.228 1.00 95.38 403 TRP A O 1
ATOM 2928 N N . ALA A 1 404 ? 8.395 -9.852 14.220 1.00 94.75 404 ALA A N 1
ATOM 2929 C CA . ALA A 1 404 ? 8.127 -8.661 15.016 1.00 94.75 404 ALA A CA 1
ATOM 2930 C C . ALA A 1 404 ? 7.642 -9.033 16.426 1.00 94.75 404 ALA A C 1
ATOM 2932 O O . ALA A 1 404 ? 7.162 -10.145 16.661 1.00 94.75 404 ALA A O 1
ATOM 2933 N N . ALA A 1 405 ? 7.712 -8.071 17.349 1.00 93.62 405 ALA A N 1
ATOM 2934 C CA . ALA A 1 405 ? 7.150 -8.235 18.685 1.00 93.62 405 ALA A CA 1
ATOM 2935 C C . ALA A 1 405 ? 5.652 -8.618 18.618 1.00 93.62 405 ALA A C 1
ATOM 2937 O O . ALA A 1 405 ? 4.921 -8.073 17.784 1.00 93.62 405 ALA A O 1
ATOM 2938 N N . PRO A 1 406 ? 5.187 -9.536 19.484 1.00 95.31 406 PRO A N 1
ATOM 2939 C CA . PRO A 1 406 ? 3.799 -9.978 19.499 1.00 95.31 406 PRO A CA 1
ATOM 2940 C C . PRO A 1 406 ? 2.839 -8.856 19.871 1.00 95.31 406 PRO A C 1
ATOM 2942 O O . PRO A 1 406 ? 3.131 -8.012 20.720 1.00 95.31 406 PRO A O 1
ATOM 2945 N N . VAL A 1 407 ? 1.637 -8.925 19.309 1.00 94.88 407 VAL A N 1
ATOM 2946 C CA . VAL A 1 407 ? 0.514 -8.070 19.688 1.00 94.88 407 VAL A CA 1
ATOM 2947 C C . VAL A 1 407 ? -0.607 -8.938 20.241 1.00 94.88 407 VAL A C 1
ATOM 2949 O O . VAL A 1 407 ? -1.087 -9.854 19.573 1.00 94.88 407 VAL A O 1
ATOM 2952 N N . PHE A 1 408 ? -1.050 -8.630 21.457 1.00 93.44 408 PHE A N 1
ATOM 2953 C CA . PHE A 1 408 ? -2.214 -9.258 22.074 1.00 93.44 408 PHE A CA 1
ATOM 2954 C C . PHE A 1 408 ? -3.434 -8.348 21.934 1.00 93.44 408 PHE A C 1
ATOM 2956 O O . PHE A 1 408 ? -3.353 -7.157 22.227 1.00 93.44 408 PHE A O 1
ATOM 2963 N N . SER A 1 409 ? -4.590 -8.902 21.555 1.00 92.69 409 SER A N 1
ATOM 2964 C CA . SER A 1 409 ? -5.851 -8.138 21.522 1.00 92.69 409 SER A CA 1
ATOM 2965 C C . SER A 1 409 ? -6.272 -7.630 22.906 1.00 92.69 409 SER A C 1
ATOM 2967 O O . SER A 1 409 ? -6.991 -6.642 23.020 1.00 92.69 409 SER A O 1
ATOM 2969 N N . THR A 1 410 ? -5.849 -8.326 23.961 1.00 90.94 410 THR A N 1
ATOM 2970 C CA . THR A 1 410 ? -5.956 -7.905 25.358 1.00 90.94 410 THR A CA 1
ATOM 2971 C C . THR A 1 410 ? -4.893 -8.633 26.184 1.00 90.94 410 THR A C 1
ATOM 2973 O O . THR A 1 410 ? -4.562 -9.782 25.892 1.00 90.94 410 THR A O 1
ATOM 2976 N N . ASN A 1 411 ? -4.347 -7.965 27.196 1.00 92.00 411 ASN A N 1
ATOM 2977 C CA . ASN A 1 411 ? -3.415 -8.518 28.175 1.00 92.00 411 ASN A CA 1
ATOM 2978 C C . ASN A 1 411 ? -3.675 -7.831 29.525 1.00 92.00 411 ASN A C 1
ATOM 2980 O O . ASN A 1 411 ? -4.327 -6.785 29.547 1.00 92.00 411 ASN A O 1
ATOM 2984 N N . ASP A 1 412 ? -3.207 -8.408 30.631 1.00 92.75 412 ASP A N 1
ATOM 2985 C CA . ASP A 1 412 ? -3.419 -7.863 31.982 1.00 92.75 412 ASP A CA 1
ATOM 2986 C C . ASP A 1 412 ? -4.909 -7.674 32.339 1.00 92.75 412 ASP A C 1
ATOM 2988 O O . ASP A 1 412 ? -5.334 -6.632 32.845 1.00 92.75 412 ASP A O 1
ATOM 2992 N N . PHE A 1 413 ? -5.733 -8.688 32.057 1.00 90.12 413 PHE A N 1
ATOM 2993 C CA . PHE A 1 413 ? -7.188 -8.649 32.257 1.00 90.12 413 PHE A CA 1
ATOM 2994 C C . PHE A 1 413 ? -7.642 -9.445 33.487 1.00 90.12 413 PHE A C 1
ATOM 2996 O O . PHE A 1 413 ? -6.895 -10.244 34.044 1.00 90.12 413 PHE A O 1
ATOM 3003 N N . ILE A 1 414 ? -8.894 -9.236 33.908 1.00 90.12 414 ILE A N 1
ATOM 3004 C CA . ILE A 1 414 ? -9.520 -9.919 35.051 1.00 90.12 414 ILE A CA 1
ATOM 3005 C C . ILE A 1 414 ? -10.515 -10.971 34.553 1.00 90.12 414 ILE A C 1
ATOM 3007 O O . ILE A 1 414 ? -11.290 -10.708 33.633 1.00 90.12 414 ILE A O 1
ATOM 3011 N N . LEU A 1 415 ? -10.534 -12.143 35.187 1.00 88.12 415 LEU A N 1
ATOM 3012 C CA . LEU A 1 415 ? -11.489 -13.210 34.885 1.00 88.12 415 LEU A CA 1
ATOM 3013 C C . LEU A 1 415 ? -12.855 -12.967 35.537 1.00 88.12 415 LEU A C 1
ATOM 3015 O O . LEU A 1 415 ? -12.944 -12.669 36.729 1.00 88.12 415 LEU A O 1
ATOM 3019 N N . GLY A 1 416 ? -13.925 -13.125 34.756 1.00 83.00 416 GLY A N 1
ATOM 3020 C CA . GLY A 1 416 ? -15.307 -13.091 35.237 1.00 83.00 416 GLY A CA 1
ATOM 3021 C C . GLY A 1 416 ? -15.866 -14.488 35.522 1.00 83.00 416 GLY A C 1
ATOM 3022 O O . GLY A 1 416 ? -15.392 -15.477 34.960 1.00 83.00 416 GLY A O 1
ATOM 3023 N N . ASP A 1 417 ? -16.911 -14.551 36.343 1.00 83.94 417 ASP A N 1
ATOM 3024 C CA . ASP A 1 417 ? -17.578 -15.802 36.720 1.00 83.94 417 ASP A CA 1
ATOM 3025 C C . ASP A 1 417 ? -18.215 -16.512 35.518 1.00 83.94 417 ASP A C 1
ATOM 3027 O O . ASP A 1 417 ? -18.939 -15.887 34.744 1.00 83.94 417 ASP A O 1
ATOM 3031 N N . GLU A 1 418 ? -17.915 -17.802 35.348 1.00 80.19 418 GLU A N 1
ATOM 3032 C CA . GLU A 1 418 ? -18.367 -18.656 34.240 1.00 80.19 418 GLU A CA 1
ATOM 3033 C C . GLU A 1 418 ? -18.123 -18.059 32.835 1.00 80.19 418 GLU A C 1
ATOM 3035 O O . GLU A 1 418 ? -18.810 -18.394 31.866 1.00 80.19 418 GLU A O 1
ATOM 3040 N N . THR A 1 419 ? -17.120 -17.184 32.694 1.00 82.50 419 THR A N 1
ATOM 3041 C CA . THR A 1 419 ? -16.758 -16.561 31.409 1.00 82.50 419 THR A CA 1
ATOM 3042 C C . THR A 1 419 ? -15.447 -17.096 30.844 1.00 82.50 419 THR A C 1
ATOM 3044 O O . THR A 1 419 ? -14.573 -17.562 31.572 1.00 82.50 419 THR A O 1
ATOM 3047 N N . THR A 1 420 ? -15.295 -17.016 29.520 1.00 88.56 420 THR A N 1
ATOM 3048 C CA . THR A 1 420 ? -14.016 -17.242 28.835 1.00 88.56 420 THR A CA 1
ATOM 3049 C C . THR A 1 420 ? -13.596 -15.975 28.101 1.00 88.56 420 THR A C 1
ATOM 3051 O O . THR A 1 420 ? -14.294 -15.534 27.188 1.00 88.56 420 THR A O 1
ATOM 3054 N N . VAL A 1 421 ? -12.464 -15.387 28.490 1.00 87.06 421 VAL A N 1
ATOM 3055 C CA . VAL A 1 421 ? -11.888 -14.221 27.803 1.00 87.06 421 VAL A CA 1
ATOM 3056 C C . VAL A 1 421 ? -11.147 -14.688 26.552 1.00 87.06 421 VAL A C 1
ATOM 3058 O O . VAL A 1 421 ? -10.203 -15.470 26.641 1.00 87.06 421 VAL A O 1
ATOM 3061 N N . ALA A 1 422 ? -11.565 -14.215 25.380 1.00 92.06 422 ALA A N 1
ATOM 3062 C CA . ALA A 1 422 ? -10.892 -14.523 24.124 1.00 92.06 422 ALA A CA 1
ATOM 3063 C C . ALA A 1 422 ? -9.762 -13.520 23.845 1.00 92.06 422 ALA A C 1
ATOM 3065 O O . ALA A 1 422 ? -9.994 -12.316 23.743 1.00 92.06 422 ALA A O 1
ATOM 3066 N N . VAL A 1 423 ? -8.545 -14.033 23.685 1.00 96.56 423 VAL A N 1
ATOM 3067 C CA . VAL A 1 423 ? -7.326 -13.293 23.357 1.00 96.56 423 VAL A CA 1
ATOM 3068 C C . VAL A 1 423 ? -6.857 -13.723 21.972 1.00 96.56 423 VAL A C 1
ATOM 3070 O O . VAL A 1 423 ? -6.782 -14.914 21.682 1.00 96.56 423 VAL A O 1
ATOM 3073 N N . THR A 1 424 ? -6.516 -12.769 21.113 1.00 96.94 424 THR A N 1
ATOM 3074 C CA . THR A 1 424 ? -5.804 -13.038 19.858 1.00 96.94 424 THR A CA 1
ATOM 3075 C C . THR A 1 424 ? -4.342 -12.655 20.033 1.00 96.94 424 THR A C 1
ATOM 3077 O O . THR A 1 424 ? -4.060 -11.525 20.424 1.00 96.94 424 THR A O 1
ATOM 3080 N N . LEU A 1 425 ? -3.435 -13.595 19.764 1.00 97.94 425 LEU A N 1
ATOM 3081 C CA . LEU A 1 425 ? -1.988 -13.388 19.719 1.00 97.94 425 LEU A CA 1
ATOM 3082 C C . LEU A 1 425 ? -1.552 -13.290 18.254 1.00 97.94 425 LEU A C 1
ATOM 3084 O O . LEU A 1 425 ? -1.542 -14.290 17.527 1.00 97.94 425 LEU A O 1
ATOM 3088 N N . THR A 1 426 ? -1.174 -12.090 17.831 1.00 97.50 426 THR A N 1
ATOM 3089 C CA . THR A 1 426 ? -0.759 -11.790 16.460 1.00 97.50 426 THR A CA 1
ATOM 3090 C C . THR A 1 426 ? 0.751 -11.614 16.385 1.00 97.50 426 THR A C 1
ATOM 3092 O O . THR A 1 426 ? 1.318 -10.822 17.133 1.00 97.50 426 THR A O 1
ATOM 3095 N N . ASN A 1 427 ? 1.392 -12.312 15.444 1.00 96.50 427 ASN A N 1
ATOM 3096 C CA . ASN A 1 427 ? 2.793 -12.074 15.087 1.00 96.50 427 ASN A CA 1
ATOM 3097 C C . ASN A 1 427 ? 2.876 -11.625 13.637 1.00 96.50 427 ASN A C 1
ATOM 3099 O O . ASN A 1 427 ? 2.114 -12.106 12.802 1.00 96.50 427 ASN A O 1
ATOM 3103 N N . ARG A 1 428 ? 3.822 -10.736 13.341 1.00 95.62 428 ARG A N 1
ATOM 3104 C CA . ARG A 1 428 ? 4.157 -10.356 11.970 1.00 95.62 428 ARG A CA 1
ATOM 3105 C C . ARG A 1 428 ? 5.458 -11.031 11.555 1.00 95.62 428 ARG A C 1
ATOM 3107 O O . ARG A 1 428 ? 6.425 -11.001 12.317 1.00 95.62 428 ARG A O 1
ATOM 3114 N N . ALA A 1 429 ? 5.442 -11.628 10.371 1.00 95.75 429 ALA A N 1
ATOM 3115 C CA . ALA A 1 429 ? 6.559 -12.301 9.732 1.00 95.75 429 ALA A CA 1
ATOM 3116 C C . ALA A 1 429 ? 6.984 -11.521 8.485 1.00 95.75 429 ALA A C 1
ATOM 3118 O O . ALA A 1 429 ? 6.225 -11.438 7.515 1.00 95.75 429 ALA A O 1
ATOM 3119 N N . THR A 1 430 ? 8.205 -10.993 8.500 1.00 95.06 430 THR A N 1
ATOM 3120 C CA . THR A 1 430 ? 8.814 -10.312 7.352 1.00 95.06 430 THR A CA 1
ATOM 3121 C C . THR A 1 430 ? 9.948 -11.164 6.800 1.00 95.06 430 THR A C 1
ATOM 3123 O O . THR A 1 430 ? 10.696 -11.767 7.567 1.00 95.06 430 THR A O 1
ATOM 3126 N N . LEU A 1 431 ? 10.087 -11.230 5.474 1.00 94.94 431 LEU A N 1
ATOM 3127 C CA . LEU A 1 431 ? 11.177 -11.971 4.848 1.00 94.94 431 LEU A CA 1
ATOM 3128 C C . LEU A 1 431 ? 12.526 -11.334 5.210 1.00 94.94 431 LEU A C 1
ATOM 3130 O O . LEU A 1 431 ? 12.733 -10.141 4.991 1.00 94.94 431 LEU A O 1
ATOM 3134 N N . ASN A 1 432 ? 13.441 -12.138 5.740 1.00 95.44 432 ASN A N 1
ATOM 3135 C CA . ASN A 1 432 ? 14.824 -11.748 5.955 1.00 95.44 432 ASN A CA 1
ATOM 3136 C C . ASN A 1 432 ? 15.585 -11.813 4.626 1.00 95.44 432 ASN A C 1
ATOM 3138 O O . ASN A 1 432 ? 15.486 -12.807 3.898 1.00 95.44 432 ASN A O 1
ATOM 3142 N N . THR A 1 433 ? 16.349 -10.771 4.306 1.00 95.94 433 THR A N 1
ATOM 3143 C CA . THR A 1 433 ? 17.059 -10.672 3.026 1.00 95.94 433 THR A CA 1
ATOM 3144 C C . THR A 1 433 ? 18.518 -10.292 3.205 1.00 95.94 433 THR A C 1
ATOM 3146 O O . THR A 1 433 ? 18.828 -9.405 3.994 1.00 95.94 433 THR A O 1
ATOM 3149 N N . GLY A 1 434 ? 19.380 -10.893 2.393 1.00 96.69 434 GLY A N 1
ATOM 3150 C CA . GLY A 1 434 ? 20.800 -10.578 2.287 1.00 96.69 434 GLY A CA 1
ATOM 3151 C C . GLY A 1 434 ? 21.223 -10.323 0.844 1.00 96.69 434 GLY A C 1
ATOM 3152 O O . GLY A 1 434 ? 20.393 -10.241 -0.064 1.00 96.69 434 GLY A O 1
ATOM 3153 N N . VAL A 1 435 ? 22.530 -10.202 0.624 1.00 96.94 435 VAL A N 1
ATOM 3154 C CA . VAL A 1 435 ? 23.122 -9.969 -0.702 1.00 96.94 435 VAL A CA 1
ATOM 3155 C C . VAL A 1 435 ? 24.385 -10.808 -0.890 1.00 96.94 435 VAL A C 1
ATOM 3157 O O . VAL A 1 435 ? 24.995 -11.267 0.074 1.00 96.94 435 VAL A O 1
ATOM 3160 N N . PHE A 1 436 ? 24.802 -10.996 -2.139 1.00 97.69 436 PHE A N 1
ATOM 3161 C CA . PHE A 1 436 ? 26.138 -11.486 -2.472 1.00 97.69 436 PHE A CA 1
ATOM 3162 C C . PHE A 1 436 ? 26.825 -10.510 -3.426 1.00 97.69 436 PHE A C 1
ATOM 3164 O O . PHE A 1 436 ? 26.179 -9.684 -4.071 1.00 97.69 436 PHE A O 1
ATOM 3171 N N . GLU A 1 437 ? 28.144 -10.597 -3.513 1.00 98.00 437 GLU A N 1
ATOM 3172 C CA . GLU A 1 437 ? 28.950 -9.736 -4.371 1.00 98.00 437 GLU A CA 1
ATOM 3173 C C . GLU A 1 437 ? 29.648 -10.556 -5.446 1.00 98.00 437 GLU A C 1
ATOM 3175 O O . GLU A 1 437 ? 30.027 -11.705 -5.220 1.00 98.00 437 GLU A O 1
ATOM 3180 N N . ALA A 1 438 ? 29.860 -9.970 -6.619 1.00 98.31 438 ALA A N 1
ATOM 3181 C CA . ALA A 1 438 ? 30.600 -10.604 -7.695 1.00 98.31 438 ALA A CA 1
ATOM 3182 C C . ALA A 1 438 ? 31.512 -9.618 -8.434 1.00 98.31 438 ALA A C 1
ATOM 3184 O O . ALA A 1 438 ? 31.202 -8.438 -8.550 1.00 98.31 438 ALA A O 1
ATOM 3185 N N . SER A 1 439 ? 32.633 -10.103 -8.967 1.00 97.88 439 SER A N 1
ATOM 3186 C CA . SER A 1 439 ? 33.528 -9.322 -9.830 1.00 97.88 439 SER A CA 1
ATOM 3187 C C . SER A 1 439 ? 34.063 -10.147 -10.997 1.00 97.88 439 SER A C 1
ATOM 3189 O O . SER A 1 439 ? 34.136 -11.383 -10.937 1.00 97.88 439 SER A O 1
ATOM 3191 N N . LYS A 1 440 ? 34.445 -9.461 -12.081 1.00 98.06 440 LYS A N 1
ATOM 3192 C CA . LYS A 1 440 ? 35.008 -10.094 -13.279 1.00 98.06 440 LYS A CA 1
ATOM 3193 C C . LYS A 1 440 ? 36.530 -10.073 -13.278 1.00 98.06 440 LYS A C 1
ATOM 3195 O O . LYS A 1 440 ? 37.160 -9.087 -12.918 1.00 98.06 440 LYS A O 1
ATOM 3200 N N . VAL A 1 441 ? 37.124 -11.149 -13.783 1.00 98.06 441 VAL A N 1
ATOM 3201 C CA . VAL A 1 441 ? 38.529 -11.181 -14.195 1.00 98.06 441 VAL A CA 1
ATOM 3202 C C . VAL A 1 441 ? 38.611 -11.668 -15.637 1.00 98.06 441 VAL A C 1
ATOM 3204 O O . VAL A 1 441 ? 38.099 -12.738 -15.969 1.00 98.06 441 VAL A O 1
ATOM 3207 N N . VAL A 1 442 ? 39.282 -10.902 -16.496 1.00 97.62 442 VAL A N 1
ATOM 3208 C CA . VAL A 1 442 ? 39.642 -11.320 -17.857 1.00 97.62 442 VAL A CA 1
ATOM 3209 C C . VAL A 1 442 ? 41.139 -11.624 -17.893 1.00 97.62 442 VAL A C 1
ATOM 3211 O O . VAL A 1 442 ? 41.970 -10.783 -17.560 1.00 97.62 442 VAL A O 1
ATOM 3214 N N . ALA A 1 443 ? 41.489 -12.847 -18.276 1.00 95.06 443 ALA A N 1
ATOM 3215 C CA . ALA A 1 443 ? 42.854 -13.362 -18.311 1.00 95.06 443 ALA A CA 1
ATOM 3216 C C . ALA A 1 443 ? 43.212 -13.916 -19.701 1.00 95.06 443 ALA A C 1
ATOM 3218 O O . ALA A 1 443 ? 42.357 -14.053 -20.572 1.00 95.06 443 ALA A O 1
ATOM 3219 N N . GLY A 1 444 ? 44.481 -14.278 -19.899 1.00 95.75 444 GLY A N 1
ATOM 3220 C CA . GLY A 1 444 ? 44.989 -14.839 -21.157 1.00 95.75 444 GLY A CA 1
ATOM 3221 C C . GLY A 1 444 ? 45.679 -13.812 -22.058 1.00 95.75 444 GLY A C 1
ATOM 3222 O O . GLY A 1 444 ? 45.668 -12.613 -21.785 1.00 95.75 444 GLY A O 1
ATOM 3223 N N . ASP A 1 445 ? 46.337 -14.289 -23.114 1.00 94.81 445 ASP A N 1
ATOM 3224 C CA . ASP A 1 445 ? 47.108 -13.447 -24.041 1.00 94.81 445 ASP A CA 1
ATOM 3225 C C . ASP A 1 445 ? 46.227 -12.608 -24.982 1.00 94.81 445 ASP A C 1
ATOM 3227 O O . ASP A 1 445 ? 46.708 -11.630 -25.553 1.00 94.81 445 ASP A O 1
ATOM 3231 N N . GLY A 1 446 ? 44.934 -12.935 -25.086 1.00 93.19 446 GLY A N 1
ATOM 3232 C CA . GLY A 1 446 ? 43.929 -12.142 -25.789 1.00 93.19 446 GLY A CA 1
ATOM 3233 C C . GLY A 1 446 ? 43.206 -11.110 -24.920 1.00 93.19 446 GLY A C 1
ATOM 3234 O O . GLY A 1 446 ? 42.397 -10.362 -25.456 1.00 93.19 446 GLY A O 1
ATOM 3235 N N . ALA A 1 447 ? 43.469 -11.033 -23.608 1.00 93.69 447 ALA A N 1
ATOM 3236 C CA . ALA A 1 447 ? 42.694 -10.200 -22.676 1.00 93.69 447 ALA A CA 1
ATOM 3237 C C . ALA A 1 447 ? 42.616 -8.713 -23.073 1.00 93.69 447 ALA A C 1
ATOM 3239 O O . ALA A 1 447 ? 41.585 -8.081 -22.876 1.00 93.69 447 ALA A O 1
ATOM 3240 N N . SER A 1 448 ? 43.666 -8.167 -23.696 1.00 92.56 448 SER A N 1
ATOM 3241 C CA . SER A 1 448 ? 43.708 -6.772 -24.164 1.00 92.56 448 SER A CA 1
ATOM 3242 C C . SER A 1 448 ? 42.758 -6.455 -25.325 1.00 92.56 448 SER A C 1
ATOM 3244 O O . SER A 1 448 ? 42.632 -5.291 -25.699 1.00 92.56 448 SER A O 1
ATOM 3246 N N . LEU A 1 449 ? 42.114 -7.466 -25.918 1.00 94.25 449 LEU A N 1
ATOM 3247 C CA . LEU A 1 449 ? 41.066 -7.288 -26.925 1.00 94.25 449 LEU A CA 1
ATOM 3248 C C . LEU A 1 449 ? 39.696 -6.975 -26.309 1.00 94.25 449 LEU A C 1
ATOM 3250 O O . LEU A 1 449 ? 38.777 -6.605 -27.037 1.00 94.25 449 LEU A O 1
ATOM 3254 N N . VAL A 1 450 ? 39.547 -7.141 -24.995 1.00 95.00 450 VAL A N 1
ATOM 3255 C CA . VAL A 1 450 ? 38.309 -6.874 -24.263 1.00 95.00 450 VAL A CA 1
ATOM 3256 C C . VAL A 1 450 ? 38.374 -5.453 -23.720 1.00 95.00 450 VAL A C 1
ATOM 3258 O O . VAL A 1 450 ? 39.338 -5.092 -23.050 1.00 95.00 450 VAL A O 1
ATOM 3261 N N . ALA A 1 451 ? 37.371 -4.635 -24.035 1.00 93.00 451 ALA A N 1
ATOM 3262 C CA . ALA A 1 451 ? 37.272 -3.293 -23.477 1.00 93.00 451 ALA A CA 1
ATOM 3263 C C . ALA A 1 451 ? 36.940 -3.360 -21.979 1.00 93.00 451 ALA A C 1
ATOM 3265 O O . ALA A 1 451 ? 36.200 -4.244 -21.552 1.00 93.00 451 ALA A O 1
ATOM 3266 N N . ASP A 1 452 ? 37.462 -2.421 -21.189 1.00 89.31 452 ASP A N 1
ATOM 3267 C CA . ASP A 1 452 ? 37.259 -2.386 -19.733 1.00 89.31 452 ASP A CA 1
ATOM 3268 C C . ASP A 1 452 ? 35.770 -2.255 -19.340 1.00 89.31 452 ASP A C 1
ATOM 3270 O O . ASP A 1 452 ? 35.364 -2.725 -18.277 1.00 89.31 452 ASP A O 1
ATOM 3274 N N . ASP A 1 453 ? 34.949 -1.656 -20.206 1.00 90.50 453 ASP A N 1
ATOM 3275 C CA . ASP A 1 453 ? 33.497 -1.496 -20.061 1.00 90.50 453 ASP A CA 1
ATOM 3276 C C . ASP A 1 453 ? 32.680 -2.639 -20.693 1.00 90.50 453 ASP A C 1
ATOM 3278 O O . ASP A 1 453 ? 31.450 -2.584 -20.709 1.00 90.50 453 ASP A O 1
ATOM 3282 N N . ALA A 1 454 ? 33.331 -3.691 -21.203 1.00 94.56 454 ALA A N 1
ATOM 3283 C CA . ALA A 1 454 ? 32.630 -4.872 -21.694 1.00 94.56 454 ALA A CA 1
ATOM 3284 C C . ALA A 1 454 ? 31.920 -5.596 -20.541 1.00 94.56 454 ALA A C 1
ATOM 3286 O O . ALA A 1 454 ? 32.514 -5.852 -19.491 1.00 94.56 454 ALA A O 1
ATOM 3287 N N . VAL A 1 455 ? 30.658 -5.963 -20.767 1.00 95.88 455 VAL A N 1
ATOM 3288 C CA . VAL A 1 455 ? 29.775 -6.555 -19.756 1.00 95.88 455 VAL A CA 1
ATOM 3289 C C . VAL A 1 455 ? 29.663 -8.067 -19.939 1.00 95.88 455 VAL A C 1
ATOM 3291 O O . VAL A 1 455 ? 29.411 -8.563 -21.037 1.00 95.88 455 VAL A O 1
ATOM 3294 N N . PHE A 1 456 ? 29.788 -8.798 -18.835 1.00 97.62 456 PHE A N 1
ATOM 3295 C CA . PHE A 1 456 ? 29.555 -10.236 -18.734 1.00 97.62 456 PHE A CA 1
ATOM 3296 C C . PHE A 1 456 ? 28.364 -10.498 -17.811 1.00 97.62 456 PHE A C 1
ATOM 3298 O O . PHE A 1 456 ? 28.264 -9.871 -16.761 1.00 97.62 456 PHE A O 1
ATOM 3305 N N . LEU A 1 457 ? 27.473 -11.428 -18.167 1.00 97.00 457 LEU A N 1
ATOM 3306 C CA . LEU A 1 457 ? 26.312 -11.743 -17.329 1.00 97.00 457 LEU A CA 1
ATOM 3307 C C . LEU A 1 457 ? 26.553 -12.979 -16.467 1.00 97.00 457 LEU A C 1
ATOM 3309 O O . LEU A 1 457 ? 26.695 -14.086 -16.991 1.00 97.00 457 LEU A O 1
ATOM 3313 N N . LEU A 1 458 ? 26.541 -12.786 -15.150 1.00 98.38 458 LEU A N 1
ATOM 3314 C CA . LEU A 1 458 ? 26.482 -13.859 -14.164 1.00 98.38 458 LEU A CA 1
ATOM 3315 C C . LEU A 1 458 ? 25.019 -14.118 -13.802 1.00 98.38 458 LEU A C 1
ATOM 3317 O O . LEU A 1 458 ? 24.417 -13.343 -13.067 1.00 98.38 458 LEU A O 1
ATOM 3321 N N . GLU A 1 459 ? 24.454 -15.199 -14.316 1.00 98.06 459 GLU A N 1
ATOM 3322 C CA . GLU A 1 459 ? 23.098 -15.655 -14.029 1.00 98.06 459 GLU A CA 1
ATOM 3323 C C . GLU A 1 459 ? 23.076 -16.481 -12.737 1.00 98.06 459 GLU A C 1
ATOM 3325 O O . GLU A 1 459 ? 24.026 -17.206 -12.417 1.00 98.06 459 GLU A O 1
ATOM 3330 N N . TYR A 1 460 ? 21.980 -16.378 -11.995 1.00 98.25 460 TYR A N 1
ATOM 3331 C CA . TYR A 1 460 ? 21.726 -17.191 -10.818 1.00 98.25 460 TYR A CA 1
ATOM 3332 C C . TYR A 1 460 ? 20.275 -17.658 -10.757 1.00 98.25 460 TYR A C 1
ATOM 3334 O O . TYR A 1 460 ? 19.363 -16.946 -11.177 1.00 98.25 460 TYR A O 1
ATOM 3342 N N . ASP A 1 461 ? 20.062 -18.830 -10.172 1.00 97.50 461 ASP A N 1
ATOM 3343 C CA . ASP A 1 461 ? 18.747 -19.367 -9.831 1.00 97.50 461 ASP A CA 1
ATOM 3344 C C . ASP A 1 461 ? 18.777 -20.044 -8.459 1.00 97.50 461 ASP A C 1
ATOM 3346 O O . ASP A 1 461 ? 19.820 -20.521 -8.012 1.00 97.50 461 ASP A O 1
ATOM 3350 N N . TYR A 1 462 ? 17.644 -20.057 -7.765 1.00 98.06 462 TYR A N 1
ATOM 3351 C CA . TYR A 1 462 ? 17.478 -20.752 -6.495 1.00 98.06 462 TYR A CA 1
ATOM 3352 C C . TYR A 1 462 ? 16.074 -21.369 -6.399 1.00 98.06 462 TYR A C 1
ATOM 3354 O O . TYR A 1 462 ? 15.095 -20.778 -6.865 1.00 98.06 462 TYR A O 1
ATOM 3362 N N . PRO A 1 463 ? 15.944 -22.565 -5.799 1.00 96.81 463 PRO A N 1
ATOM 3363 C CA . PRO A 1 463 ? 14.646 -23.185 -5.565 1.00 96.81 463 PRO A CA 1
ATOM 3364 C C . PRO A 1 463 ? 13.879 -22.468 -4.444 1.00 96.81 463 PRO A C 1
ATOM 3366 O O . PRO A 1 463 ? 14.462 -21.721 -3.659 1.00 96.81 463 PRO A O 1
ATOM 3369 N N . ALA A 1 464 ? 12.578 -22.749 -4.341 1.00 94.06 464 ALA A N 1
ATOM 3370 C CA . ALA A 1 464 ? 11.764 -22.303 -3.214 1.00 94.06 464 ALA A CA 1
ATOM 3371 C C . ALA A 1 464 ? 12.311 -22.866 -1.893 1.00 94.06 464 ALA A C 1
ATOM 3373 O O . ALA A 1 464 ? 12.812 -23.997 -1.849 1.00 94.06 464 ALA A O 1
ATOM 3374 N N . GLY A 1 465 ? 12.190 -22.080 -0.829 1.00 91.12 465 GLY A N 1
ATOM 3375 C CA . GLY A 1 465 ? 12.631 -22.418 0.518 1.00 91.12 465 GLY A CA 1
ATOM 3376 C C . GLY A 1 465 ? 11.569 -22.101 1.565 1.00 91.12 465 GLY A C 1
ATOM 3377 O O . GLY A 1 465 ? 10.407 -21.846 1.256 1.00 91.12 465 GLY A O 1
ATOM 3378 N N . GLU A 1 466 ? 11.952 -22.149 2.838 1.00 89.31 466 GLU A N 1
ATOM 3379 C CA . GLU A 1 466 ? 11.035 -21.821 3.931 1.00 89.31 466 GLU A CA 1
ATOM 3380 C C . GLU A 1 466 ? 10.715 -20.320 3.906 1.00 89.31 466 GLU A C 1
ATOM 3382 O O . GLU A 1 466 ? 11.570 -19.499 4.219 1.00 89.31 466 GLU A O 1
ATOM 3387 N N . GLY A 1 467 ? 9.489 -19.954 3.531 1.00 89.62 467 GLY A N 1
ATOM 3388 C CA . GLY A 1 467 ? 9.022 -18.562 3.540 1.00 89.62 467 GLY A CA 1
ATOM 3389 C C . GLY A 1 467 ? 9.309 -17.759 2.269 1.00 89.62 467 GLY A C 1
ATOM 3390 O O . GLY A 1 467 ? 9.008 -16.565 2.236 1.00 89.62 467 GLY A O 1
ATOM 3391 N N . PHE A 1 468 ? 9.846 -18.386 1.217 1.00 93.88 468 PHE A N 1
ATOM 3392 C CA . PHE A 1 468 ? 10.088 -17.731 -0.070 1.00 93.88 468 PHE A CA 1
ATOM 3393 C C . PHE A 1 468 ? 9.984 -18.685 -1.269 1.00 93.88 468 PHE A C 1
ATOM 3395 O O . PHE A 1 468 ? 10.371 -19.853 -1.207 1.00 93.88 468 PHE A O 1
ATOM 3402 N N . GLU A 1 469 ? 9.524 -18.138 -2.393 1.00 94.19 469 GLU A N 1
ATOM 3403 C CA . GLU A 1 469 ? 9.378 -18.850 -3.664 1.00 94.19 469 GLU A CA 1
ATOM 3404 C C . GLU A 1 469 ? 10.716 -19.020 -4.401 1.00 94.19 469 GLU A C 1
ATOM 3406 O O . GLU A 1 469 ? 11.716 -18.371 -4.089 1.00 94.19 469 GLU A O 1
ATOM 3411 N N . ALA A 1 470 ? 10.733 -19.892 -5.411 1.00 95.94 470 ALA A N 1
ATOM 3412 C CA . ALA A 1 470 ? 11.883 -20.027 -6.302 1.00 95.94 470 ALA A CA 1
ATOM 3413 C C . ALA A 1 470 ? 12.114 -18.729 -7.091 1.00 95.94 470 ALA A C 1
ATOM 3415 O O . ALA A 1 470 ? 11.159 -18.063 -7.496 1.00 95.94 470 ALA A O 1
ATOM 3416 N N . GLY A 1 471 ? 13.373 -18.405 -7.372 1.00 96.19 471 GLY A N 1
ATOM 3417 C CA . GLY A 1 471 ? 13.729 -17.179 -8.076 1.00 96.19 471 GLY A CA 1
ATOM 3418 C C . GLY A 1 471 ? 14.974 -17.317 -8.937 1.00 96.19 471 GLY A C 1
ATOM 3419 O O . GLY A 1 471 ? 15.710 -18.299 -8.871 1.00 96.19 471 GLY A O 1
ATOM 3420 N N . SER A 1 472 ? 15.200 -16.312 -9.775 1.00 97.19 472 SER A N 1
ATOM 3421 C CA . SER A 1 472 ? 16.370 -16.222 -10.647 1.00 97.19 472 SER A CA 1
ATOM 3422 C C . SER A 1 472 ? 16.681 -14.770 -10.986 1.00 97.19 472 SER A C 1
ATOM 3424 O O . SER A 1 472 ? 15.784 -13.928 -10.965 1.00 97.19 472 SER A O 1
ATOM 3426 N N . GLY A 1 473 ? 17.920 -14.486 -11.367 1.00 96.69 473 GLY A N 1
ATOM 3427 C CA . GLY A 1 473 ? 18.345 -13.167 -11.815 1.00 96.69 473 GLY A CA 1
ATOM 3428 C C . GLY A 1 473 ? 19.707 -13.201 -12.495 1.00 96.69 473 GLY A C 1
ATOM 3429 O O . GLY A 1 473 ? 20.252 -14.267 -12.775 1.00 96.69 473 GLY A O 1
ATOM 3430 N N . ALA A 1 474 ? 20.255 -12.023 -12.778 1.00 96.06 474 ALA A N 1
ATOM 3431 C CA . ALA A 1 474 ? 21.593 -11.886 -13.335 1.00 96.06 474 ALA A CA 1
ATOM 3432 C C . ALA A 1 474 ? 22.298 -10.639 -12.788 1.00 96.06 474 ALA A C 1
ATOM 3434 O O . ALA A 1 474 ? 21.640 -9.658 -12.441 1.00 96.06 474 ALA A O 1
ATOM 3435 N N . LEU A 1 475 ? 23.629 -10.681 -12.731 1.00 97.50 475 LEU A N 1
ATOM 3436 C CA . LEU A 1 475 ? 24.498 -9.537 -12.464 1.00 97.50 475 LEU A CA 1
ATOM 3437 C C . LEU A 1 475 ? 25.302 -9.188 -13.713 1.00 97.50 475 LEU A C 1
ATOM 3439 O O . LEU A 1 475 ? 25.870 -10.068 -14.362 1.00 97.50 475 LEU A O 1
ATOM 3443 N N . GLU A 1 476 ? 25.373 -7.897 -14.013 1.00 97.44 476 GLU A N 1
ATOM 3444 C CA . GLU A 1 476 ? 26.228 -7.345 -15.059 1.00 97.44 476 GLU A CA 1
ATOM 3445 C C . GLU A 1 476 ? 27.614 -7.066 -14.476 1.00 97.44 476 GLU A C 1
ATOM 3447 O O . GLU A 1 476 ? 27.763 -6.199 -13.622 1.00 97.44 476 GLU A O 1
ATOM 3452 N N . LEU A 1 477 ? 28.629 -7.812 -14.909 1.00 97.69 477 LEU A N 1
ATOM 3453 C CA . LEU A 1 477 ? 30.002 -7.680 -14.430 1.00 97.69 477 LEU A CA 1
ATOM 3454 C C . LEU A 1 477 ? 30.875 -7.035 -15.508 1.00 97.69 477 LEU A C 1
ATOM 3456 O O . LEU A 1 477 ? 31.081 -7.618 -16.575 1.00 97.69 477 LEU A O 1
ATOM 3460 N N . SER A 1 478 ? 31.419 -5.858 -15.215 1.00 94.88 478 SER A N 1
ATOM 3461 C CA . SER A 1 478 ? 32.342 -5.148 -16.106 1.00 94.88 478 SER A CA 1
ATOM 3462 C C . SER A 1 478 ? 33.727 -5.794 -16.120 1.00 94.88 478 SER A C 1
ATOM 3464 O O . SER A 1 478 ? 34.242 -6.217 -15.083 1.00 94.88 478 SER A O 1
ATOM 3466 N N . ALA A 1 479 ? 34.369 -5.837 -17.289 1.00 95.56 479 ALA A N 1
ATOM 3467 C CA . ALA A 1 479 ? 35.705 -6.410 -17.476 1.00 95.56 479 ALA A CA 1
ATOM 3468 C C . ALA A 1 479 ? 36.798 -5.741 -16.620 1.00 95.56 479 ALA A C 1
ATOM 3470 O O . ALA A 1 479 ? 37.814 -6.375 -16.327 1.00 95.56 479 ALA A O 1
ATOM 3471 N N . ASN A 1 480 ? 36.580 -4.488 -16.206 1.00 92.50 480 ASN A N 1
ATOM 3472 C CA . ASN A 1 480 ? 37.471 -3.715 -15.339 1.00 92.50 480 ASN A CA 1
ATOM 3473 C C . ASN A 1 480 ? 37.643 -4.291 -13.916 1.00 92.50 480 ASN A C 1
ATOM 3475 O O . ASN A 1 480 ? 38.555 -3.872 -13.201 1.00 92.50 480 ASN A O 1
ATOM 3479 N N . GLY A 1 481 ? 36.806 -5.256 -13.519 1.00 94.12 481 GLY A N 1
ATOM 3480 C CA . GLY A 1 481 ? 36.890 -5.939 -12.231 1.00 94.12 481 GLY A CA 1
ATOM 3481 C C . GLY A 1 481 ? 36.208 -5.223 -11.069 1.00 94.12 481 GLY A C 1
ATOM 3482 O O . GLY A 1 481 ? 36.467 -5.582 -9.918 1.00 94.12 481 GLY A O 1
ATOM 3483 N N . ASP A 1 482 ? 35.335 -4.253 -11.350 1.00 96.25 482 ASP A N 1
ATOM 3484 C CA . ASP A 1 482 ? 34.484 -3.644 -10.330 1.00 96.25 482 ASP A CA 1
ATOM 3485 C C . ASP A 1 482 ? 33.637 -4.710 -9.614 1.00 96.25 482 ASP A C 1
ATOM 3487 O O . ASP A 1 482 ? 33.179 -5.694 -10.207 1.00 96.25 482 ASP A O 1
ATOM 3491 N N . VAL A 1 483 ? 33.453 -4.513 -8.307 1.00 97.44 483 VAL A N 1
ATOM 3492 C CA . VAL A 1 483 ? 32.590 -5.360 -7.481 1.00 97.44 483 VAL A CA 1
ATOM 3493 C C . VAL A 1 483 ? 31.150 -4.895 -7.648 1.00 97.44 483 VAL A C 1
ATOM 3495 O O . VAL A 1 483 ? 30.847 -3.714 -7.482 1.00 97.44 483 VAL A O 1
ATOM 3498 N N . VAL A 1 484 ? 30.271 -5.841 -7.955 1.00 97.12 484 VAL A N 1
ATOM 3499 C CA . VAL A 1 484 ? 28.838 -5.628 -8.139 1.00 97.12 484 VAL A CA 1
ATOM 3500 C C . VAL A 1 484 ? 28.091 -6.414 -7.075 1.00 97.12 484 VAL A C 1
ATOM 3502 O O . VAL A 1 484 ? 28.298 -7.617 -6.918 1.00 97.12 484 VAL A O 1
ATOM 3505 N N . THR A 1 485 ? 27.215 -5.732 -6.348 1.00 97.00 485 THR A N 1
ATOM 3506 C CA . THR A 1 485 ? 26.366 -6.325 -5.311 1.00 97.00 485 THR A CA 1
ATOM 3507 C C . THR A 1 485 ? 25.022 -6.729 -5.909 1.00 97.00 485 THR A C 1
ATOM 3509 O O . THR A 1 485 ? 24.453 -6.000 -6.725 1.00 97.00 485 THR A O 1
ATOM 3512 N N . SER A 1 486 ? 24.498 -7.885 -5.510 1.00 97.62 486 SER A N 1
ATOM 3513 C CA . SER A 1 486 ? 23.158 -8.314 -5.900 1.00 97.62 486 SER A CA 1
ATOM 3514 C C . SER A 1 486 ? 22.062 -7.430 -5.303 1.00 97.62 486 SER A C 1
ATOM 3516 O O . SER A 1 486 ? 22.266 -6.734 -4.310 1.00 97.62 486 SER A O 1
ATOM 3518 N N . GLY A 1 487 ? 20.857 -7.517 -5.873 1.00 94.75 487 GLY A N 1
ATOM 3519 C CA . GLY A 1 487 ? 19.651 -7.092 -5.161 1.00 94.75 487 GLY A CA 1
ATOM 3520 C C . GLY A 1 487 ? 19.422 -7.927 -3.895 1.00 94.75 487 GLY A C 1
ATOM 3521 O O . GLY A 1 487 ? 20.117 -8.921 -3.662 1.00 94.75 487 GLY A O 1
ATOM 3522 N N . ALA A 1 488 ? 18.436 -7.523 -3.094 1.00 95.81 488 ALA A N 1
ATOM 3523 C CA . ALA A 1 488 ? 18.027 -8.256 -1.901 1.00 95.81 488 ALA A CA 1
ATOM 3524 C C . ALA A 1 488 ? 17.502 -9.652 -2.276 1.00 95.81 488 ALA A C 1
ATOM 3526 O O . ALA A 1 488 ? 16.610 -9.786 -3.116 1.00 95.81 488 ALA A O 1
ATOM 3527 N N . LEU A 1 489 ? 18.067 -10.683 -1.654 1.00 96.75 489 LEU A N 1
ATOM 3528 C CA . LEU A 1 489 ? 17.736 -12.087 -1.875 1.00 96.75 489 LEU A CA 1
ATOM 3529 C C . LEU A 1 489 ? 17.338 -12.754 -0.553 1.00 96.75 489 LEU A C 1
ATOM 3531 O O . LEU A 1 489 ? 17.857 -12.354 0.488 1.00 96.75 489 LEU A O 1
ATOM 3535 N N . PRO A 1 490 ? 16.456 -13.770 -0.559 1.00 96.69 490 PRO A N 1
ATOM 3536 C CA . PRO A 1 490 ? 16.008 -14.414 0.674 1.00 96.69 490 PRO A CA 1
ATOM 3537 C C . PRO A 1 490 ? 17.163 -15.071 1.439 1.00 96.69 490 PRO A C 1
ATOM 3539 O O . PRO A 1 490 ? 17.928 -15.847 0.864 1.00 96.69 490 PRO A O 1
ATOM 3542 N N . VAL A 1 491 ? 17.270 -14.815 2.743 1.00 95.88 491 VAL A N 1
ATOM 3543 C CA . VAL A 1 491 ? 18.234 -15.507 3.614 1.00 95.88 491 VAL A CA 1
ATOM 3544 C C . VAL A 1 491 ? 17.921 -17.001 3.645 1.00 95.88 491 VAL A C 1
ATOM 3546 O O . VAL A 1 491 ? 16.770 -17.415 3.772 1.00 95.88 491 VAL A O 1
ATOM 3549 N N . GLY A 1 492 ? 18.958 -17.826 3.507 1.00 95.00 492 GLY A N 1
ATOM 3550 C CA . GLY A 1 492 ? 18.850 -19.275 3.353 1.00 95.00 492 GLY A CA 1
ATOM 3551 C C . GLY A 1 492 ? 18.652 -19.750 1.909 1.00 95.00 492 GLY A C 1
ATOM 3552 O O . GLY A 1 492 ? 18.742 -20.956 1.665 1.00 95.00 492 GLY A O 1
ATOM 3553 N N . ALA A 1 493 ? 18.439 -18.853 0.935 1.00 96.88 493 ALA A N 1
ATOM 3554 C CA . ALA A 1 493 ? 18.406 -19.232 -0.477 1.00 96.88 493 ALA A CA 1
ATOM 3555 C C . ALA A 1 493 ? 19.773 -19.765 -0.923 1.00 96.88 493 ALA A C 1
ATOM 3557 O O . ALA A 1 493 ? 20.807 -19.143 -0.675 1.00 96.88 493 ALA A O 1
ATOM 3558 N N . VAL A 1 494 ? 19.774 -20.917 -1.601 1.00 97.62 494 VAL A N 1
ATOM 3559 C CA . VAL A 1 494 ? 20.983 -21.533 -2.164 1.00 97.62 494 VAL A CA 1
ATOM 3560 C C . VAL A 1 494 ? 20.990 -21.305 -3.668 1.00 97.62 494 VAL A C 1
ATOM 3562 O O . VAL A 1 494 ? 20.297 -21.992 -4.416 1.00 97.62 494 VAL A O 1
ATOM 3565 N N . LEU A 1 495 ? 21.775 -20.324 -4.095 1.00 98.25 495 LEU A N 1
ATOM 3566 C CA . LEU A 1 495 ? 21.939 -19.934 -5.483 1.00 98.25 495 LEU A CA 1
ATOM 3567 C C . LEU A 1 495 ? 22.831 -20.934 -6.203 1.00 98.25 495 LEU A C 1
ATOM 3569 O O . LEU A 1 495 ? 23.905 -21.277 -5.707 1.00 98.25 495 LEU A O 1
ATOM 3573 N N . THR A 1 496 ? 22.427 -21.317 -7.406 1.00 98.31 496 THR A N 1
ATOM 3574 C CA . THR A 1 496 ? 23.294 -21.902 -8.427 1.00 98.31 496 THR A CA 1
ATOM 3575 C C . THR A 1 496 ? 23.742 -20.783 -9.354 1.00 98.31 496 THR A C 1
ATOM 3577 O O . THR A 1 496 ? 22.912 -20.019 -9.832 1.00 98.31 496 THR A O 1
ATOM 3580 N N . LEU A 1 497 ? 25.049 -20.660 -9.584 1.00 98.19 497 LEU A N 1
ATOM 3581 C CA . LEU A 1 497 ? 25.632 -19.596 -10.399 1.00 98.19 497 LEU A CA 1
ATOM 3582 C C . LEU A 1 497 ? 26.111 -20.140 -11.743 1.00 98.19 497 LEU A C 1
ATOM 3584 O O . LEU A 1 497 ? 26.779 -21.176 -11.808 1.00 98.19 497 LEU A O 1
ATOM 3588 N N . SER A 1 498 ? 25.842 -19.402 -12.816 1.00 97.25 498 SER A N 1
ATOM 3589 C CA . SER A 1 498 ? 26.370 -19.705 -14.143 1.00 97.25 498 SER A CA 1
ATOM 3590 C C . SER A 1 498 ? 26.650 -18.428 -14.923 1.00 97.25 498 SER A C 1
ATOM 3592 O O . SER A 1 498 ? 25.892 -17.472 -14.859 1.00 97.25 498 SER A O 1
ATOM 3594 N N . GLU A 1 499 ? 27.760 -18.380 -15.654 1.00 97.44 499 GLU A N 1
ATOM 3595 C CA . GLU A 1 499 ? 28.027 -17.249 -16.540 1.00 97.44 499 GLU A CA 1
ATOM 3596 C C . GLU A 1 499 ? 27.487 -17.541 -17.937 1.00 97.44 499 GLU A C 1
ATOM 3598 O O . GLU A 1 499 ? 27.781 -18.589 -18.526 1.00 97.44 499 GLU A O 1
ATOM 3603 N N . ARG A 1 500 ? 26.744 -16.585 -18.494 1.00 96.06 500 ARG A N 1
ATOM 3604 C CA . ARG A 1 500 ? 26.317 -16.645 -19.887 1.00 96.06 500 ARG A CA 1
ATOM 3605 C C . ARG A 1 500 ? 27.531 -16.544 -20.805 1.00 96.06 500 ARG A C 1
ATOM 3607 O O . ARG A 1 500 ? 28.399 -15.698 -20.609 1.00 96.06 500 ARG A O 1
ATOM 3614 N N . ALA A 1 501 ? 27.571 -17.383 -21.839 1.00 92.56 501 ALA A N 1
ATOM 3615 C CA . ALA A 1 501 ? 28.672 -17.375 -22.796 1.00 92.56 501 ALA A CA 1
ATOM 3616 C C . ALA A 1 501 ? 28.882 -15.960 -23.385 1.00 92.56 501 ALA A C 1
ATOM 3618 O O . ALA A 1 501 ? 27.914 -15.377 -23.885 1.00 92.56 501 ALA A O 1
ATOM 3619 N N . PRO A 1 502 ? 30.108 -15.407 -23.325 1.00 93.00 502 PRO A N 1
ATOM 3620 C CA . PRO A 1 502 ? 30.394 -14.087 -23.868 1.00 93.00 502 PRO A CA 1
ATOM 3621 C C . PRO A 1 502 ? 30.401 -14.095 -25.396 1.00 93.00 502 PRO A C 1
ATOM 3623 O O . PRO A 1 502 ? 30.626 -15.132 -26.031 1.00 93.00 502 PRO A O 1
ATOM 3626 N N . ASP A 1 503 ? 30.219 -12.914 -25.983 1.00 91.06 503 ASP A N 1
ATOM 3627 C CA . ASP A 1 503 ? 30.320 -12.743 -27.427 1.00 91.06 503 ASP A CA 1
ATOM 3628 C C . ASP A 1 503 ? 31.717 -13.127 -27.938 1.00 91.06 503 ASP A C 1
ATOM 3630 O O . ASP A 1 503 ? 32.753 -12.903 -27.296 1.00 91.06 503 ASP A O 1
ATOM 3634 N N . ALA A 1 504 ? 31.745 -13.733 -29.125 1.00 93.31 504 ALA A N 1
ATOM 3635 C CA . ALA A 1 504 ? 32.989 -14.131 -29.764 1.00 93.31 504 ALA A CA 1
ATOM 3636 C C . ALA A 1 504 ? 33.793 -12.899 -30.200 1.00 93.31 504 ALA A C 1
ATOM 3638 O O . ALA A 1 504 ? 33.262 -11.979 -30.824 1.00 93.31 504 ALA A O 1
ATOM 3639 N N . ILE A 1 505 ? 35.099 -12.922 -29.940 1.00 93.94 505 ILE A N 1
ATOM 3640 C CA . ILE A 1 505 ? 36.034 -11.888 -30.384 1.00 93.94 505 ILE A CA 1
ATOM 3641 C C . ILE A 1 505 ? 36.836 -12.442 -31.558 1.00 93.94 505 ILE A C 1
ATOM 3643 O O . ILE A 1 505 ? 37.412 -13.523 -31.482 1.00 93.94 505 ILE A O 1
ATOM 3647 N N . ALA A 1 506 ? 36.863 -11.712 -32.672 1.00 92.75 506 ALA A N 1
ATOM 3648 C CA . ALA A 1 506 ? 37.556 -12.166 -33.872 1.00 92.75 506 ALA A CA 1
ATOM 3649 C C . ALA A 1 506 ? 39.060 -12.375 -33.610 1.00 92.75 506 ALA A C 1
ATOM 3651 O O . ALA A 1 506 ? 39.750 -11.459 -33.164 1.00 92.75 506 ALA A O 1
ATOM 3652 N N . GLY A 1 507 ? 39.568 -13.565 -33.946 1.00 91.94 507 GLY A N 1
ATOM 3653 C CA . GLY A 1 507 ? 40.979 -13.927 -33.778 1.00 91.94 507 GLY A CA 1
ATOM 3654 C C . GLY A 1 507 ? 41.361 -14.370 -32.364 1.00 91.94 507 GLY A C 1
ATOM 3655 O O . GLY A 1 507 ? 42.555 -14.446 -32.068 1.00 91.94 507 GLY A O 1
ATOM 3656 N N . ALA A 1 508 ? 40.384 -14.643 -31.496 1.00 95.56 508 ALA A N 1
ATOM 3657 C CA . ALA A 1 508 ? 40.610 -15.213 -30.179 1.00 95.56 508 ALA A CA 1
ATOM 3658 C C . ALA A 1 508 ? 39.479 -16.169 -29.770 1.00 95.56 508 ALA A C 1
ATOM 3660 O O . ALA A 1 508 ? 38.322 -16.017 -30.162 1.00 95.56 508 ALA A O 1
ATOM 3661 N N . THR A 1 509 ? 39.811 -17.134 -28.919 1.00 96.00 509 THR A N 1
ATOM 3662 C CA . THR A 1 509 ? 38.890 -18.156 -28.424 1.00 96.00 509 THR A CA 1
ATOM 3663 C C . THR A 1 509 ? 38.770 -18.081 -26.902 1.00 96.00 509 THR A C 1
ATOM 3665 O O . THR A 1 509 ? 39.773 -18.088 -26.183 1.00 96.00 509 THR A O 1
ATOM 3668 N N . TRP A 1 510 ? 37.532 -18.039 -26.400 1.00 97.06 510 TRP A N 1
ATOM 3669 C CA . TRP A 1 510 ? 37.231 -18.123 -24.969 1.00 97.06 510 TRP A CA 1
ATOM 3670 C C . TRP A 1 510 ? 37.372 -19.561 -24.451 1.00 97.06 510 TRP A C 1
ATOM 3672 O O . TRP A 1 510 ? 36.856 -20.506 -25.051 1.00 97.06 510 TRP A O 1
ATOM 3682 N N . ALA A 1 511 ? 38.028 -19.728 -23.302 1.00 95.94 511 ALA A N 1
ATOM 3683 C CA . ALA A 1 511 ? 37.913 -20.940 -22.496 1.00 95.94 511 ALA A CA 1
ATOM 3684 C C . ALA A 1 511 ? 36.586 -20.955 -21.713 1.00 95.94 511 ALA A C 1
ATOM 3686 O O . ALA A 1 511 ? 35.908 -19.935 -21.598 1.00 95.94 511 ALA A O 1
ATOM 3687 N N . ALA A 1 512 ? 36.231 -22.108 -21.135 1.00 93.06 512 ALA A N 1
ATOM 3688 C CA . ALA A 1 512 ? 35.099 -22.185 -20.214 1.00 93.06 512 ALA A CA 1
ATOM 3689 C C . ALA A 1 512 ? 35.326 -21.261 -18.995 1.00 93.06 512 ALA A C 1
ATOM 3691 O O . ALA A 1 512 ? 36.452 -21.220 -18.483 1.00 93.06 512 ALA A O 1
ATOM 3692 N N . PRO A 1 513 ? 34.288 -20.543 -18.528 1.00 95.62 513 PRO A N 1
ATOM 3693 C CA . PRO A 1 513 ? 34.402 -19.645 -17.385 1.00 95.62 513 PRO A CA 1
ATOM 3694 C C . PRO A 1 513 ? 34.725 -20.419 -16.104 1.00 95.62 513 PRO A C 1
ATOM 3696 O O . PRO A 1 513 ? 34.274 -21.551 -15.908 1.00 95.62 513 PRO A O 1
ATOM 3699 N N . VAL A 1 514 ? 35.503 -19.801 -15.215 1.00 97.31 514 VAL A N 1
ATOM 3700 C CA . VAL A 1 514 ? 35.858 -20.360 -13.904 1.00 97.31 514 VAL A CA 1
ATOM 3701 C C . VAL A 1 514 ? 35.328 -19.444 -12.810 1.00 97.31 514 VAL A C 1
ATOM 3703 O O . VAL A 1 514 ? 35.810 -18.324 -12.644 1.00 97.31 514 VAL A O 1
ATOM 3706 N N . LEU A 1 515 ? 34.351 -19.932 -12.049 1.00 97.44 515 LEU A N 1
ATOM 3707 C CA . LEU A 1 515 ? 33.808 -19.244 -10.880 1.00 97.44 515 LEU A CA 1
ATOM 3708 C C . LEU A 1 515 ? 34.565 -19.691 -9.621 1.00 97.44 515 LEU A C 1
ATOM 3710 O O . LEU A 1 515 ? 34.897 -20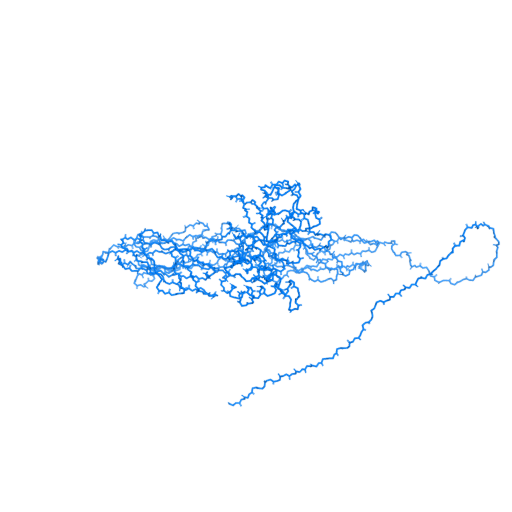.870 -9.483 1.00 97.44 515 LEU A O 1
ATOM 3714 N N . SER A 1 516 ? 34.811 -18.771 -8.683 1.00 97.06 516 SER A N 1
ATOM 3715 C CA . SER A 1 516 ? 35.412 -19.103 -7.378 1.00 97.06 516 SER A CA 1
ATOM 3716 C C . SER A 1 516 ? 34.543 -20.066 -6.556 1.00 97.06 516 SER A C 1
ATOM 3718 O O . SER A 1 516 ? 35.069 -20.871 -5.789 1.00 97.06 516 SER A O 1
ATOM 3720 N N . THR A 1 517 ? 33.226 -20.014 -6.757 1.00 96.06 517 THR A N 1
ATOM 3721 C CA . THR A 1 517 ? 32.238 -20.981 -6.272 1.00 96.06 517 THR A CA 1
ATOM 3722 C C . THR A 1 517 ? 31.083 -21.080 -7.271 1.00 96.06 517 THR A C 1
ATOM 3724 O O . THR A 1 517 ? 30.705 -20.084 -7.881 1.00 96.06 517 THR A O 1
ATOM 3727 N N . GLY A 1 518 ? 30.523 -22.279 -7.450 1.00 92.31 518 GLY A N 1
ATOM 3728 C CA . GLY A 1 518 ? 29.335 -22.494 -8.289 1.00 92.31 518 GLY A CA 1
ATOM 3729 C C . GLY A 1 518 ? 28.013 -22.311 -7.542 1.00 92.31 518 GLY A C 1
ATOM 3730 O O . GLY A 1 518 ? 26.958 -22.318 -8.168 1.00 92.31 518 GLY A O 1
ATOM 3731 N N . THR A 1 519 ? 28.064 -22.167 -6.215 1.00 96.75 519 THR A N 1
ATOM 3732 C CA . THR A 1 519 ? 26.882 -21.983 -5.370 1.00 96.75 519 THR A CA 1
ATOM 3733 C C . THR A 1 519 ? 27.134 -20.972 -4.261 1.00 96.75 519 THR A C 1
ATOM 3735 O O . THR A 1 519 ? 28.244 -20.922 -3.720 1.00 96.75 519 THR A O 1
ATOM 3738 N N . VAL A 1 520 ? 26.104 -20.222 -3.878 1.00 96.56 520 VAL A N 1
ATOM 3739 C CA . VAL A 1 520 ? 26.138 -19.261 -2.764 1.00 96.56 520 VAL A CA 1
ATOM 3740 C C . VAL A 1 520 ? 24.901 -19.457 -1.898 1.00 96.56 520 VAL A C 1
ATOM 3742 O O . VAL A 1 520 ? 23.798 -19.512 -2.425 1.00 96.56 520 VAL A O 1
ATOM 3745 N N . THR A 1 521 ? 25.071 -19.550 -0.582 1.00 96.44 521 THR A N 1
ATOM 3746 C CA . THR A 1 521 ? 23.951 -19.451 0.362 1.00 96.44 521 THR A CA 1
ATOM 3747 C C . THR A 1 521 ? 23.872 -18.014 0.852 1.00 96.44 521 THR A C 1
ATOM 3749 O O . THR A 1 521 ? 24.884 -17.485 1.306 1.00 96.44 521 THR A O 1
ATOM 3752 N N . ILE A 1 522 ? 22.703 -17.388 0.737 1.00 97.31 522 ILE A N 1
ATOM 3753 C CA . ILE A 1 522 ? 22.488 -16.027 1.238 1.00 97.31 522 ILE A CA 1
ATOM 3754 C C . ILE A 1 522 ? 22.349 -16.056 2.755 1.00 97.31 522 ILE A C 1
ATOM 3756 O O . ILE A 1 522 ? 21.614 -16.882 3.297 1.00 97.31 522 ILE A O 1
ATOM 3760 N N . ASP A 1 523 ? 23.034 -15.127 3.404 1.00 93.19 523 ASP A N 1
ATOM 3761 C CA . ASP A 1 523 ? 22.997 -14.885 4.843 1.00 93.19 523 ASP A CA 1
ATOM 3762 C C . ASP A 1 523 ? 22.650 -13.408 5.103 1.00 93.19 523 ASP A C 1
ATOM 3764 O O . ASP A 1 523 ? 22.738 -12.598 4.176 1.00 93.19 523 ASP A O 1
ATOM 3768 N N . ASP A 1 524 ? 22.238 -13.052 6.321 1.00 86.81 524 ASP A N 1
ATOM 3769 C CA . ASP A 1 524 ? 21.981 -11.653 6.722 1.00 86.81 524 ASP A CA 1
ATOM 3770 C C . ASP A 1 524 ? 23.223 -10.923 7.270 1.00 86.81 524 ASP A C 1
ATOM 3772 O O . ASP A 1 524 ? 23.165 -9.722 7.550 1.00 86.81 524 ASP A O 1
ATOM 3776 N N . ASP A 1 525 ? 24.350 -11.632 7.363 1.00 85.62 525 ASP A N 1
ATOM 3777 C CA . ASP A 1 525 ? 25.661 -11.127 7.774 1.00 85.62 525 ASP A CA 1
ATOM 3778 C C . ASP A 1 525 ? 26.497 -10.588 6.573 1.00 85.62 525 ASP A C 1
ATOM 3780 O O . ASP A 1 525 ? 26.012 -9.859 5.706 1.00 85.62 525 ASP A O 1
ATOM 3784 N N . GLU A 1 526 ? 27.808 -10.870 6.539 1.00 88.56 526 GLU A N 1
ATOM 3785 C CA . GLU A 1 526 ? 28.743 -10.369 5.526 1.00 88.56 526 GLU A CA 1
ATOM 3786 C C . GLU A 1 526 ? 28.509 -11.047 4.161 1.00 88.56 526 GLU A C 1
ATOM 3788 O O . GLU A 1 526 ? 28.440 -12.280 4.092 1.00 88.56 526 GLU A O 1
ATOM 3793 N N . PRO A 1 527 ? 28.426 -10.279 3.056 1.00 92.56 527 PRO A N 1
ATOM 3794 C CA . PRO A 1 527 ? 28.134 -10.843 1.747 1.00 92.56 527 PRO A CA 1
ATOM 3795 C C . PRO A 1 527 ? 29.244 -11.770 1.256 1.00 92.56 527 PRO A C 1
ATOM 3797 O O . PRO A 1 527 ? 30.439 -11.487 1.362 1.00 92.56 527 PRO A O 1
ATOM 3800 N N . VAL A 1 528 ? 28.845 -12.875 0.627 1.00 93.75 528 VAL A N 1
ATOM 3801 C CA . VAL A 1 528 ? 29.785 -13.784 -0.036 1.00 93.75 528 VAL A CA 1
ATOM 3802 C C . VAL A 1 528 ? 30.283 -13.144 -1.332 1.00 93.75 528 VAL A C 1
ATOM 3804 O O . VAL A 1 528 ? 29.484 -12.840 -2.216 1.00 93.75 528 VAL A O 1
ATOM 3807 N N . SER A 1 529 ? 31.601 -12.990 -1.486 1.00 95.19 529 SER A N 1
ATOM 3808 C CA . SER A 1 529 ? 32.205 -12.489 -2.728 1.00 95.19 529 SER A CA 1
ATOM 3809 C C . SER A 1 529 ? 32.552 -13.620 -3.708 1.00 95.19 529 SER A C 1
ATOM 3811 O O . SER A 1 529 ? 33.259 -14.577 -3.377 1.00 95.19 529 SER A O 1
ATOM 3813 N N . VAL A 1 530 ? 32.114 -13.477 -4.957 1.00 97.88 530 VAL A N 1
ATOM 3814 C CA . VAL A 1 530 ? 32.343 -14.408 -6.066 1.00 97.88 530 VAL A CA 1
ATOM 3815 C C . VAL A 1 530 ? 33.247 -13.760 -7.112 1.00 97.88 530 VAL A C 1
ATOM 3817 O O . VAL A 1 530 ? 33.044 -12.625 -7.523 1.00 97.88 530 VAL A O 1
ATOM 3820 N N . THR A 1 531 ? 34.249 -14.482 -7.602 1.00 97.94 531 THR A N 1
ATOM 3821 C CA . THR A 1 531 ? 35.082 -14.012 -8.717 1.00 97.94 531 THR A CA 1
ATOM 3822 C C . THR A 1 531 ? 34.824 -14.875 -9.936 1.00 97.94 531 THR A C 1
ATOM 3824 O O . THR A 1 531 ? 34.938 -16.100 -9.866 1.00 97.94 531 THR A O 1
ATOM 3827 N N . VAL A 1 532 ? 34.514 -14.234 -11.061 1.00 98.12 532 VAL A N 1
ATOM 3828 C CA . VAL A 1 532 ? 34.220 -14.900 -12.329 1.00 98.12 532 VAL A CA 1
ATOM 3829 C C . VAL A 1 532 ? 35.362 -14.654 -13.312 1.00 98.12 532 VAL A C 1
ATOM 3831 O O . VAL A 1 532 ? 35.542 -13.544 -13.809 1.00 98.12 532 VAL A O 1
ATOM 3834 N N . THR A 1 533 ? 36.138 -15.693 -13.617 1.00 98.06 533 THR A N 1
ATOM 3835 C CA . THR A 1 533 ? 37.336 -15.591 -14.463 1.00 98.06 533 THR A CA 1
ATOM 3836 C C . THR A 1 533 ? 37.086 -16.143 -15.864 1.00 98.06 533 THR A C 1
ATOM 3838 O O . THR A 1 533 ? 36.856 -17.342 -16.014 1.00 98.06 533 THR A O 1
ATOM 3841 N N . ASN A 1 534 ? 37.231 -15.301 -16.893 1.00 97.94 534 ASN A N 1
ATOM 3842 C CA . ASN A 1 534 ? 37.279 -15.740 -18.292 1.00 97.94 534 ASN A CA 1
ATOM 3843 C C . ASN A 1 534 ? 38.697 -15.666 -18.830 1.00 97.94 534 ASN A C 1
ATOM 3845 O O . ASN A 1 534 ? 39.372 -14.654 -18.676 1.00 97.94 534 ASN A O 1
ATOM 3849 N N . THR A 1 535 ? 39.136 -16.726 -19.505 1.00 97.50 535 THR A N 1
ATOM 3850 C CA . THR A 1 535 ? 40.436 -16.748 -20.185 1.00 97.50 535 THR A CA 1
ATOM 3851 C C . THR A 1 535 ? 40.228 -16.660 -21.691 1.00 97.50 535 THR A C 1
ATOM 3853 O O . THR A 1 535 ? 39.552 -17.515 -22.261 1.00 97.50 535 THR A O 1
ATOM 3856 N N . LEU A 1 536 ? 40.813 -15.645 -22.324 1.00 97.25 536 LEU A N 1
ATOM 3857 C CA . LEU A 1 536 ? 40.793 -15.424 -23.768 1.00 97.25 536 LEU A CA 1
ATOM 3858 C C . LEU A 1 536 ? 42.169 -15.736 -24.360 1.00 97.25 536 LEU A C 1
ATOM 3860 O O . LEU A 1 536 ? 43.170 -15.148 -23.944 1.00 97.25 536 LEU A O 1
ATOM 3864 N N . THR A 1 537 ? 42.229 -16.654 -25.325 1.00 96.94 537 THR A N 1
ATOM 3865 C CA . THR A 1 537 ? 43.479 -17.043 -25.997 1.00 96.94 537 THR A CA 1
ATOM 3866 C C . THR A 1 537 ? 43.475 -16.614 -27.457 1.00 96.94 537 THR A C 1
ATOM 3868 O O . THR A 1 537 ? 42.496 -16.862 -28.153 1.00 96.94 537 THR A O 1
ATOM 3871 N N . LEU A 1 538 ? 44.551 -15.987 -27.932 1.00 94.75 538 LEU A N 1
ATOM 3872 C CA . LEU A 1 538 ? 44.691 -15.613 -29.343 1.00 94.75 538 LEU A CA 1
ATOM 3873 C C . LEU A 1 538 ? 44.752 -16.854 -30.245 1.00 94.75 538 LEU A C 1
ATOM 3875 O O . LEU A 1 538 ? 45.469 -17.817 -29.965 1.00 94.75 538 LEU A O 1
ATOM 3879 N N . ASP A 1 539 ? 44.041 -16.811 -31.370 1.00 92.50 539 ASP A N 1
ATOM 3880 C CA . ASP A 1 539 ? 44.094 -17.874 -32.368 1.00 92.50 539 ASP A CA 1
ATOM 3881 C C . ASP A 1 539 ? 45.466 -17.862 -33.065 1.00 92.50 539 ASP A C 1
ATOM 3883 O O . ASP A 1 539 ? 46.022 -16.806 -33.381 1.00 92.50 539 ASP A O 1
ATOM 3887 N N . ALA A 1 540 ? 46.022 -19.043 -33.354 1.00 78.88 540 ALA A N 1
ATOM 3888 C CA . ALA A 1 540 ? 47.387 -19.190 -33.877 1.00 78.88 540 ALA A CA 1
ATOM 3889 C C . ALA A 1 540 ? 47.659 -18.427 -35.196 1.00 78.88 540 ALA A C 1
ATOM 3891 O O . ALA A 1 540 ? 48.812 -18.103 -35.487 1.00 78.88 540 ALA A O 1
ATOM 3892 N N . ASP A 1 541 ? 46.618 -18.091 -35.966 1.00 62.47 541 ASP A N 1
ATOM 3893 C CA . ASP A 1 541 ? 46.728 -17.344 -37.225 1.00 62.47 541 ASP A CA 1
ATOM 3894 C C . ASP A 1 541 ? 46.806 -15.812 -37.036 1.00 62.47 541 ASP A C 1
ATOM 3896 O O . ASP A 1 541 ? 47.244 -15.102 -37.945 1.00 62.47 541 ASP A O 1
ATOM 3900 N N . ALA A 1 542 ? 46.466 -15.277 -35.854 1.00 52.78 542 ALA A N 1
ATOM 3901 C CA . ALA A 1 542 ? 46.523 -13.838 -35.558 1.00 52.78 542 ALA A CA 1
ATOM 3902 C C . ALA A 1 542 ? 47.961 -13.315 -35.339 1.00 52.78 542 ALA A C 1
ATOM 3904 O O . ALA A 1 542 ? 48.226 -12.120 -35.474 1.00 52.78 542 ALA A O 1
ATOM 3905 N N . ILE A 1 543 ? 48.919 -14.209 -35.066 1.00 53.22 543 ILE A N 1
ATOM 3906 C CA . ILE A 1 543 ? 50.329 -13.876 -34.786 1.00 53.22 543 ILE A CA 1
ATOM 3907 C C . ILE A 1 543 ? 51.164 -13.752 -36.090 1.00 53.22 543 ILE A C 1
ATOM 3909 O O . ILE A 1 543 ? 52.322 -13.335 -36.072 1.00 53.22 543 ILE A O 1
ATOM 3913 N N . GLY A 1 544 ? 50.588 -14.055 -37.263 1.00 45.50 544 GLY A N 1
ATOM 3914 C CA . GLY A 1 544 ? 51.322 -14.175 -38.533 1.00 45.50 544 GLY A CA 1
ATOM 3915 C C . GLY A 1 544 ? 51.540 -12.899 -39.364 1.00 45.50 544 GLY A C 1
ATOM 3916 O O . GLY A 1 544 ? 52.290 -12.947 -40.339 1.00 45.50 544 GLY A O 1
ATOM 3917 N N . ALA A 1 545 ? 50.927 -11.757 -39.036 1.00 45.62 545 ALA A N 1
ATOM 3918 C CA . ALA A 1 545 ? 50.933 -10.576 -39.920 1.00 45.62 545 ALA A CA 1
ATOM 3919 C C . ALA A 1 545 ? 51.995 -9.500 -39.596 1.00 45.62 545 ALA A C 1
ATOM 3921 O O . ALA A 1 545 ? 51.901 -8.376 -40.089 1.00 45.62 545 ALA A O 1
ATOM 3922 N N . GLY A 1 546 ? 53.019 -9.813 -38.793 1.00 41.34 546 GLY A N 1
ATOM 3923 C CA . GLY A 1 546 ? 53.993 -8.812 -38.340 1.00 41.34 546 GLY A CA 1
ATOM 3924 C C . GLY A 1 546 ? 55.371 -9.366 -37.987 1.00 41.34 546 GLY A C 1
ATOM 3925 O O . GLY A 1 546 ? 55.824 -9.197 -36.863 1.00 41.34 546 GLY A O 1
ATOM 3926 N N . GLY A 1 547 ? 56.066 -10.012 -38.925 1.00 37.06 547 GLY A N 1
ATOM 3927 C CA . GLY A 1 547 ? 57.449 -10.440 -38.693 1.00 37.06 547 GLY A CA 1
ATOM 3928 C C . GLY A 1 547 ? 58.185 -10.846 -39.965 1.00 37.06 547 GLY A C 1
ATOM 3929 O O . GLY A 1 547 ? 57.998 -11.950 -40.463 1.00 37.06 547 GLY A O 1
ATOM 3930 N N . GLY A 1 548 ? 59.041 -9.963 -40.484 1.00 31.05 548 GLY A N 1
ATOM 3931 C CA . GLY A 1 548 ? 59.924 -10.246 -41.616 1.00 31.05 548 GLY A CA 1
ATOM 3932 C C . GLY A 1 548 ? 61.059 -9.229 -41.705 1.00 31.05 548 GLY A C 1
ATOM 3933 O O . GLY A 1 548 ? 60.867 -8.108 -42.160 1.00 31.05 548 GLY A O 1
ATOM 3934 N N . GLU A 1 549 ? 62.216 -9.640 -41.200 1.00 35.28 549 GLU A N 1
ATOM 3935 C CA . GLU A 1 549 ? 63.413 -8.880 -40.849 1.00 35.28 549 GLU A CA 1
ATOM 3936 C C . GLU A 1 549 ? 64.114 -8.102 -41.976 1.00 35.28 549 GLU A C 1
ATOM 3938 O O . GLU A 1 549 ? 64.140 -8.478 -43.148 1.00 35.28 549 GLU A O 1
ATOM 3943 N N . ALA A 1 550 ? 64.817 -7.050 -41.548 1.00 36.94 550 ALA A N 1
ATOM 3944 C CA . ALA A 1 550 ? 65.902 -6.420 -42.280 1.00 36.94 550 ALA A CA 1
ATOM 3945 C C . ALA A 1 550 ? 67.113 -7.370 -42.385 1.00 36.94 550 ALA A C 1
ATOM 3947 O O . ALA A 1 550 ? 67.712 -7.741 -41.378 1.00 36.94 550 ALA A O 1
ATOM 3948 N N . GLY A 1 551 ? 67.517 -7.704 -43.614 1.00 31.91 551 GLY A N 1
ATOM 3949 C CA . GLY A 1 551 ? 68.698 -8.515 -43.912 1.00 31.91 551 GLY A CA 1
ATOM 3950 C C . GLY A 1 551 ? 69.410 -8.036 -45.178 1.00 31.91 551 GLY A C 1
ATOM 3951 O O . GLY A 1 551 ? 68.853 -8.035 -46.269 1.00 31.91 551 GLY A O 1
ATOM 3952 N N . HIS A 1 552 ? 70.649 -7.592 -45.000 1.00 31.16 552 HIS A N 1
ATOM 3953 C CA . HIS A 1 552 ? 71.559 -6.980 -45.969 1.00 31.16 552 HIS A CA 1
ATOM 3954 C C . HIS A 1 552 ? 72.128 -8.004 -46.976 1.00 31.16 552 HIS A C 1
ATOM 3956 O O . HIS A 1 552 ? 72.614 -9.054 -46.562 1.00 31.16 552 HIS A O 1
ATOM 3962 N N . GLY A 1 553 ? 72.165 -7.690 -48.280 1.00 29.36 553 GLY A N 1
ATOM 3963 C CA . GLY A 1 553 ? 72.824 -8.545 -49.279 1.00 29.36 553 GLY A CA 1
ATOM 3964 C C . GLY A 1 553 ? 72.817 -7.988 -50.708 1.00 29.36 553 GLY A C 1
ATOM 3965 O O . GLY A 1 553 ? 71.777 -7.764 -51.306 1.00 29.36 553 GLY A O 1
ATOM 3966 N N . THR A 1 554 ? 74.011 -7.753 -51.235 1.00 29.64 554 THR A N 1
ATOM 3967 C CA . THR A 1 554 ? 74.398 -7.056 -52.472 1.00 29.64 554 THR A CA 1
ATOM 3968 C C . THR A 1 554 ? 74.158 -7.816 -53.790 1.00 29.64 554 THR A C 1
ATOM 3970 O O . THR A 1 554 ? 74.433 -9.009 -53.846 1.00 29.64 554 THR A O 1
ATOM 3973 N N . GLY A 1 555 ? 73.903 -7.085 -54.891 1.00 27.86 555 GLY A N 1
ATOM 3974 C CA . GLY A 1 555 ? 74.573 -7.349 -56.183 1.00 27.86 555 GLY A CA 1
ATOM 3975 C C . GLY A 1 555 ? 73.730 -7.627 -57.446 1.00 27.86 555 GLY A C 1
ATOM 3976 O O . GLY A 1 555 ? 73.096 -8.663 -57.559 1.00 27.86 555 GLY A O 1
ATOM 3977 N N . ALA A 1 556 ? 73.925 -6.752 -58.447 1.00 29.89 556 ALA A N 1
ATOM 3978 C CA . ALA A 1 556 ? 73.983 -7.006 -59.904 1.00 29.89 556 ALA A CA 1
ATOM 3979 C C . ALA A 1 556 ? 72.703 -7.158 -60.775 1.00 29.89 556 ALA A C 1
ATOM 3981 O O . ALA A 1 556 ? 72.112 -8.217 -60.924 1.00 29.89 556 ALA A O 1
ATOM 3982 N N . SER A 1 557 ? 72.403 -6.042 -61.455 1.00 26.88 557 SER A N 1
ATOM 3983 C CA . SER A 1 557 ? 72.091 -5.812 -62.885 1.00 26.88 557 SER A CA 1
ATOM 3984 C C . SER A 1 557 ? 71.389 -6.844 -63.800 1.00 26.88 557 SER A C 1
ATOM 3986 O O . SER A 1 557 ? 71.940 -7.892 -64.120 1.00 26.88 557 SER A O 1
ATOM 3988 N N . ALA A 1 558 ? 70.361 -6.294 -64.467 1.00 29.58 558 ALA A N 1
ATOM 3989 C CA . ALA A 1 558 ? 70.062 -6.304 -65.913 1.00 29.58 558 ALA A CA 1
ATOM 3990 C C . ALA A 1 558 ? 69.389 -7.527 -66.570 1.00 29.58 558 ALA A C 1
ATOM 3992 O O . ALA A 1 558 ? 69.954 -8.609 -66.666 1.00 29.58 558 ALA A O 1
ATOM 3993 N N . GLY A 1 559 ? 68.237 -7.261 -67.206 1.00 27.98 559 GLY A N 1
ATOM 3994 C CA . GLY A 1 559 ? 67.677 -8.090 -68.277 1.00 27.98 559 GLY A CA 1
ATOM 3995 C C . GLY A 1 559 ? 66.199 -7.810 -68.566 1.00 27.98 559 GLY A C 1
ATOM 3996 O O . GLY A 1 559 ? 65.356 -8.078 -67.727 1.00 27.98 559 GLY A O 1
ATOM 3997 N N . SER A 1 560 ? 65.926 -7.266 -69.758 1.00 28.41 560 SER A N 1
ATOM 3998 C CA . SER A 1 560 ? 64.637 -7.050 -70.456 1.00 28.41 560 SER A CA 1
ATOM 3999 C C . SER A 1 560 ? 63.520 -8.069 -70.161 1.00 28.41 560 SER A C 1
ATOM 4001 O O . SER A 1 560 ? 63.814 -9.239 -69.979 1.00 28.41 560 SER A O 1
ATOM 4003 N N . GLY A 1 561 ? 62.221 -7.788 -70.251 1.00 27.70 561 GLY A N 1
ATOM 4004 C CA . GLY A 1 561 ? 61.464 -6.759 -70.958 1.00 27.70 561 GLY A CA 1
ATOM 4005 C C . GLY A 1 561 ? 60.096 -7.352 -71.357 1.00 27.70 561 GLY A C 1
ATOM 4006 O O . GLY A 1 561 ? 59.917 -8.566 -71.328 1.00 27.70 561 GLY A O 1
ATOM 4007 N N . SER A 1 562 ? 59.190 -6.481 -71.808 1.00 29.80 562 SER A N 1
ATOM 4008 C CA . SER A 1 562 ? 57.931 -6.762 -72.524 1.00 29.80 562 SER A CA 1
ATOM 4009 C C . SER A 1 562 ? 56.597 -6.725 -71.747 1.00 29.80 562 SER A C 1
ATOM 4011 O O . SER A 1 562 ? 56.164 -7.690 -71.135 1.00 29.80 562 SER A O 1
ATOM 4013 N N . THR A 1 563 ? 55.948 -5.566 -71.921 1.00 30.42 563 THR A N 1
ATOM 4014 C CA . THR A 1 563 ? 54.575 -5.330 -72.427 1.00 30.42 563 THR A CA 1
ATOM 4015 C C . THR A 1 563 ? 53.322 -5.738 -71.632 1.00 30.42 563 THR A C 1
ATOM 4017 O O . THR A 1 563 ? 52.962 -6.906 -71.547 1.00 30.42 563 THR A O 1
ATOM 4020 N N . SER A 1 564 ? 52.589 -4.683 -71.224 1.00 34.91 564 SER A N 1
ATOM 4021 C CA . SER A 1 564 ? 51.116 -4.448 -71.169 1.00 34.91 564 SER A CA 1
ATOM 4022 C C . SER A 1 564 ? 50.811 -3.701 -69.853 1.00 34.91 564 SER A C 1
ATOM 4024 O O . SER A 1 564 ? 51.001 -4.275 -68.794 1.00 34.91 564 SER A O 1
ATOM 4026 N N . GLY A 1 565 ? 50.481 -2.402 -69.753 1.00 31.33 565 GLY A N 1
ATOM 4027 C CA . GLY A 1 565 ? 49.624 -1.531 -70.571 1.00 31.33 565 GLY A CA 1
ATOM 4028 C C . GLY A 1 565 ? 48.165 -1.976 -70.412 1.00 31.33 565 GLY A C 1
ATOM 4029 O O . GLY A 1 565 ? 47.863 -3.067 -70.866 1.00 31.33 565 GLY A O 1
ATOM 4030 N N . LEU A 1 566 ? 47.197 -1.286 -69.800 1.00 32.38 566 LEU A N 1
ATOM 4031 C CA . LEU A 1 566 ? 46.964 0.053 -69.225 1.00 32.38 566 LEU A CA 1
ATOM 4032 C C . LEU A 1 566 ? 45.866 -0.166 -68.138 1.00 32.38 566 LEU A C 1
ATOM 4034 O O . LEU A 1 566 ? 45.070 -1.087 -68.285 1.00 32.38 566 LEU A O 1
ATOM 4038 N N . ALA A 1 567 ? 45.788 0.562 -67.019 1.00 33.28 567 ALA A N 1
ATOM 4039 C CA . ALA A 1 567 ? 45.174 1.888 -66.956 1.00 33.28 567 ALA A CA 1
ATOM 4040 C C . ALA A 1 567 ? 45.702 2.734 -65.774 1.00 33.28 567 ALA A C 1
ATOM 4042 O O . ALA A 1 567 ? 45.676 2.323 -64.618 1.00 33.28 567 ALA A O 1
ATOM 4043 N N . LEU A 1 568 ? 46.148 3.938 -66.134 1.00 33.41 568 LEU A N 1
ATOM 4044 C CA . LEU A 1 568 ? 46.322 5.166 -65.346 1.00 33.41 568 LEU A CA 1
ATOM 4045 C C . LEU A 1 568 ? 45.071 6.014 -65.689 1.00 33.41 568 LEU A C 1
ATOM 4047 O O . LEU A 1 568 ? 44.644 5.956 -66.841 1.00 33.41 568 LEU A O 1
ATOM 4051 N N . THR A 1 569 ? 44.361 6.718 -64.807 1.00 39.56 569 THR A N 1
ATOM 4052 C CA . THR A 1 569 ? 44.698 7.917 -64.003 1.00 39.56 569 THR A CA 1
ATOM 4053 C C . THR A 1 569 ? 43.601 8.058 -62.922 1.00 39.56 569 THR A C 1
ATOM 4055 O O . THR A 1 569 ? 42.447 7.777 -63.231 1.00 39.56 569 THR A O 1
ATOM 4058 N N . GLY A 1 570 ? 43.858 8.372 -61.644 1.00 34.19 570 GLY A N 1
ATOM 4059 C CA . GLY A 1 570 ? 44.413 9.639 -61.122 1.00 34.19 570 GLY A CA 1
ATOM 4060 C C . GLY A 1 570 ? 43.294 10.699 -61.047 1.00 34.19 570 GLY A C 1
ATOM 4061 O O . GLY A 1 570 ? 42.598 10.871 -62.038 1.00 34.19 570 GLY A O 1
ATOM 4062 N N . GLY A 1 571 ? 43.017 11.437 -59.970 1.00 31.70 571 GLY A N 1
ATOM 4063 C CA . GLY A 1 571 ? 43.625 11.638 -58.649 1.00 31.70 571 GLY A CA 1
ATOM 4064 C C . GLY A 1 571 ? 42.565 12.271 -57.715 1.00 31.70 571 GLY A C 1
ATOM 4065 O O . GLY A 1 571 ? 41.502 12.663 -58.190 1.00 31.70 571 GLY A O 1
ATOM 4066 N N . GLU A 1 572 ? 42.716 12.164 -56.390 1.00 34.19 572 GLU A N 1
ATOM 4067 C CA . GLU A 1 572 ? 43.377 13.160 -55.506 1.00 34.19 572 GLU A CA 1
ATOM 4068 C C . GLU A 1 572 ? 42.535 14.438 -55.313 1.00 34.19 572 GLU A C 1
ATOM 4070 O O . GLU A 1 572 ? 41.953 14.936 -56.264 1.00 34.19 572 GLU A O 1
ATOM 4075 N N . LEU A 1 573 ? 42.452 15.133 -54.180 1.00 28.19 573 LEU A N 1
ATOM 4076 C CA . LEU A 1 573 ? 42.830 14.998 -52.769 1.00 28.19 573 LEU A CA 1
ATOM 4077 C C . LEU A 1 573 ? 42.198 16.234 -52.085 1.00 28.19 573 LEU A C 1
ATOM 4079 O O . LEU A 1 573 ? 42.087 17.286 -52.718 1.00 28.19 573 LEU A O 1
ATOM 4083 N N . SER A 1 574 ? 41.947 16.130 -50.777 1.00 27.78 574 SER A N 1
ATOM 4084 C CA . SER A 1 574 ? 42.032 17.180 -49.727 1.00 27.78 574 SER A CA 1
ATOM 4085 C C . SER A 1 574 ? 40.731 17.335 -48.927 1.00 27.78 574 SER A C 1
ATOM 4087 O O . SER A 1 574 ? 39.728 17.790 -49.461 1.00 27.78 574 SER A O 1
ATOM 4089 N N . LEU A 1 575 ? 40.622 16.807 -47.699 1.00 28.45 575 LEU A N 1
ATOM 4090 C CA . LEU A 1 575 ? 41.175 17.300 -46.416 1.00 28.45 575 LEU A CA 1
ATOM 4091 C C . LEU A 1 575 ? 40.770 18.741 -46.068 1.00 28.45 575 LEU A C 1
ATOM 4093 O O . LEU A 1 575 ? 41.433 19.682 -46.488 1.00 28.45 575 LEU A O 1
ATOM 4097 N N . VAL A 1 576 ? 39.777 18.877 -45.178 1.00 30.69 576 VAL A N 1
ATOM 4098 C CA . VAL A 1 576 ? 39.817 19.826 -44.051 1.00 30.69 576 VAL A CA 1
ATOM 4099 C C . VAL A 1 576 ? 39.213 19.134 -42.824 1.00 30.69 576 VAL A C 1
ATOM 4101 O O . VAL A 1 576 ? 38.010 18.904 -42.755 1.00 30.69 576 VAL A O 1
ATOM 4104 N N . MET A 1 577 ? 40.078 18.798 -41.865 1.00 30.38 577 MET A N 1
ATOM 4105 C CA . MET A 1 577 ? 39.719 18.579 -40.463 1.00 30.38 577 MET A CA 1
ATOM 4106 C C . MET A 1 577 ? 39.563 19.939 -39.773 1.00 30.38 577 MET A C 1
ATOM 4108 O O . MET A 1 577 ? 40.419 20.806 -39.950 1.00 30.38 577 MET A O 1
ATOM 4112 N N . VAL A 1 578 ? 38.547 20.096 -38.922 1.00 31.39 578 VAL A N 1
ATOM 4113 C CA . VAL A 1 578 ? 38.601 21.034 -37.792 1.00 31.39 578 VAL A CA 1
ATOM 4114 C C . VAL A 1 578 ? 38.370 20.237 -36.516 1.00 31.39 578 VAL A C 1
ATOM 4116 O O . VAL A 1 578 ? 37.353 19.577 -36.337 1.00 31.39 578 VAL A O 1
ATOM 4119 N N . VAL A 1 579 ? 39.401 20.293 -35.680 1.00 31.62 579 VAL A N 1
ATOM 4120 C CA . VAL A 1 579 ? 39.567 19.673 -34.370 1.00 31.62 579 VAL A CA 1
ATOM 4121 C C . VAL A 1 579 ? 38.746 20.433 -33.326 1.00 31.62 579 VAL A C 1
ATOM 4123 O O . VAL A 1 579 ? 38.791 21.663 -33.277 1.00 31.62 579 VAL A O 1
ATOM 4126 N N . LEU A 1 580 ? 38.042 19.691 -32.470 1.00 30.27 580 LEU A N 1
ATOM 4127 C CA . LEU A 1 580 ? 37.415 20.182 -31.247 1.00 30.27 580 LEU A CA 1
ATOM 4128 C C . LEU A 1 580 ? 38.402 20.046 -30.071 1.00 30.27 580 LEU A C 1
ATOM 4130 O O . LEU A 1 580 ? 38.990 18.987 -29.884 1.00 30.27 580 LEU A O 1
ATOM 4134 N N . GLY A 1 581 ? 38.517 21.107 -29.267 1.00 28.72 581 GLY A N 1
ATOM 4135 C CA . GLY A 1 581 ? 38.683 21.025 -27.810 1.00 28.72 581 GLY A CA 1
ATOM 4136 C C . GLY A 1 581 ? 40.066 20.707 -27.229 1.00 28.72 581 GLY A C 1
ATOM 4137 O O . GLY A 1 581 ? 40.412 19.550 -27.029 1.00 28.72 581 GLY A O 1
ATOM 4138 N N . VAL A 1 582 ? 40.778 21.744 -26.772 1.00 30.23 582 VAL A N 1
ATOM 4139 C CA . VAL A 1 582 ? 41.692 21.634 -25.621 1.00 30.23 582 VAL A CA 1
ATOM 4140 C C . VAL A 1 582 ? 41.316 22.695 -24.586 1.00 30.23 582 VAL A C 1
ATOM 4142 O O . VAL A 1 582 ? 41.170 23.875 -24.903 1.00 30.23 582 VAL A O 1
ATOM 4145 N N . ALA A 1 583 ? 41.137 22.221 -23.355 1.00 32.00 583 ALA A N 1
ATOM 4146 C CA . ALA A 1 583 ? 40.812 22.951 -22.137 1.00 32.00 583 ALA A CA 1
ATOM 4147 C C . ALA A 1 583 ? 42.003 23.741 -21.563 1.00 32.00 583 ALA A C 1
ATOM 4149 O O . ALA A 1 583 ? 43.147 23.336 -21.756 1.00 32.00 583 ALA A O 1
ATOM 4150 N N . LEU A 1 584 ? 41.714 24.810 -20.799 1.00 30.72 584 LEU A N 1
ATOM 4151 C CA . LEU A 1 584 ? 42.447 25.267 -19.597 1.00 30.72 584 LEU A CA 1
ATOM 4152 C C . LEU A 1 584 ? 41.893 26.621 -19.105 1.00 30.72 584 LEU A C 1
ATOM 4154 O O . LEU A 1 584 ? 42.235 27.652 -19.678 1.00 30.72 584 LEU A O 1
ATOM 4158 N N . ILE A 1 585 ? 41.128 26.648 -18.003 1.00 36.03 585 ILE A N 1
ATOM 4159 C CA . ILE A 1 585 ? 41.103 27.797 -17.075 1.00 36.03 585 ILE A CA 1
ATOM 4160 C C . ILE A 1 585 ? 41.114 27.278 -15.633 1.00 36.03 585 ILE A C 1
ATOM 4162 O O . ILE A 1 585 ? 40.415 26.337 -15.270 1.00 36.03 585 ILE A O 1
ATOM 4166 N N . ALA A 1 586 ? 41.991 27.906 -14.857 1.00 35.16 586 ALA A N 1
ATOM 4167 C CA . ALA A 1 586 ? 42.443 27.557 -13.528 1.00 35.16 586 ALA A CA 1
ATOM 4168 C C . ALA A 1 586 ? 41.397 27.731 -12.414 1.00 35.16 586 ALA A C 1
ATOM 4170 O O . ALA A 1 586 ? 40.600 28.668 -12.401 1.00 35.16 586 ALA A O 1
ATOM 4171 N N . VAL A 1 587 ? 41.521 26.853 -11.419 1.00 36.28 587 VAL A N 1
ATOM 4172 C CA . VAL A 1 587 ? 40.931 26.942 -10.082 1.00 36.28 587 VAL A CA 1
ATOM 4173 C C . VAL A 1 587 ? 41.572 28.101 -9.309 1.00 36.28 587 VAL A C 1
ATOM 4175 O O . VAL A 1 587 ? 42.786 28.129 -9.112 1.00 36.28 587 VAL A O 1
ATOM 4178 N N . GLY A 1 588 ? 40.751 29.035 -8.829 1.00 31.95 588 GLY A N 1
ATOM 4179 C CA . GLY A 1 588 ? 41.118 30.054 -7.846 1.00 31.95 588 GLY A CA 1
ATOM 4180 C C . GLY A 1 588 ? 40.153 30.003 -6.666 1.00 31.95 588 GLY A C 1
ATOM 4181 O O . GLY A 1 588 ? 39.112 30.651 -6.687 1.00 31.95 588 GLY A O 1
ATOM 4182 N N . GLY A 1 589 ? 40.482 29.205 -5.649 1.00 31.84 589 GLY A N 1
ATOM 4183 C CA . GLY A 1 589 ? 39.722 29.121 -4.404 1.00 31.84 589 GLY A CA 1
ATOM 4184 C C . GLY A 1 589 ? 39.955 30.344 -3.513 1.00 31.84 589 GLY A C 1
ATOM 4185 O O . GLY A 1 589 ? 41.093 30.722 -3.250 1.00 31.84 589 GLY A O 1
ATOM 4186 N N . SER A 1 590 ? 38.873 30.944 -3.019 1.00 34.25 590 SER A N 1
ATOM 4187 C CA . SER A 1 590 ? 38.890 31.908 -1.912 1.00 34.25 590 SER A CA 1
ATOM 4188 C C . SER A 1 590 ? 37.915 31.430 -0.840 1.00 34.25 590 SER A C 1
ATOM 4190 O O . SER A 1 590 ? 36.710 31.637 -0.941 1.00 34.25 590 SER A O 1
ATOM 4192 N N . VAL A 1 591 ? 38.447 30.756 0.180 1.00 34.03 591 VAL A N 1
ATOM 4193 C CA . VAL A 1 591 ? 37.722 30.359 1.393 1.00 34.03 591 VAL A CA 1
ATOM 4194 C C . VAL A 1 591 ? 37.668 31.563 2.337 1.00 34.03 591 VAL A C 1
ATOM 4196 O O . VAL A 1 591 ? 38.699 32.005 2.841 1.00 34.03 591 VAL A O 1
ATOM 4199 N N . LEU A 1 592 ? 36.468 32.080 2.609 1.00 34.69 592 LEU A N 1
ATOM 4200 C CA . LEU A 1 592 ? 36.213 33.000 3.720 1.00 34.69 592 LEU A CA 1
ATOM 4201 C C . LEU A 1 592 ? 35.757 32.195 4.942 1.00 34.69 592 LEU A C 1
ATOM 4203 O O . LEU A 1 592 ? 34.618 31.746 5.036 1.00 34.69 592 LEU A O 1
ATOM 4207 N N . VAL A 1 593 ? 36.677 32.031 5.892 1.00 33.50 593 VAL A N 1
ATOM 4208 C CA . VAL A 1 593 ? 36.416 31.505 7.235 1.00 33.50 593 VAL A CA 1
ATOM 4209 C C . VAL A 1 593 ? 35.713 32.584 8.062 1.00 33.50 593 VAL A C 1
ATOM 4211 O O . VAL A 1 593 ? 36.323 33.587 8.431 1.00 33.50 593 VAL A O 1
ATOM 4214 N N . SER A 1 594 ? 34.446 32.361 8.412 1.00 35.44 594 SER A N 1
ATOM 4215 C CA . SER A 1 594 ? 33.742 33.125 9.448 1.00 35.44 594 SER A CA 1
ATOM 4216 C C . SER A 1 594 ? 33.831 32.378 10.781 1.00 35.44 594 SER A C 1
ATOM 4218 O O . SER A 1 594 ? 33.116 31.411 11.037 1.00 35.44 594 SER A O 1
ATOM 4220 N N . ARG A 1 595 ? 34.757 32.826 11.636 1.00 33.09 595 ARG A N 1
ATOM 4221 C CA . ARG A 1 595 ? 34.846 32.454 13.055 1.00 33.09 595 ARG A CA 1
ATOM 4222 C C . ARG A 1 595 ? 33.685 33.101 13.819 1.00 33.09 595 ARG A C 1
ATOM 4224 O O . ARG A 1 595 ? 33.644 34.323 13.933 1.00 33.09 595 ARG A O 1
ATOM 4231 N N . ARG A 1 596 ? 32.817 32.302 14.449 1.00 39.66 596 ARG A N 1
ATOM 4232 C CA . ARG A 1 596 ? 31.976 32.762 15.569 1.00 39.66 596 ARG A CA 1
ATOM 4233 C C . ARG A 1 596 ? 32.633 32.385 16.896 1.00 39.66 596 ARG A C 1
ATOM 4235 O O . ARG A 1 596 ? 32.684 31.224 17.286 1.00 39.66 596 ARG A O 1
ATOM 4242 N N . SER A 1 597 ? 33.158 33.401 17.572 1.00 40.88 597 SER A N 1
ATOM 4243 C CA . SER A 1 597 ? 33.671 33.358 18.939 1.00 40.88 597 SER A CA 1
ATOM 4244 C C . SER A 1 597 ? 32.528 33.282 19.956 1.00 40.88 597 SER A C 1
ATOM 4246 O O . SER A 1 597 ? 31.656 34.151 19.965 1.00 40.88 597 SER A O 1
ATOM 4248 N N . ARG A 1 598 ? 32.580 32.298 20.860 1.00 40.28 598 ARG A N 1
ATOM 4249 C CA . ARG A 1 598 ? 31.920 32.352 22.177 1.00 40.28 598 ARG A CA 1
ATOM 4250 C C . ARG A 1 598 ? 32.706 33.293 23.103 1.00 40.28 598 ARG A C 1
ATOM 4252 O O . ARG A 1 598 ? 33.931 33.170 23.138 1.00 40.28 598 ARG A O 1
ATOM 4259 N N . PRO A 1 599 ? 32.059 34.150 23.907 1.00 52.00 599 PRO A N 1
ATOM 4260 C CA . PRO A 1 599 ? 32.682 34.716 25.092 1.00 52.00 599 PRO A CA 1
ATOM 4261 C C . PRO A 1 599 ? 32.311 33.898 26.336 1.00 52.00 599 PRO A C 1
ATOM 4263 O O . PRO A 1 599 ? 31.145 33.600 26.582 1.00 52.00 599 PRO A O 1
ATOM 4266 N N . SER A 1 600 ? 33.328 33.549 27.121 1.00 49.09 600 SER A N 1
ATOM 4267 C CA . SER A 1 600 ? 33.200 33.082 28.499 1.00 49.09 600 SER A CA 1
ATOM 4268 C C . SER A 1 600 ? 33.178 34.274 29.457 1.00 49.09 600 SER A C 1
ATOM 4270 O O . SER A 1 600 ? 34.111 35.085 29.429 1.00 49.09 600 SER A O 1
ATOM 4272 N N . LYS A 1 601 ? 32.195 34.318 30.353 1.00 45.31 601 LYS A N 1
ATOM 4273 C CA . LYS A 1 601 ? 32.391 34.474 31.799 1.00 45.31 601 LYS A CA 1
ATOM 4274 C C . LYS A 1 601 ? 31.102 34.162 32.534 1.00 45.31 601 LYS A C 1
ATOM 4276 O O . LYS A 1 601 ? 30.046 34.604 32.034 1.00 45.31 601 LYS A O 1
#

Foldseek 3Di:
DADLVDQAAPRVVCQAVFHKAFRAALVRHQALQGQDFTWIWHQDPPPGIDIFTWAFLDPQFGAQRHADRNGFTAHNVRDGFHGKDWDPDDDPQADPLLLLLLLLCAVPWFQAFDAFDPLCQVVDRTQYRPDHSSSVSNSNLLNCCSRPPQDPPDDDVSVRSNVRCCVQPNPVNSVVSSQLADQDKDWEKDWDPDADAAQGWTKIKIKTSNQSAWKFKDKDDADWDKDWDDAQWDDDPRTIHHDDGDGITITIMITHGNDFFKMKMKIKDFGRDSVQWIWMATQDADPVRRGHGTITTGNPVPTDMDMYMDMHGYDHDDDDDDDPDQFWFKEKEAEAEAEPFDDFADDKWKWFKWKADQVRHTPDGGHMDIYGHRGMDMDDIDTFFIWMAIGTDFDPDDQQWDKDHKDKSDGRDTGHGPYYHYIYIYIYIYGQWFKAKEEEEEAEPCSVVADQQDWWKKKKWFQADRRHHTDIDIDTHGNVTDMDMDDIDGAQTKIFIDIDDDDDDPQKDKDGKDKPDRIDGGHNDDHHYIYIYIYIYGHPVVVPPDDDDDDDDDDDDDDDDDDDDDDDDDDDDDDDDDDDDDDDDDDDDDDDDDDDDDDDD

pLDDT: mean 85.17, std 18.87, range [26.88, 98.38]

Secondary structure (DSSP, 8-state):
---TT---THHHHHHHTT--EEEEETTS---TTPPSSEEEEEEETTTEEEEEEEEES-TTSB----B-TT--EE-TTS-EE---EE-SSS-TTS-HHHHHHHHHHHHH-BS-----GGGGGGG---B-TTS-HHHHHHHHHHHHHHHSPPPTT--THHHHHHHHHHHHH-HHHHHHHHHH--SS--EEEE--SSPEETTSEEEEEEEE---SSPEEEEEEES-EEEEEEESSEEEETTEEEE---SS-EEEEEEEEESSSEEEEEEEEE----GGGEEEEE---B-TT-PBBP-EEEE-GGGPPPEEEEEEEEEE------------EEEEEEEEEEEESS---TT-EEEEEEEEE-TTS-EEEEEEEEEEEBT-EEE---EETT-EEEEEEE-----TTEEEPPPEESS-SEEPPTT-EEEEEEEEEEEE-EE-EEEEEEEESTTGGGS-TT-EEEEEEEE--BTTB--EEEEEEEETT--EEEPPPEETT-EEEEEEPPPPP-TTEEEPPPEES-SEEE--SSSPEEEEEEEEEEE-TTTTTTS--------------------------------------------------PPPP-

Sequence (601 aa):
MPDLRSVFGTRLAEYNEGRVVPLYDSFAANDTNAYPPVCSTRYVSGIGPVSEWMFCTDYFSHVCSGVDADGNLLDIDGNPIPGLNELAGANPKLTPEQESLIAYLIQHGQDAYQGTGYFNFNNAARAVSDGDSWERSALQVLIWCISDPVAPSATGTELERGATCLDNMGPERQAEILASISADPTLSVAGPSAPIPIGGSGEFVITTDVFSSPLTLSTAGIPGTLTVVSGPGVLSGDQLQVSGSGAPVTVTLALTATEQGTATLSAAATPPSTAHIAWNQSPGRSADDVPCQVFATFRVADQVTINSSASATFATEGGGGTGTGEGFGAFSITKAVTWDGQAIDGIVFAGTYTVTAPDGTAIVENQPFNVAEGSTWTSEGYETGSTVHIEEILPTGPSSIIWAAPVFSTNDFILGDETTVAVTLTNRATLNTGVFEASKVVAGDGASLVADDAVFLLEYDYPAGEGFEAGSGALELSANGDVVTSGALPVGAVLTLSERAPDAIAGATWAAPVLSTGTVTIDDDEPVSVTVTNTLTLDADAIGAGGGEAGHGTGASAGSGSTSGLALTGGELSLVMVVLGVALIAVGGSVLVSRRSRPSK

Radius of gyration: 36.0 Å; chains: 1; bounding box: 106×61×122 Å